Protein AF-M1ZSW5-F1 (afdb_monomer)

Secondary structure (DSSP, 8-state):
---SEEEEEEE--HHHHHHTT-TTS-TTS-EEEEEEEESB-TTS-B--EEETTTEEE-TTS-EEEEEEEESSHHHHHHHHTSTTTHHHHTT-EEEEE------PPPHHHHHHHHHHHHHHHH--S-B-TTT--B---TTEEEEEEEETTEEEEEEEE-GGG--TTSEEEEEE-----GGGTTSTT--HHHHHHHHTT--THHHHHTTSS-SEEEEEE-----TT---SEEEEEEETTS-EEE-EETTEE--B-HHHHHHHHHHHHHHHHHHHHTT--EEEETTT--EEEHHHHHHHHTT-S-EEEEEEEEEEE--HHHHHHH---S-SS--EEEEEETTEE--BTTEEEEBS-GGGHHHHHHHHHHTT----S-EEEEE-SHHHHHHHHHHHHHTTPEEEEEEEE-TTS-EEEEEEEEEHHHHHHHHHHHHTT-

Organism: NCBI:txid1232189

pLDDT: mean 87.77, std 9.86, range [43.59, 98.06]

Foldseek 3Di:
DLQFKKWFKAWDDPLVCVVVVVVDPDPPAGAIETEIDGQADPVLDGQWAADPQFWIAGNVRDITGTPAMASDPVVVVCVCVDPVNVVVCVRYDYHYHYDPDDDDDDPSSVVLVVVAVVQAVVPPFQAAPQPRFHDDDQFWFWWWDPHPVDNTYIHTHDPVSDGRRTYTYGGDGDPPDPLQPVQFRPRVVLQVVQVVQAQQQVLLVVLWPAFEAADADALPPPPVQPAFKWKKWAWPVRDIATDDDLQFTDGHHPVVNVVVQVVVQVQQVVCVVVVFGWWAWPRSRDTDTPVVCCNTRVPPTDTIGTDGMDMDTDDPVVRVVRRRGQANRDWWKFKADPNHTDADPLEGEIEPDSSCVVVQQVQCVLQVNHDDDIHIDIQRHPNSVSVVCVVSVVVSRWYWYPFGADNNRDTRHTHTYDYPVRVVVVVVVVVVVD

Structure (mmCIF, N/CA/C/O backbone):
data_AF-M1ZSW5-F1
#
_entry.id   AF-M1ZSW5-F1
#
loop_
_atom_site.group_PDB
_atom_site.id
_atom_site.type_symbol
_atom_site.label_atom_id
_atom_site.label_alt_id
_atom_site.label_comp_id
_atom_site.label_asym_id
_atom_site.label_entity_id
_atom_site.label_seq_id
_atom_site.pdbx_PDB_ins_code
_atom_site.Cartn_x
_atom_site.Cartn_y
_atom_site.Cartn_z
_atom_site.occupancy
_atom_site.B_iso_or_equiv
_atom_site.auth_seq_id
_atom_site.auth_comp_id
_atom_site.auth_asym_id
_atom_site.auth_atom_id
_atom_site.pdbx_PDB_model_num
ATOM 1 N N . MET A 1 1 ? 28.841 -4.623 -14.005 1.00 72.69 1 MET A N 1
ATOM 2 C CA . MET A 1 1 ? 27.836 -4.453 -15.078 1.00 72.69 1 MET A CA 1
ATOM 3 C C . MET A 1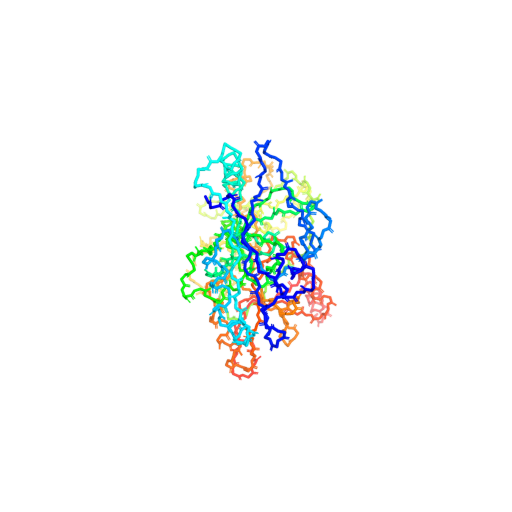 1 ? 28.589 -4.044 -16.334 1.00 72.69 1 MET A C 1
ATOM 5 O O . MET A 1 1 ? 29.656 -3.474 -16.181 1.00 72.69 1 MET A O 1
ATOM 9 N N . GLU A 1 2 ? 28.095 -4.324 -17.542 1.00 79.12 2 GLU A N 1
ATOM 10 C CA . GLU A 1 2 ? 28.760 -3.817 -18.756 1.00 79.12 2 GLU A CA 1
ATOM 11 C C . GLU A 1 2 ? 28.584 -2.291 -18.801 1.00 79.12 2 GLU A C 1
ATOM 13 O O . GLU A 1 2 ? 27.446 -1.814 -18.804 1.00 79.12 2 GLU A O 1
ATOM 18 N N . VAL A 1 3 ? 29.671 -1.517 -18.753 1.00 82.44 3 VAL A N 1
ATOM 19 C CA . VAL A 1 3 ? 29.645 -0.041 -18.609 1.00 82.44 3 VAL A CA 1
ATOM 20 C C . VAL A 1 3 ? 30.448 0.665 -19.701 1.00 82.44 3 VAL A C 1
ATOM 22 O O . VAL A 1 3 ? 30.308 1.872 -19.860 1.00 82.44 3 VAL A O 1
ATOM 25 N N . ARG A 1 4 ? 31.215 -0.065 -20.508 1.00 82.81 4 ARG A N 1
ATOM 26 C CA . ARG A 1 4 ? 32.081 0.514 -21.535 1.00 82.81 4 ARG A CA 1
ATOM 27 C C . ARG A 1 4 ? 31.311 1.083 -22.721 1.00 82.81 4 ARG A C 1
ATOM 29 O O . ARG A 1 4 ? 31.531 2.223 -23.140 1.00 82.81 4 ARG A O 1
ATOM 36 N N . LYS A 1 5 ? 30.398 0.275 -23.258 1.00 88.69 5 LYS A N 1
ATOM 37 C CA . LYS A 1 5 ? 29.643 0.600 -24.468 1.00 88.69 5 LYS A CA 1
ATOM 38 C C . LYS A 1 5 ? 28.172 0.852 -24.175 1.00 88.69 5 LYS A C 1
ATOM 40 O O . LYS A 1 5 ? 27.568 0.236 -23.291 1.00 88.69 5 LYS A O 1
ATOM 45 N N . ASP A 1 6 ? 27.589 1.734 -24.966 1.00 91.62 6 ASP A N 1
ATOM 46 C CA . ASP A 1 6 ? 26.159 1.773 -25.206 1.00 91.62 6 ASP A CA 1
ATOM 47 C C . ASP A 1 6 ? 25.841 1.031 -26.496 1.00 91.62 6 ASP A C 1
ATOM 49 O O . ASP A 1 6 ? 26.511 1.205 -27.512 1.00 91.62 6 ASP A O 1
ATOM 53 N N . TYR A 1 7 ? 24.793 0.219 -26.438 1.00 94.56 7 TYR A N 1
ATOM 54 C CA . TYR A 1 7 ? 24.193 -0.401 -27.605 1.00 94.56 7 TYR A CA 1
ATOM 55 C C . TYR A 1 7 ? 22.865 0.300 -27.825 1.00 94.56 7 TYR A C 1
ATOM 57 O O . TYR A 1 7 ? 22.000 0.279 -26.944 1.00 94.56 7 TYR A O 1
ATOM 65 N N . ILE A 1 8 ? 22.714 0.942 -28.975 1.00 95.19 8 ILE A N 1
ATOM 66 C CA . ILE A 1 8 ? 21.491 1.657 -29.329 1.00 95.19 8 ILE A CA 1
ATOM 67 C C . ILE A 1 8 ? 20.830 1.006 -30.533 1.00 95.19 8 ILE A C 1
ATOM 69 O O . ILE A 1 8 ? 21.503 0.512 -31.435 1.00 95.19 8 ILE A O 1
ATOM 73 N N . LEU A 1 9 ? 19.504 1.022 -30.531 1.00 94.75 9 LEU A N 1
ATOM 74 C CA . LEU A 1 9 ? 18.668 0.641 -31.654 1.00 94.75 9 LEU A CA 1
ATOM 75 C C . LEU A 1 9 ? 18.010 1.903 -32.205 1.00 94.75 9 LEU A C 1
ATOM 77 O O . LEU A 1 9 ? 17.322 2.609 -31.464 1.00 94.75 9 LEU A O 1
ATOM 81 N N . VAL A 1 10 ? 18.207 2.174 -33.490 1.00 92.44 10 VAL A N 1
ATOM 82 C CA . VAL A 1 10 ? 17.653 3.348 -34.178 1.00 92.44 10 VAL A CA 1
ATOM 83 C C . VAL A 1 10 ? 16.999 2.930 -35.491 1.00 92.44 10 VAL A C 1
ATOM 85 O O . VAL A 1 10 ? 17.450 1.993 -36.154 1.00 92.44 10 VAL A O 1
ATOM 88 N N . LEU A 1 11 ? 15.924 3.621 -35.869 1.00 86.69 11 LEU A N 1
ATOM 89 C CA . LEU A 1 11 ? 15.324 3.460 -37.194 1.00 86.69 11 LEU A CA 1
ATOM 90 C C . LEU A 1 11 ? 16.218 4.112 -38.245 1.00 86.69 11 LEU A C 1
ATOM 92 O O . LEU A 1 11 ? 16.850 5.136 -37.977 1.00 86.69 11 LEU A O 1
ATOM 96 N N . GLN A 1 12 ? 16.247 3.542 -39.449 1.00 81.12 12 GLN A N 1
ATOM 97 C CA . GLN A 1 12 ? 16.939 4.163 -40.569 1.00 81.12 12 GLN A CA 1
ATOM 98 C C . GLN A 1 12 ? 16.466 5.601 -40.792 1.00 81.12 12 GLN A C 1
ATOM 100 O O . GLN A 1 12 ? 15.272 5.887 -40.885 1.00 81.12 12 GLN A O 1
ATOM 105 N N . ASN A 1 13 ? 17.432 6.505 -40.937 1.00 76.31 13 ASN A N 1
ATOM 106 C CA . ASN A 1 13 ? 17.204 7.850 -41.431 1.00 76.31 13 ASN A CA 1
ATOM 107 C C . ASN A 1 13 ? 18.415 8.322 -42.253 1.00 76.31 13 ASN A C 1
ATOM 109 O O . ASN A 1 13 ? 19.514 7.771 -42.160 1.00 76.31 13 ASN A O 1
ATOM 113 N N . GLN A 1 14 ? 18.222 9.387 -43.035 1.00 71.88 14 GLN A N 1
ATOM 114 C CA . GLN A 1 14 ? 19.268 9.930 -43.909 1.00 71.88 14 GLN A CA 1
ATOM 115 C C . GLN A 1 14 ? 20.535 10.354 -43.149 1.00 71.88 14 GLN A C 1
ATOM 117 O O . GLN A 1 14 ? 21.625 10.322 -43.714 1.00 71.88 14 GLN A O 1
ATOM 122 N N . GLN A 1 15 ? 20.417 10.755 -41.878 1.00 74.62 15 GLN A N 1
ATOM 123 C CA . GLN A 1 15 ? 21.567 11.172 -41.074 1.00 74.62 15 GLN A CA 1
ATOM 124 C C . GLN A 1 15 ? 22.467 9.986 -40.719 1.00 74.62 15 GLN A C 1
ATOM 126 O O . GLN A 1 15 ? 23.684 10.133 -40.757 1.00 74.62 15 GLN A O 1
ATOM 131 N N . ILE A 1 16 ? 21.892 8.814 -40.436 1.00 76.31 16 ILE A N 1
ATOM 132 C CA . ILE A 1 16 ? 22.633 7.579 -40.140 1.00 76.31 16 ILE A CA 1
ATOM 133 C C . ILE A 1 16 ? 23.344 7.065 -41.395 1.00 76.31 16 ILE A C 1
ATOM 135 O O . ILE A 1 16 ? 24.535 6.758 -41.343 1.00 76.31 16 ILE A O 1
ATOM 139 N N . ASP A 1 17 ? 22.649 7.052 -42.536 1.00 74.12 17 ASP A N 1
ATOM 140 C CA . ASP A 1 17 ? 23.227 6.604 -43.809 1.00 74.12 17 ASP A CA 1
ATOM 141 C C . ASP A 1 17 ? 24.422 7.487 -44.221 1.00 74.12 17 ASP A C 1
ATOM 143 O O . ASP A 1 17 ? 25.426 6.997 -44.748 1.00 74.12 17 ASP A O 1
ATOM 147 N N . LEU A 1 18 ? 24.344 8.793 -43.933 1.00 72.44 18 LEU A N 1
ATOM 148 C CA . LEU A 1 18 ? 25.446 9.740 -44.110 1.00 72.44 18 LEU A CA 1
ATOM 149 C C . LEU A 1 18 ? 26.570 9.530 -43.086 1.00 72.44 18 LEU A C 1
ATOM 151 O O . LEU A 1 18 ? 27.736 9.556 -43.474 1.00 72.44 18 LEU A O 1
ATOM 155 N N . LEU A 1 19 ? 26.237 9.320 -41.809 1.00 74.81 19 LEU A N 1
ATOM 156 C CA . LEU A 1 19 ? 27.205 9.152 -40.718 1.00 74.81 19 LEU A CA 1
ATOM 157 C C . LEU A 1 19 ? 28.109 7.931 -40.943 1.00 74.81 19 LEU A C 1
ATOM 159 O O . LEU A 1 19 ? 29.312 8.010 -40.709 1.00 74.81 19 LEU A O 1
ATOM 163 N N . PHE A 1 20 ? 27.543 6.828 -41.438 1.00 72.69 20 PHE A N 1
ATOM 164 C CA . PHE A 1 20 ? 28.264 5.569 -41.652 1.00 72.69 20 PHE A CA 1
ATOM 165 C C . PHE A 1 20 ? 28.623 5.297 -43.121 1.00 72.69 20 PHE A C 1
ATOM 167 O O . PHE A 1 20 ? 29.077 4.204 -43.449 1.00 72.69 20 PHE A O 1
ATOM 174 N N . ASN A 1 21 ? 28.465 6.288 -44.011 1.00 69.00 21 ASN A N 1
ATOM 175 C CA . ASN A 1 21 ? 28.764 6.178 -45.446 1.00 69.00 21 ASN A CA 1
ATOM 176 C C . ASN A 1 21 ? 28.089 4.977 -46.144 1.00 69.00 21 ASN A C 1
ATOM 178 O O . ASN A 1 21 ? 28.650 4.390 -47.069 1.00 69.00 21 ASN A O 1
ATOM 182 N N . LEU A 1 22 ? 26.852 4.648 -45.773 1.00 68.06 22 LEU A N 1
ATOM 183 C CA . LEU A 1 22 ? 26.115 3.466 -46.250 1.00 68.06 22 LEU A CA 1
ATOM 184 C C . LEU A 1 22 ? 25.492 3.655 -47.649 1.00 68.06 22 LEU A C 1
ATOM 186 O O . LEU A 1 22 ? 24.493 3.029 -47.993 1.00 68.06 22 LEU A O 1
ATOM 190 N N . LYS A 1 23 ? 26.086 4.518 -48.486 1.00 54.09 23 LYS A N 1
ATOM 191 C CA . LYS A 1 23 ? 25.489 5.097 -49.707 1.00 54.09 23 LYS A CA 1
ATOM 192 C C . LYS A 1 23 ? 25.069 4.107 -50.806 1.00 54.09 23 LYS A C 1
ATOM 194 O O . LYS A 1 23 ? 24.479 4.562 -51.778 1.00 54.09 23 LYS A O 1
ATOM 199 N N . ASN A 1 24 ? 25.338 2.805 -50.685 1.00 51.28 24 ASN A N 1
ATOM 200 C CA . ASN A 1 24 ? 25.144 1.834 -51.770 1.00 51.28 24 ASN A CA 1
ATOM 201 C C . ASN A 1 24 ? 24.471 0.506 -51.379 1.00 51.28 24 ASN A C 1
ATOM 203 O O . ASN A 1 24 ? 24.438 -0.404 -52.204 1.00 51.28 24 ASN A O 1
ATOM 207 N N . GLU A 1 25 ? 23.896 0.368 -50.184 1.00 52.06 25 GLU A N 1
ATOM 208 C CA . GLU A 1 25 ? 23.184 -0.864 -49.820 1.00 52.06 25 GLU A CA 1
ATOM 209 C C . GLU A 1 25 ? 21.678 -0.613 -49.694 1.00 52.06 25 GLU A C 1
ATOM 211 O O . GLU A 1 25 ? 21.204 -0.150 -48.664 1.00 52.06 25 GLU A O 1
ATOM 216 N N . ILE A 1 26 ? 20.952 -0.950 -50.766 1.00 49.06 26 ILE A N 1
ATOM 217 C CA . ILE A 1 26 ? 19.506 -1.238 -50.849 1.00 49.06 26 ILE A CA 1
ATOM 218 C C . ILE A 1 26 ? 18.586 -0.121 -50.315 1.00 49.06 26 ILE A C 1
ATOM 220 O O . ILE A 1 26 ? 18.336 0.001 -49.120 1.00 49.06 26 ILE A O 1
ATOM 224 N N . GLN A 1 27 ? 18.020 0.655 -51.245 1.00 51.22 27 GLN A N 1
ATOM 225 C CA . GLN A 1 27 ? 17.021 1.709 -50.997 1.00 51.22 27 GLN A CA 1
ATOM 226 C C . GLN A 1 27 ? 15.607 1.190 -50.654 1.00 51.22 27 GLN A C 1
ATOM 228 O O . GLN A 1 27 ? 14.744 2.006 -50.344 1.00 51.22 27 GLN A O 1
ATOM 233 N N . ASP A 1 28 ? 15.372 -0.128 -50.672 1.00 51.09 28 ASP A N 1
ATOM 234 C CA . ASP A 1 28 ? 14.022 -0.723 -50.621 1.00 51.09 28 ASP A CA 1
ATOM 235 C C . ASP A 1 28 ? 13.706 -1.536 -49.345 1.00 51.09 28 ASP A C 1
ATOM 237 O O . ASP A 1 28 ? 12.635 -2.133 -49.254 1.00 51.09 28 ASP A O 1
ATOM 241 N N . SER A 1 29 ? 14.596 -1.579 -48.347 1.00 57.00 29 SER A N 1
ATOM 242 C CA . SER A 1 29 ? 14.378 -2.341 -47.102 1.00 57.00 29 SER A CA 1
ATOM 243 C C . SER A 1 29 ? 14.223 -1.416 -45.895 1.00 57.00 29 SER A C 1
ATOM 245 O O . SER A 1 29 ? 15.072 -0.553 -45.675 1.00 57.00 29 SER A O 1
ATOM 247 N N . ASN A 1 30 ? 13.200 -1.641 -45.070 1.00 78.38 30 ASN A N 1
ATOM 248 C CA . ASN A 1 30 ? 13.087 -1.039 -43.743 1.00 78.38 30 ASN A CA 1
ATOM 249 C C . ASN A 1 30 ? 14.278 -1.503 -42.880 1.00 78.38 30 ASN A C 1
ATOM 251 O O . ASN A 1 30 ? 14.329 -2.662 -42.487 1.00 78.38 30 ASN A O 1
ATOM 255 N N . LYS A 1 31 ? 15.261 -0.641 -42.586 1.00 84.25 31 LYS A N 1
ATOM 256 C CA . LYS A 1 31 ? 16.434 -1.028 -41.774 1.00 84.25 31 LYS A CA 1
ATOM 257 C C . LYS A 1 31 ? 16.336 -0.560 -40.324 1.00 84.25 31 LYS A C 1
ATOM 259 O O . LYS A 1 31 ? 15.891 0.553 -40.030 1.00 84.25 31 LYS A O 1
ATOM 264 N N . LEU A 1 32 ? 16.805 -1.413 -39.417 1.00 88.62 32 LEU A N 1
ATOM 265 C CA . LEU A 1 32 ? 17.098 -1.087 -38.023 1.00 88.62 32 LEU A CA 1
ATOM 266 C C . LEU A 1 32 ? 18.604 -1.139 -37.818 1.00 88.62 32 LEU A C 1
ATOM 268 O O . LEU A 1 32 ? 19.232 -2.152 -38.109 1.00 88.62 32 LEU A O 1
ATOM 272 N N . TYR A 1 33 ? 19.185 -0.080 -37.269 1.00 90.69 33 TYR A N 1
ATOM 273 C CA . TYR A 1 33 ? 20.610 -0.069 -36.962 1.00 90.69 33 TYR A CA 1
ATOM 274 C C . TYR A 1 33 ? 20.835 -0.357 -35.483 1.00 90.69 33 TYR A C 1
ATOM 276 O O . TYR A 1 33 ? 20.321 0.357 -34.618 1.00 90.69 33 TYR A O 1
ATOM 284 N N . LEU A 1 34 ? 21.623 -1.396 -35.207 1.00 92.69 34 LEU A N 1
ATOM 285 C CA . LEU A 1 34 ? 22.197 -1.666 -33.895 1.00 92.69 34 LEU A CA 1
ATOM 286 C C . LEU A 1 34 ? 23.615 -1.096 -33.891 1.00 92.69 34 LEU A C 1
ATOM 288 O O . LEU A 1 34 ? 24.484 -1.610 -34.591 1.00 92.69 34 LEU A O 1
ATOM 292 N N . ILE A 1 35 ? 23.839 -0.035 -33.121 1.00 92.19 35 ILE A N 1
ATOM 293 C CA . ILE A 1 35 ? 25.104 0.707 -33.116 1.00 92.19 35 ILE A CA 1
ATOM 294 C C . ILE A 1 35 ? 25.782 0.552 -31.757 1.00 92.19 35 ILE A C 1
ATOM 296 O O . ILE A 1 35 ? 25.148 0.747 -30.717 1.00 92.19 35 ILE A O 1
ATOM 300 N N . GLU A 1 36 ? 27.076 0.240 -31.775 1.00 92.25 36 GLU A N 1
ATOM 301 C CA . GLU A 1 36 ? 27.949 0.297 -30.604 1.00 92.25 36 GLU A CA 1
ATOM 302 C C . GLU A 1 36 ? 28.615 1.671 -30.466 1.00 92.25 36 GL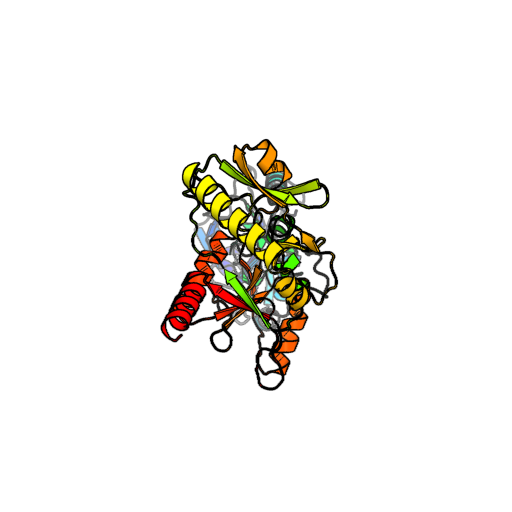U A C 1
ATOM 304 O O . GLU A 1 36 ? 29.280 2.142 -31.388 1.00 92.25 36 GLU A O 1
ATOM 309 N N . LEU A 1 37 ? 28.497 2.294 -29.292 1.00 90.31 37 LEU A N 1
ATOM 310 C CA . LEU A 1 37 ? 29.112 3.588 -28.991 1.00 90.31 37 LEU A CA 1
ATOM 311 C C . LEU A 1 37 ? 29.904 3.530 -27.683 1.00 90.31 37 LEU A C 1
ATOM 313 O O . LEU A 1 37 ? 29.412 3.023 -26.674 1.00 90.31 37 LEU A O 1
ATOM 317 N N . PHE A 1 38 ? 31.115 4.088 -27.672 1.00 88.31 38 PHE A N 1
ATOM 318 C CA . PHE A 1 38 ? 31.874 4.268 -26.434 1.00 88.31 38 PHE A CA 1
ATOM 319 C C . PHE A 1 38 ? 31.256 5.371 -25.579 1.00 88.31 38 PHE A C 1
ATOM 321 O O . PHE A 1 38 ? 30.874 6.429 -26.078 1.00 88.31 38 PHE A O 1
ATOM 328 N N . ARG A 1 39 ? 31.151 5.115 -24.273 1.00 86.75 39 ARG A N 1
ATOM 329 C CA . ARG A 1 39 ? 30.521 6.053 -23.336 1.00 86.75 39 ARG A CA 1
ATOM 330 C C . ARG A 1 39 ? 31.467 7.143 -22.853 1.00 86.75 39 ARG A C 1
ATOM 332 O O . ARG A 1 39 ? 31.030 8.270 -22.625 1.00 86.75 39 ARG A O 1
ATOM 339 N N . PHE A 1 40 ? 32.740 6.799 -22.700 1.00 86.94 40 PHE A N 1
ATOM 340 C CA . PHE A 1 40 ? 33.787 7.676 -22.195 1.00 86.94 40 PHE A CA 1
ATOM 341 C C . PHE A 1 40 ? 34.909 7.768 -23.217 1.00 86.94 40 PHE A C 1
ATOM 343 O O . PHE A 1 40 ? 35.267 6.769 -23.839 1.00 86.94 40 PHE A O 1
ATOM 350 N N . ASN A 1 41 ? 35.488 8.954 -23.350 1.00 84.00 41 ASN A N 1
ATOM 351 C CA . ASN A 1 41 ? 36.736 9.114 -24.081 1.00 84.00 41 ASN A CA 1
ATOM 352 C C . ASN A 1 41 ? 37.961 8.827 -23.204 1.00 84.00 41 ASN A C 1
ATOM 354 O O . ASN A 1 41 ? 37.849 8.524 -22.014 1.00 84.00 41 ASN A O 1
ATOM 358 N N . GLU A 1 42 ? 39.150 8.969 -23.788 1.00 80.75 42 GLU A N 1
ATOM 359 C CA . GLU A 1 42 ? 40.433 8.684 -23.133 1.00 80.75 42 GLU A CA 1
ATOM 360 C C . GLU A 1 42 ? 40.675 9.493 -21.847 1.00 80.75 42 GLU A C 1
ATOM 362 O O . GLU A 1 42 ? 41.432 9.057 -20.981 1.00 80.75 42 GLU A O 1
ATOM 367 N N . VAL A 1 43 ? 40.014 10.647 -21.688 1.00 83.25 43 VAL A N 1
ATOM 368 C CA . VAL A 1 43 ? 40.115 11.507 -20.494 1.00 83.25 43 VAL A CA 1
ATOM 369 C C . VAL A 1 43 ? 38.936 11.346 -19.526 1.00 83.25 43 VAL A C 1
ATOM 371 O O . VAL A 1 43 ? 38.829 12.100 -18.560 1.00 83.25 43 VAL A O 1
ATOM 374 N N . GLY A 1 44 ? 38.048 10.376 -19.765 1.00 79.00 44 GLY A N 1
ATOM 375 C CA . GLY A 1 44 ? 36.927 10.051 -18.880 1.00 79.00 44 GLY A CA 1
ATOM 376 C C . GLY A 1 44 ? 35.708 10.963 -19.022 1.00 79.00 44 GLY A C 1
ATOM 377 O O . GLY A 1 44 ? 34.817 10.930 -18.174 1.00 79.00 44 GLY A O 1
ATOM 378 N N . LYS A 1 45 ? 35.639 11.785 -20.075 1.00 83.00 45 LYS A N 1
ATOM 379 C CA . LYS A 1 45 ? 34.476 12.637 -20.344 1.00 83.00 45 LYS A CA 1
ATOM 380 C C . LYS A 1 45 ? 33.431 11.858 -21.142 1.00 83.00 45 LYS A C 1
ATOM 382 O O . LYS A 1 45 ? 33.775 11.160 -22.095 1.00 83.00 45 LYS A O 1
ATOM 387 N N . LYS A 1 46 ? 32.154 12.022 -20.780 1.00 83.81 46 LYS A N 1
ATOM 388 C CA . LYS A 1 46 ? 31.033 11.500 -21.568 1.00 83.81 46 LYS A CA 1
ATOM 389 C C . LYS A 1 46 ? 30.915 12.251 -22.893 1.00 83.81 46 LYS A C 1
ATOM 391 O O . LYS A 1 46 ? 30.894 13.483 -22.906 1.00 83.81 46 LYS A O 1
ATOM 396 N N . GLU A 1 47 ? 30.825 11.509 -23.989 1.00 77.81 47 GLU A N 1
ATOM 397 C CA . GLU A 1 47 ? 30.681 12.075 -25.342 1.00 77.81 47 GLU A CA 1
ATOM 398 C C . GLU A 1 47 ? 29.261 11.957 -25.899 1.00 77.81 47 GLU A C 1
ATOM 400 O O . GLU A 1 47 ? 28.918 12.601 -26.890 1.00 77.81 47 GLU A O 1
ATOM 405 N N . LEU A 1 48 ? 28.424 11.160 -25.239 1.00 88.06 48 LEU A N 1
ATOM 406 C CA . LEU A 1 48 ? 27.048 10.899 -25.628 1.00 88.06 48 LEU A CA 1
ATOM 407 C C . LEU A 1 48 ? 26.111 11.740 -24.767 1.00 88.06 48 LEU A C 1
ATOM 409 O O . LEU A 1 48 ? 26.199 11.704 -23.538 1.00 88.06 48 LEU A O 1
ATOM 413 N N . ARG A 1 49 ? 25.206 12.480 -25.409 1.00 91.88 49 ARG A N 1
ATOM 414 C CA . ARG A 1 49 ? 24.205 13.297 -24.725 1.00 91.88 49 ARG A CA 1
ATOM 415 C C . ARG A 1 49 ? 22.808 12.763 -25.009 1.00 91.88 49 ARG A C 1
ATOM 417 O O . ARG A 1 49 ? 22.349 12.831 -26.145 1.00 91.88 49 ARG A O 1
ATOM 424 N N . TYR A 1 50 ? 22.139 12.243 -23.985 1.00 93.56 50 TYR A N 1
ATOM 425 C CA . TYR A 1 50 ? 20.790 11.696 -24.108 1.00 93.56 50 TYR A CA 1
ATOM 426 C C . TYR A 1 50 ? 19.741 12.720 -23.663 1.00 93.56 50 TYR A C 1
ATOM 428 O O . TYR A 1 50 ? 19.789 13.236 -22.548 1.00 93.56 50 TYR A O 1
ATOM 436 N N . GLU A 1 51 ? 18.777 12.981 -24.538 1.00 93.25 51 GLU A N 1
ATOM 437 C CA . GLU A 1 51 ? 17.682 13.934 -24.366 1.00 93.25 51 GLU A CA 1
ATOM 438 C C . GLU A 1 51 ? 16.361 13.156 -24.264 1.00 93.25 51 GLU A C 1
ATOM 440 O O . GLU A 1 51 ? 15.943 12.470 -25.204 1.00 93.25 51 GLU A O 1
ATOM 445 N N . GLU A 1 52 ? 15.691 13.243 -23.115 1.00 89.94 52 GLU A N 1
ATOM 446 C CA . GLU A 1 52 ? 14.409 12.566 -22.920 1.00 89.94 52 GLU A CA 1
ATOM 447 C C . GLU A 1 52 ? 13.334 13.064 -23.908 1.00 89.94 52 GLU A C 1
ATOM 449 O O . GLU A 1 52 ? 13.271 14.260 -24.202 1.00 89.94 52 GLU A O 1
ATOM 454 N N . PRO A 1 53 ? 12.451 12.172 -24.399 1.00 90.56 53 PRO A N 1
ATOM 455 C CA . PRO A 1 53 ? 12.390 10.737 -24.087 1.00 90.56 53 PRO A CA 1
ATOM 456 C C . PRO A 1 53 ? 13.190 9.852 -25.058 1.00 90.56 53 PRO A C 1
ATOM 458 O O . PRO A 1 53 ? 13.356 8.660 -24.792 1.00 90.56 53 PRO A O 1
ATOM 461 N N . TYR A 1 54 ? 13.638 10.405 -26.189 1.00 94.56 54 TYR A N 1
ATOM 462 C CA . TYR A 1 54 ? 13.959 9.610 -27.378 1.00 94.56 54 TYR A CA 1
ATOM 463 C C . TYR A 1 54 ? 15.306 9.912 -28.017 1.00 94.56 54 TYR A C 1
ATOM 465 O O . TYR A 1 54 ? 15.721 9.146 -28.871 1.00 94.56 54 TYR A O 1
ATOM 473 N N . PHE A 1 55 ? 15.995 10.999 -27.686 1.00 94.00 55 PHE A N 1
ATOM 474 C CA . PHE A 1 55 ? 17.075 11.475 -28.547 1.00 94.00 55 PHE A CA 1
ATOM 475 C C . PHE A 1 55 ? 18.465 11.193 -27.980 1.00 94.00 55 PHE A C 1
ATOM 477 O O . PHE A 1 55 ? 18.711 11.300 -26.781 1.00 94.00 55 PHE A O 1
ATOM 484 N N . LEU A 1 56 ? 19.394 10.874 -28.877 1.00 93.06 56 LEU A N 1
ATOM 485 C CA . LEU A 1 56 ? 20.833 10.922 -28.648 1.00 93.06 56 LEU A CA 1
ATOM 486 C C . LEU A 1 56 ? 21.430 12.011 -29.540 1.00 93.06 56 LEU A C 1
ATOM 488 O O . LEU A 1 56 ? 21.290 11.956 -30.760 1.00 93.06 56 LEU A O 1
ATOM 492 N N . THR A 1 57 ? 22.144 12.956 -28.941 1.00 90.25 57 THR A N 1
ATOM 493 C CA . THR A 1 57 ? 22.937 13.961 -29.649 1.00 90.25 57 THR A CA 1
ATOM 494 C C . THR A 1 57 ? 24.415 13.582 -29.581 1.00 90.25 57 THR A C 1
ATOM 496 O O . THR A 1 57 ? 24.993 13.466 -28.497 1.00 90.25 57 THR A O 1
ATOM 499 N N . LEU A 1 58 ? 25.029 13.386 -30.748 1.00 87.06 58 LEU A N 1
ATOM 500 C CA . LEU A 1 58 ? 26.461 13.118 -30.895 1.00 87.06 58 LEU A CA 1
ATOM 501 C C . LEU A 1 58 ? 27.279 14.416 -30.792 1.00 87.06 58 LEU A C 1
ATOM 503 O O . LEU A 1 58 ? 26.760 15.518 -30.980 1.00 87.06 58 LEU A O 1
ATOM 507 N N . THR A 1 59 ? 28.589 14.303 -30.563 1.00 82.38 59 THR A N 1
ATOM 508 C CA . THR A 1 59 ? 29.510 15.454 -30.441 1.00 82.38 59 THR A CA 1
ATOM 509 C C . THR A 1 59 ? 29.553 16.352 -31.680 1.00 82.38 59 THR A C 1
ATOM 511 O O . THR A 1 59 ? 29.794 17.552 -31.566 1.00 82.38 59 THR A O 1
ATOM 514 N N . ASN A 1 60 ? 29.275 15.799 -32.862 1.00 81.81 60 ASN A N 1
ATOM 515 C CA . ASN A 1 60 ? 29.175 16.535 -34.124 1.00 81.81 60 ASN A CA 1
ATOM 516 C C . ASN A 1 60 ? 27.805 17.218 -34.342 1.00 81.81 60 ASN A C 1
ATOM 518 O O . ASN A 1 60 ? 27.585 17.819 -35.391 1.00 81.81 60 ASN A O 1
ATOM 522 N N . GLY A 1 61 ? 26.890 17.129 -33.370 1.00 83.88 61 GLY A N 1
ATOM 523 C CA . GLY A 1 61 ? 25.563 17.747 -33.400 1.00 83.88 61 GLY A CA 1
ATOM 524 C C . GLY A 1 61 ? 24.475 16.922 -34.092 1.00 83.88 61 GLY A C 1
ATOM 525 O O . GLY A 1 61 ? 23.330 17.371 -34.141 1.00 83.88 61 GLY A O 1
ATOM 526 N N . ILE A 1 62 ? 24.794 15.732 -34.612 1.00 85.25 62 ILE A N 1
ATOM 527 C CA . ILE A 1 62 ? 23.798 14.830 -35.206 1.00 85.25 62 ILE A CA 1
ATOM 528 C C . ILE A 1 62 ? 22.872 14.295 -34.114 1.00 85.25 62 ILE A C 1
ATOM 530 O O . ILE A 1 62 ? 23.338 13.861 -33.059 1.00 85.25 62 ILE A O 1
ATOM 534 N N . LYS A 1 63 ? 21.563 14.316 -34.391 1.00 88.88 63 LYS A N 1
ATOM 535 C CA . LYS A 1 63 ? 20.515 13.849 -33.482 1.00 88.88 63 LYS A CA 1
ATOM 536 C C . LYS A 1 63 ? 19.892 12.562 -34.001 1.00 88.88 63 LYS A C 1
ATOM 538 O O . LYS A 1 63 ? 19.337 12.530 -35.095 1.00 88.88 63 LYS A O 1
ATOM 543 N N . LEU A 1 64 ? 19.952 11.516 -33.192 1.00 90.19 64 LEU A N 1
ATOM 544 C CA . LEU A 1 64 ? 19.396 10.206 -33.495 1.00 90.19 64 LEU A CA 1
ATOM 545 C C . LEU A 1 64 ? 18.170 9.954 -32.623 1.00 90.19 64 LEU A C 1
ATOM 547 O O . LEU A 1 64 ? 18.229 10.137 -31.409 1.00 90.19 64 LEU A O 1
ATOM 551 N N . GLU A 1 65 ? 17.073 9.523 -33.238 1.00 91.94 65 GLU A N 1
ATOM 552 C CA . GLU A 1 65 ? 15.886 9.063 -32.518 1.00 91.94 65 GLU A CA 1
ATOM 553 C C . GLU A 1 65 ? 16.057 7.584 -32.152 1.00 91.94 65 GLU A C 1
ATOM 555 O O . GLU A 1 65 ? 16.215 6.714 -33.013 1.00 91.94 65 GLU A O 1
ATOM 560 N N . LEU A 1 66 ? 16.070 7.313 -30.853 1.00 94.19 66 LEU A N 1
ATOM 561 C CA . LEU A 1 66 ? 16.272 6.004 -30.264 1.00 94.19 66 LEU A CA 1
ATOM 562 C C . LEU A 1 66 ? 14.956 5.238 -30.196 1.00 94.19 66 LEU A C 1
ATOM 564 O O . LEU A 1 66 ? 13.943 5.727 -29.699 1.00 94.19 66 LEU A O 1
ATOM 568 N N . VAL A 1 67 ? 15.022 3.977 -30.604 1.00 94.38 67 VAL A N 1
ATOM 569 C CA . VAL A 1 67 ? 13.984 2.978 -30.346 1.00 94.38 67 VAL A CA 1
ATOM 570 C C . VAL A 1 67 ? 14.222 2.319 -28.990 1.00 94.38 67 VAL A C 1
ATOM 572 O O . VAL A 1 67 ? 13.279 2.100 -28.233 1.00 94.38 67 VAL A O 1
ATOM 575 N N . TYR A 1 68 ? 15.478 1.984 -28.684 1.00 95.50 68 TYR A N 1
ATOM 576 C CA . TYR A 1 68 ? 15.849 1.263 -27.468 1.00 95.50 68 TYR A CA 1
ATOM 577 C C . TYR A 1 68 ? 17.352 1.398 -27.182 1.00 95.50 68 TYR A C 1
ATOM 579 O O . TYR A 1 68 ? 18.157 1.498 -28.109 1.00 95.50 68 TYR A O 1
ATOM 587 N N . ARG A 1 69 ? 17.743 1.358 -25.905 1.00 95.75 69 ARG A N 1
ATOM 588 C CA . ARG A 1 69 ? 19.141 1.416 -25.452 1.00 95.75 69 ARG A CA 1
ATOM 589 C C . ARG A 1 69 ? 19.416 0.294 -24.457 1.00 95.75 69 ARG A C 1
ATOM 591 O O . ARG A 1 69 ? 18.647 0.060 -23.526 1.00 95.75 69 ARG A O 1
ATOM 598 N N . SER A 1 70 ? 20.545 -0.391 -24.608 1.00 96.00 70 SER A N 1
ATOM 599 C CA . SER A 1 70 ? 20.960 -1.456 -23.697 1.00 96.00 70 SER A CA 1
ATOM 600 C C . SER A 1 70 ? 22.458 -1.448 -23.429 1.00 96.00 70 SER A C 1
ATOM 602 O O . SER A 1 70 ? 23.259 -0.927 -24.198 1.00 96.00 70 SER A O 1
ATOM 604 N N . ALA A 1 71 ? 22.835 -2.082 -22.323 1.00 94.44 71 ALA A N 1
ATOM 605 C CA . ALA A 1 71 ? 24.219 -2.342 -21.983 1.00 94.44 71 ALA A CA 1
ATOM 606 C C . ALA A 1 71 ? 24.887 -3.414 -22.853 1.00 94.44 71 ALA A C 1
ATOM 608 O O . ALA A 1 71 ? 26.101 -3.545 -22.798 1.00 94.44 71 ALA A O 1
ATOM 609 N N . THR A 1 72 ? 24.123 -4.209 -23.614 1.00 93.00 72 THR A N 1
ATOM 610 C CA . THR A 1 72 ? 24.665 -5.309 -24.433 1.00 93.00 72 THR A CA 1
ATOM 611 C C . THR A 1 72 ? 23.884 -5.476 -25.736 1.00 93.00 72 THR A C 1
ATOM 613 O O . THR A 1 72 ? 22.662 -5.308 -25.734 1.00 93.00 72 THR A O 1
ATOM 616 N N . ALA A 1 73 ? 24.542 -5.935 -26.807 1.00 91.50 73 ALA A N 1
ATOM 617 C CA . ALA A 1 73 ? 23.875 -6.320 -28.059 1.00 91.50 73 ALA A CA 1
ATOM 618 C C . ALA A 1 73 ? 22.788 -7.386 -27.827 1.00 91.50 73 ALA A C 1
ATOM 620 O O . ALA A 1 73 ? 21.653 -7.230 -28.270 1.00 91.50 73 ALA A O 1
ATOM 621 N N . LYS A 1 74 ? 23.076 -8.401 -26.997 1.00 91.69 74 LYS A N 1
ATOM 622 C CA . LYS A 1 74 ? 22.093 -9.420 -26.578 1.00 91.69 74 LYS A CA 1
ATOM 623 C C . LYS A 1 74 ? 20.848 -8.824 -25.913 1.00 91.69 74 LYS A C 1
ATOM 625 O O . LYS A 1 74 ? 19.783 -9.434 -25.924 1.00 91.69 74 LYS A O 1
ATOM 630 N N . GLY A 1 75 ? 20.976 -7.670 -25.258 1.00 92.06 75 GLY A N 1
ATOM 631 C CA . GLY A 1 75 ? 19.845 -6.942 -24.689 1.00 92.06 75 GLY A CA 1
ATOM 632 C C . GLY A 1 75 ? 18.922 -6.368 -25.760 1.00 92.06 75 GLY A C 1
ATOM 633 O O . GLY A 1 75 ? 17.706 -6.469 -25.609 1.00 92.06 75 GLY A O 1
ATOM 634 N N . ILE A 1 76 ? 19.492 -5.846 -26.850 1.00 93.81 76 ILE A N 1
ATOM 635 C CA . ILE A 1 76 ? 18.753 -5.392 -28.036 1.00 93.81 76 ILE A CA 1
ATOM 636 C C . ILE A 1 76 ? 18.077 -6.580 -28.733 1.00 93.81 76 ILE A C 1
ATOM 638 O O . ILE A 1 76 ? 16.879 -6.535 -28.995 1.00 93.81 76 ILE A O 1
ATOM 642 N N . GLU A 1 77 ? 18.803 -7.681 -28.951 1.00 91.56 77 GLU A N 1
ATOM 643 C CA . GLU A 1 77 ? 18.258 -8.903 -29.567 1.00 91.56 77 GLU A CA 1
ATOM 644 C C . GLU A 1 77 ? 17.045 -9.445 -28.796 1.00 91.56 77 GLU A C 1
ATOM 646 O O . GLU A 1 77 ? 16.026 -9.802 -29.393 1.00 91.56 77 GLU A O 1
ATOM 651 N N . ARG A 1 78 ? 17.122 -9.465 -27.455 1.00 91.19 78 ARG A N 1
ATOM 652 C CA . ARG A 1 78 ? 15.997 -9.859 -26.589 1.00 91.19 78 ARG A CA 1
ATOM 653 C C . ARG A 1 78 ? 14.803 -8.919 -26.716 1.00 91.19 78 ARG A C 1
ATOM 655 O O . ARG A 1 78 ? 13.674 -9.397 -26.662 1.00 91.19 78 ARG A O 1
ATOM 662 N N . PHE A 1 79 ? 15.039 -7.615 -26.841 1.00 92.19 79 PHE A N 1
ATOM 663 C CA . PHE A 1 79 ? 13.979 -6.626 -27.021 1.00 92.19 79 PHE A CA 1
ATOM 664 C C . PHE A 1 79 ? 13.249 -6.841 -28.352 1.00 92.19 79 PHE A C 1
ATOM 666 O O . PHE A 1 79 ? 12.032 -7.027 -28.344 1.00 92.19 79 PHE A O 1
ATOM 673 N N . ILE A 1 80 ? 13.993 -6.937 -29.460 1.00 91.44 80 ILE A N 1
ATOM 674 C CA . ILE A 1 80 ? 13.446 -7.17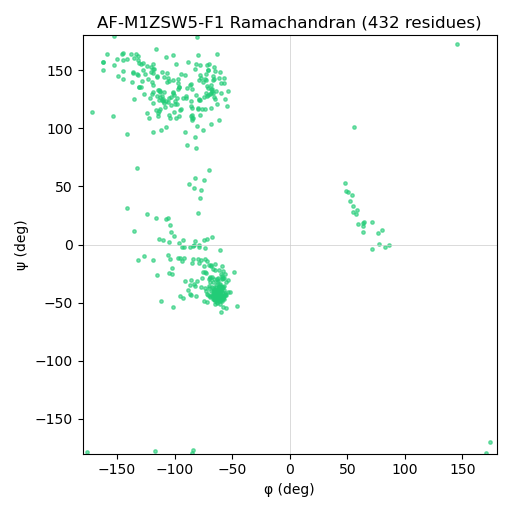7 -30.807 1.00 91.44 80 ILE A CA 1
ATOM 675 C C . ILE A 1 80 ? 12.673 -8.501 -30.855 1.00 91.44 80 ILE A C 1
ATOM 677 O O . ILE A 1 80 ? 11.564 -8.556 -31.372 1.00 91.44 80 ILE A O 1
ATOM 681 N N . SER A 1 81 ? 13.216 -9.560 -30.251 1.00 89.94 81 SER A N 1
ATOM 682 C CA . SER A 1 81 ? 12.606 -10.899 -30.268 1.00 89.94 81 SER A CA 1
ATOM 683 C C . SER A 1 81 ? 11.455 -11.077 -29.269 1.00 89.94 81 SER A C 1
ATOM 685 O O . SER A 1 81 ? 10.879 -12.165 -29.173 1.00 89.94 81 SER A O 1
ATOM 687 N N . SER A 1 82 ? 11.144 -10.060 -28.464 1.00 88.69 82 SER A N 1
ATOM 688 C CA . SER A 1 82 ? 10.105 -10.163 -27.441 1.00 88.69 82 SER A CA 1
ATOM 689 C C . SER A 1 82 ? 8.711 -10.211 -28.066 1.00 88.69 82 SER A C 1
ATOM 691 O O . SER A 1 82 ? 8.461 -9.619 -29.111 1.00 88.69 82 SER A O 1
ATOM 693 N N . LYS A 1 83 ? 7.764 -10.881 -27.400 1.00 86.31 83 LYS A N 1
ATOM 694 C CA . LYS A 1 83 ? 6.388 -11.049 -27.902 1.00 86.31 83 LYS A CA 1
ATOM 695 C C . LYS A 1 83 ? 5.695 -9.726 -28.269 1.00 86.31 83 LYS A C 1
ATOM 697 O O . LYS A 1 83 ? 4.844 -9.721 -29.142 1.00 86.31 83 LYS A O 1
ATOM 702 N N . GLU A 1 84 ? 6.039 -8.632 -27.596 1.00 84.44 84 GLU A N 1
ATOM 703 C CA . GLU A 1 84 ? 5.450 -7.305 -27.829 1.00 84.44 84 GLU A CA 1
ATOM 704 C C . GLU A 1 84 ? 5.985 -6.614 -29.087 1.00 84.44 84 GLU A C 1
ATOM 706 O O . GLU A 1 84 ? 5.275 -5.813 -29.687 1.00 84.44 84 GLU A O 1
ATOM 711 N N . TYR A 1 85 ? 7.228 -6.904 -29.476 1.00 86.06 85 TYR A N 1
ATOM 712 C CA . TYR A 1 85 ? 7.945 -6.158 -30.512 1.00 86.06 85 TYR A CA 1
ATOM 713 C C . TYR A 1 85 ? 8.339 -7.007 -31.722 1.00 86.06 85 TYR A C 1
ATOM 715 O O . TYR A 1 85 ? 8.672 -6.443 -32.761 1.00 86.06 85 TYR A O 1
ATOM 723 N N . LYS A 1 86 ? 8.255 -8.338 -31.619 1.00 87.25 86 LYS A N 1
ATOM 724 C CA . LYS A 1 86 ? 8.628 -9.268 -32.687 1.00 87.25 86 LYS A CA 1
ATOM 725 C C . LYS A 1 86 ? 7.883 -8.962 -33.984 1.00 87.25 86 LYS A C 1
ATOM 727 O O . LYS A 1 86 ? 8.526 -8.716 -34.994 1.00 87.25 86 LYS A O 1
ATOM 732 N N . ASP A 1 87 ? 6.555 -8.903 -33.930 1.00 87.75 87 ASP A N 1
ATOM 733 C CA . ASP A 1 87 ? 5.722 -8.675 -35.117 1.00 87.75 87 ASP A CA 1
ATOM 734 C C . ASP A 1 87 ? 5.950 -7.268 -35.702 1.00 87.75 87 ASP A C 1
ATOM 736 O O . ASP A 1 87 ? 5.870 -7.063 -36.907 1.00 87.75 87 ASP A O 1
ATOM 740 N N . ARG A 1 88 ? 6.296 -6.285 -34.855 1.00 85.75 88 ARG A N 1
ATOM 741 C CA . ARG A 1 88 ? 6.600 -4.909 -35.285 1.00 85.75 88 ARG A CA 1
ATOM 742 C C . ARG A 1 88 ? 7.911 -4.815 -36.070 1.00 85.75 88 ARG A C 1
ATOM 744 O O . ARG A 1 88 ? 8.044 -3.928 -36.909 1.00 85.75 88 ARG A O 1
ATOM 751 N N . PHE A 1 89 ? 8.883 -5.665 -35.755 1.00 86.62 89 PHE A N 1
ATOM 752 C CA . PHE A 1 89 ? 10.228 -5.605 -36.327 1.00 86.62 89 PHE A CA 1
ATOM 753 C C . PHE A 1 89 ? 10.546 -6.766 -37.278 1.00 86.62 89 PHE A C 1
ATOM 755 O O . PHE A 1 89 ? 11.661 -6.833 -37.780 1.00 86.62 89 PHE A O 1
ATOM 762 N N . GLU A 1 90 ? 9.587 -7.650 -37.560 1.00 84.62 90 GLU A N 1
ATOM 763 C CA . GLU A 1 90 ? 9.764 -8.799 -38.462 1.00 84.62 90 GLU A CA 1
ATOM 764 C C . GLU A 1 90 ? 10.105 -8.380 -39.901 1.00 84.62 90 GLU A C 1
ATOM 766 O O . GLU A 1 90 ? 10.861 -9.066 -40.581 1.00 84.62 90 GLU A O 1
ATOM 771 N N . GLU A 1 91 ? 9.600 -7.225 -40.342 1.00 84.00 91 GLU A N 1
ATOM 772 C CA . GLU A 1 91 ? 9.860 -6.661 -41.674 1.00 84.00 91 GLU A CA 1
ATOM 773 C C . GLU A 1 91 ? 11.167 -5.854 -41.761 1.00 84.00 91 GLU A C 1
ATOM 775 O O . GLU A 1 91 ? 11.475 -5.313 -42.824 1.00 84.00 91 GLU A O 1
ATOM 780 N N . TYR A 1 92 ? 11.911 -5.718 -40.654 1.00 86.19 92 TYR A N 1
ATOM 781 C CA . TYR A 1 92 ? 13.119 -4.900 -40.607 1.00 86.19 92 TYR A CA 1
ATOM 782 C C . TYR A 1 92 ? 14.397 -5.733 -40.700 1.00 86.19 92 TYR A C 1
ATOM 784 O O . TYR A 1 92 ? 14.623 -6.647 -39.905 1.00 86.19 92 TYR A O 1
ATOM 792 N N . ASP A 1 93 ? 15.304 -5.323 -41.584 1.00 85.12 93 ASP A N 1
ATOM 793 C CA . ASP A 1 93 ? 16.667 -5.848 -41.614 1.00 85.12 93 ASP A CA 1
ATOM 794 C C . ASP A 1 93 ? 17.503 -5.172 -40.519 1.00 85.12 93 ASP A C 1
ATOM 796 O O . ASP A 1 93 ? 17.703 -3.952 -40.524 1.00 85.12 93 ASP A O 1
ATOM 800 N N . VAL A 1 94 ? 17.999 -5.961 -39.561 1.00 85.38 94 VAL A N 1
ATOM 801 C CA . VAL A 1 94 ? 18.856 -5.458 -38.479 1.00 85.38 94 VAL A CA 1
ATOM 802 C C . VAL A 1 94 ? 20.309 -5.421 -38.949 1.00 85.38 94 VAL A C 1
ATOM 804 O O . VAL A 1 94 ? 20.943 -6.459 -39.131 1.00 85.38 94 VAL A O 1
ATOM 807 N N . VAL A 1 95 ? 20.854 -4.217 -39.109 1.00 87.38 95 VAL A N 1
ATOM 808 C CA . VAL A 1 95 ? 22.245 -3.971 -39.499 1.00 87.38 95 VAL A CA 1
ATOM 809 C C . VAL A 1 95 ? 23.067 -3.633 -38.260 1.00 87.38 95 VAL A C 1
ATOM 811 O O . VAL A 1 95 ? 22.791 -2.662 -37.554 1.00 87.38 95 VAL A O 1
ATOM 814 N N . TYR A 1 96 ? 24.097 -4.435 -38.002 1.00 87.94 96 TYR A N 1
ATOM 815 C CA . TYR A 1 96 ? 25.012 -4.237 -36.884 1.00 87.94 96 TYR A CA 1
ATOM 816 C C . TYR A 1 96 ? 26.202 -3.357 -37.278 1.00 87.94 96 TYR A C 1
ATOM 818 O O . TYR A 1 96 ? 26.925 -3.668 -38.223 1.00 87.94 96 TYR A O 1
ATOM 826 N N . ILE A 1 97 ? 26.431 -2.291 -36.513 1.00 87.31 97 ILE A N 1
ATOM 827 C CA . ILE A 1 97 ? 27.551 -1.363 -36.670 1.00 87.31 97 ILE A CA 1
ATOM 828 C C . ILE A 1 97 ? 28.390 -1.412 -35.390 1.00 87.31 97 ILE A C 1
ATOM 830 O O . ILE A 1 97 ? 28.066 -0.773 -34.387 1.00 87.31 97 ILE A O 1
ATOM 834 N N . GLY A 1 98 ? 29.455 -2.215 -35.425 1.00 83.38 98 GLY A N 1
ATOM 835 C CA . GLY A 1 98 ? 30.383 -2.386 -34.306 1.00 83.38 98 GLY A CA 1
ATOM 836 C C . GLY A 1 98 ? 31.423 -1.271 -34.210 1.00 83.38 98 GLY A C 1
ATOM 837 O O . GLY A 1 98 ? 31.765 -0.637 -35.211 1.00 83.38 98 GLY A O 1
ATOM 838 N N . SER A 1 99 ? 31.955 -1.055 -33.007 1.00 76.88 99 SER A N 1
ATOM 839 C CA . SER A 1 99 ? 33.081 -0.147 -32.796 1.00 76.88 99 SE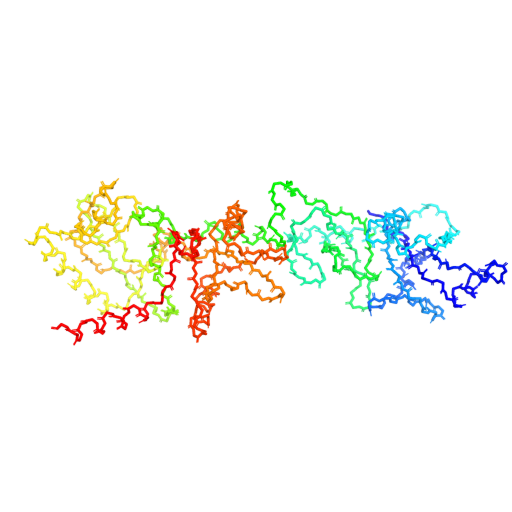R A CA 1
ATOM 840 C C . SER A 1 99 ? 34.418 -0.867 -33.015 1.00 76.88 99 SER A C 1
ATOM 842 O O . SER A 1 99 ? 34.608 -2.006 -32.588 1.00 76.88 99 SER A O 1
ATOM 844 N N . ASN A 1 100 ? 35.358 -0.205 -33.693 1.00 66.81 100 ASN A N 1
ATOM 845 C CA . ASN A 1 100 ? 36.693 -0.740 -33.970 1.00 66.81 100 ASN A CA 1
ATOM 846 C C . ASN A 1 100 ? 37.648 -0.379 -32.822 1.00 66.81 100 ASN A C 1
ATOM 848 O O . ASN A 1 100 ? 38.311 0.644 -32.923 1.00 66.81 100 ASN A O 1
ATOM 852 N N . ASP A 1 101 ? 37.710 -1.165 -31.740 1.00 64.69 101 ASP A N 1
ATOM 853 C CA . ASP A 1 101 ? 38.736 -0.983 -30.692 1.00 64.69 101 ASP A CA 1
ATOM 854 C C . ASP A 1 101 ? 38.915 -2.208 -29.773 1.00 64.69 101 ASP A C 1
ATOM 856 O O . ASP A 1 101 ? 38.014 -3.038 -29.648 1.00 64.69 101 ASP A O 1
ATOM 860 N N . SER A 1 102 ? 40.091 -2.313 -29.133 1.00 62.44 102 SER A N 1
ATOM 861 C CA . SER A 1 102 ? 40.550 -3.457 -28.317 1.00 62.44 102 SER A CA 1
ATOM 862 C C . SER A 1 102 ? 39.844 -3.603 -26.961 1.00 62.44 102 SER A C 1
ATOM 864 O O . SER A 1 102 ? 39.389 -2.622 -26.387 1.00 62.44 102 SER A O 1
ATOM 866 N N . ASP A 1 103 ? 39.790 -4.818 -26.406 1.00 58.28 103 ASP A N 1
ATOM 867 C CA . ASP A 1 103 ? 38.941 -5.242 -25.270 1.00 58.28 103 ASP A CA 1
ATOM 868 C C . ASP A 1 103 ? 39.309 -4.726 -23.852 1.00 58.28 103 ASP A C 1
ATOM 870 O O . ASP A 1 103 ? 38.644 -5.102 -22.888 1.00 58.28 103 ASP A O 1
ATOM 874 N N . ASP A 1 104 ? 40.297 -3.844 -23.681 1.00 63.59 104 ASP A N 1
ATOM 875 C CA . ASP A 1 104 ? 40.753 -3.446 -22.336 1.00 63.59 104 ASP A CA 1
ATOM 876 C C . ASP A 1 104 ? 39.824 -2.414 -21.654 1.00 63.59 104 ASP A C 1
ATOM 878 O O . ASP A 1 104 ? 39.561 -1.339 -22.195 1.00 63.59 104 ASP A O 1
ATOM 882 N N . GLU A 1 105 ? 39.348 -2.729 -20.439 1.00 64.75 105 GLU A N 1
ATOM 883 C CA . GLU A 1 105 ? 38.586 -1.803 -19.579 1.00 64.75 105 GLU A CA 1
ATOM 884 C C . GLU A 1 105 ? 39.454 -0.634 -19.083 1.00 64.75 105 GLU A C 1
ATOM 886 O O . GLU A 1 105 ? 40.522 -0.838 -18.491 1.00 64.75 105 GLU A O 1
ATOM 891 N N . ASN A 1 106 ? 38.945 0.596 -19.203 1.00 75.62 106 ASN A N 1
ATOM 892 C CA . ASN A 1 106 ? 39.609 1.799 -18.688 1.00 75.62 106 ASN A CA 1
ATOM 893 C C . ASN A 1 106 ? 39.208 2.093 -17.220 1.00 75.62 106 ASN A C 1
ATOM 895 O O . ASN A 1 106 ? 38.143 1.703 -16.743 1.00 75.62 106 ASN A O 1
ATOM 899 N N . GLN A 1 107 ? 40.039 2.829 -16.471 1.00 83.75 107 GLN A N 1
ATOM 900 C CA . GLN A 1 107 ? 39.800 3.189 -15.064 1.00 83.75 107 GLN A CA 1
ATOM 901 C C . GLN A 1 107 ? 38.459 3.910 -14.835 1.00 83.75 107 GLN A C 1
ATOM 903 O O . GLN A 1 107 ? 37.839 3.747 -13.786 1.00 83.75 107 GLN A O 1
ATOM 908 N N . PHE A 1 108 ? 38.004 4.700 -15.811 1.00 86.75 108 PHE A N 1
ATOM 909 C CA . PHE A 1 108 ? 36.779 5.494 -15.699 1.00 86.75 108 PHE A CA 1
ATOM 910 C C . PHE A 1 108 ? 35.524 4.617 -15.701 1.00 86.75 108 PHE A C 1
ATOM 912 O O . PHE A 1 108 ? 34.582 4.887 -14.960 1.00 86.75 108 PHE A O 1
ATOM 919 N N . GLU A 1 109 ? 35.543 3.524 -16.464 1.00 86.38 109 GLU A N 1
ATOM 920 C CA . GLU A 1 109 ? 34.448 2.552 -16.531 1.00 86.38 109 GLU A CA 1
ATOM 921 C C . GLU A 1 109 ? 34.276 1.839 -15.186 1.00 86.38 109 GLU A C 1
ATOM 923 O O . GLU A 1 109 ? 33.151 1.657 -14.719 1.00 86.38 109 GLU A O 1
ATOM 928 N N . LYS A 1 110 ? 35.393 1.518 -14.519 1.00 87.06 110 LYS A N 1
ATOM 929 C CA . LYS A 1 110 ? 35.399 0.919 -13.176 1.00 87.06 110 LYS A CA 1
ATOM 930 C C . LYS A 1 110 ? 34.822 1.868 -12.132 1.00 87.06 110 LYS A C 1
ATOM 932 O O . LYS A 1 110 ? 33.919 1.477 -11.401 1.00 87.06 110 LYS A O 1
ATOM 937 N N . ILE A 1 111 ? 35.276 3.125 -12.119 1.00 89.19 111 ILE A N 1
ATOM 938 C CA . ILE A 1 111 ? 34.763 4.155 -11.200 1.00 89.19 111 ILE A CA 1
ATOM 939 C C . ILE A 1 111 ? 33.257 4.358 -11.401 1.00 89.19 111 ILE A C 1
ATOM 941 O O . ILE A 1 111 ? 32.505 4.431 -10.429 1.00 89.19 111 ILE A O 1
ATOM 945 N N . HIS A 1 112 ? 32.801 4.420 -12.654 1.00 90.25 112 HIS A N 1
ATOM 946 C CA . HIS A 1 112 ? 31.381 4.572 -12.958 1.00 90.25 112 HIS A CA 1
ATOM 947 C C . HIS A 1 112 ? 30.571 3.346 -12.526 1.00 90.25 112 HIS A C 1
ATOM 949 O O . HIS A 1 112 ? 29.514 3.486 -11.916 1.00 90.25 112 HIS A O 1
ATOM 955 N N . ASN A 1 113 ? 31.073 2.134 -12.771 1.00 90.12 113 ASN A N 1
ATOM 956 C CA . ASN A 1 113 ? 30.428 0.909 -12.300 1.00 90.12 113 ASN A CA 1
ATOM 957 C C . ASN A 1 113 ? 30.332 0.865 -10.761 1.00 90.12 113 ASN A C 1
ATOM 959 O O . ASN A 1 113 ? 29.283 0.494 -10.237 1.00 90.12 113 ASN A O 1
ATOM 963 N N . ASP A 1 114 ? 31.371 1.287 -10.039 1.00 91.06 114 ASP A N 1
ATOM 964 C CA . ASP A 1 114 ? 31.357 1.366 -8.573 1.00 91.06 114 ASP A CA 1
ATOM 965 C C . ASP A 1 114 ? 30.337 2.395 -8.062 1.00 91.06 114 ASP A C 1
ATOM 967 O O . ASP A 1 1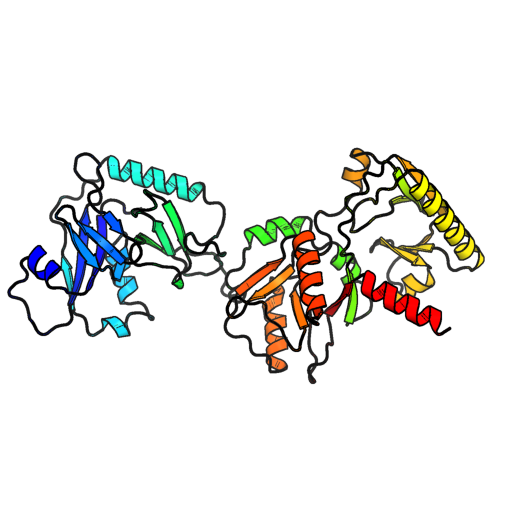14 ? 29.630 2.137 -7.083 1.00 91.06 114 ASP A O 1
ATOM 971 N N . LEU A 1 115 ? 30.203 3.534 -8.752 1.00 91.38 115 LEU A N 1
ATOM 972 C CA . LEU A 1 115 ? 29.184 4.544 -8.458 1.00 91.38 115 LEU A CA 1
ATOM 973 C C . LEU A 1 115 ? 27.767 3.972 -8.609 1.00 91.38 115 LEU A C 1
ATOM 975 O O . LEU A 1 115 ? 26.947 4.112 -7.701 1.00 91.38 115 LEU A O 1
ATOM 979 N N . LEU A 1 116 ? 27.494 3.280 -9.719 1.00 91.44 116 LEU A N 1
ATOM 980 C CA . LEU A 1 116 ? 26.203 2.631 -9.949 1.00 91.44 116 LEU 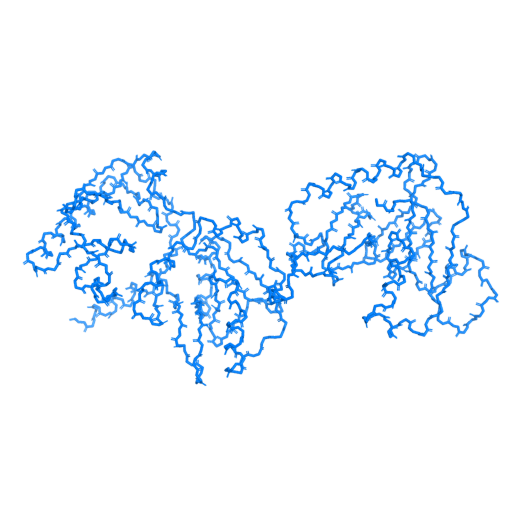A CA 1
ATOM 981 C C . LEU A 1 116 ? 25.924 1.557 -8.888 1.00 91.44 116 LEU A C 1
ATOM 983 O O . LEU A 1 116 ? 24.836 1.512 -8.323 1.00 91.44 116 LEU A O 1
ATOM 987 N N . LEU A 1 117 ? 26.903 0.714 -8.552 1.00 90.75 117 LEU A N 1
ATOM 988 C CA . LEU A 1 117 ? 26.728 -0.299 -7.506 1.00 90.75 117 LEU A CA 1
ATOM 989 C C . LEU A 1 117 ? 26.431 0.329 -6.141 1.00 90.75 117 LEU A C 1
ATOM 991 O O . LEU A 1 117 ? 25.590 -0.183 -5.401 1.00 90.75 117 LEU A O 1
ATOM 995 N N . LYS A 1 118 ? 27.076 1.453 -5.814 1.00 91.75 118 LYS A N 1
ATOM 996 C CA . LYS A 1 118 ? 26.773 2.214 -4.601 1.00 91.75 118 LYS A CA 1
ATOM 997 C C . LYS A 1 118 ? 25.321 2.703 -4.597 1.00 91.75 118 LYS A C 1
ATOM 999 O O . LYS A 1 118 ? 24.612 2.427 -3.634 1.00 91.75 118 LYS A O 1
ATOM 1004 N N . TYR A 1 119 ? 24.864 3.359 -5.663 1.00 91.38 119 TYR A N 1
ATOM 1005 C CA . TYR A 1 119 ? 23.483 3.851 -5.755 1.00 91.38 119 TYR A CA 1
ATOM 1006 C C . TYR A 1 119 ? 22.451 2.725 -5.709 1.00 91.38 119 TYR A C 1
ATOM 1008 O O . TYR A 1 119 ? 21.433 2.845 -5.029 1.00 91.38 119 TYR A O 1
ATOM 1016 N N . LEU A 1 120 ? 22.736 1.592 -6.352 1.00 89.12 120 LEU A N 1
ATOM 1017 C CA . LEU A 1 120 ? 21.865 0.423 -6.293 1.00 89.12 120 LEU A CA 1
ATOM 1018 C C . LEU A 1 120 ? 21.740 -0.121 -4.863 1.00 89.12 120 LEU A C 1
ATOM 1020 O O . LEU A 1 120 ? 20.638 -0.450 -4.437 1.00 89.12 120 LEU A O 1
ATOM 1024 N N . ASN A 1 121 ? 22.845 -0.176 -4.113 1.00 87.31 121 ASN A N 1
ATOM 1025 C CA . ASN A 1 121 ? 22.848 -0.628 -2.718 1.00 87.31 121 ASN A CA 1
ATOM 1026 C C . ASN A 1 121 ? 22.139 0.351 -1.767 1.00 87.31 121 ASN A C 1
ATOM 1028 O O . ASN A 1 121 ? 21.610 -0.065 -0.736 1.00 87.31 121 ASN A O 1
ATOM 1032 N N . GLU A 1 122 ? 22.122 1.644 -2.093 1.00 87.94 122 GLU A N 1
ATOM 1033 C CA . GLU A 1 122 ? 21.389 2.665 -1.337 1.00 87.94 122 GLU A CA 1
ATOM 1034 C C . GLU A 1 122 ? 19.869 2.606 -1.601 1.00 87.94 122 GLU A C 1
ATOM 1036 O O . GLU A 1 122 ? 19.072 2.994 -0.736 1.00 87.94 122 GLU A O 1
ATOM 1041 N N . LYS A 1 123 ? 19.434 2.059 -2.748 1.00 83.19 123 LYS A N 1
ATOM 1042 C CA . LYS A 1 123 ? 18.012 1.841 -3.058 1.00 83.19 123 LYS A CA 1
ATOM 1043 C C . LYS A 1 123 ? 17.457 0.640 -2.285 1.00 83.19 123 LYS A C 1
ATOM 1045 O O . LYS A 1 123 ? 17.586 -0.516 -2.668 1.00 83.19 123 LYS A O 1
ATOM 1050 N N . SER A 1 124 ? 16.782 0.941 -1.178 1.00 67.31 124 SER A N 1
ATOM 1051 C CA . SER A 1 124 ? 16.162 -0.049 -0.279 1.00 67.31 124 SER A CA 1
ATOM 1052 C C . SER A 1 124 ? 14.694 -0.368 -0.599 1.00 67.31 124 SER A C 1
ATOM 1054 O O . SER A 1 124 ? 14.073 -1.199 0.069 1.00 67.31 124 SER A O 1
ATOM 1056 N N . ASN A 1 125 ? 14.104 0.288 -1.599 1.00 75.69 125 ASN A N 1
ATOM 1057 C CA . ASN A 1 125 ? 12.687 0.186 -1.929 1.00 75.69 125 ASN A CA 1
ATOM 1058 C C . ASN A 1 125 ? 12.459 -0.333 -3.354 1.00 75.69 125 ASN A C 1
ATOM 1060 O O . ASN A 1 125 ? 13.133 0.060 -4.300 1.00 75.69 125 ASN A O 1
ATOM 1064 N N . CYS A 1 126 ? 11.460 -1.203 -3.514 1.00 84.12 126 CYS A N 1
ATOM 1065 C CA . CYS A 1 126 ? 11.051 -1.709 -4.823 1.00 84.12 126 CYS A CA 1
ATOM 1066 C C . CYS A 1 126 ? 10.118 -0.710 -5.521 1.00 84.12 126 CYS A C 1
ATOM 1068 O O . CYS A 1 126 ? 8.974 -1.038 -5.824 1.00 84.12 126 CYS A O 1
ATOM 1070 N N . LEU A 1 127 ? 10.576 0.529 -5.715 1.00 89.69 127 LEU A N 1
ATOM 1071 C CA . LEU A 1 127 ? 9.831 1.564 -6.434 1.00 89.69 127 LEU A CA 1
ATOM 1072 C C . LEU A 1 127 ? 10.417 1.769 -7.830 1.00 89.69 127 LEU A C 1
ATOM 1074 O O . LEU A 1 127 ? 11.632 1.768 -8.021 1.00 89.69 127 LEU A O 1
ATOM 1078 N N . CYS A 1 128 ? 9.533 1.973 -8.800 1.00 91.75 128 CYS A N 1
ATOM 1079 C CA . CYS A 1 128 ? 9.898 2.312 -10.162 1.00 91.75 128 CYS A CA 1
ATOM 1080 C C . CYS A 1 128 ? 10.581 3.675 -10.204 1.00 91.75 128 CYS A C 1
ATOM 1082 O O . CYS A 1 128 ? 10.006 4.671 -9.765 1.00 91.75 128 CYS A O 1
ATOM 1084 N N . SER A 1 129 ? 11.782 3.727 -10.777 1.00 91.88 129 SER A N 1
ATOM 1085 C CA . SER A 1 129 ? 12.555 4.975 -10.855 1.00 91.88 129 SER A CA 1
ATOM 1086 C C . SER A 1 129 ? 11.929 6.020 -11.791 1.00 91.88 129 SER A C 1
ATOM 1088 O O . SER A 1 129 ? 12.207 7.201 -11.629 1.00 91.88 129 SER A O 1
ATOM 1090 N N . ASN A 1 130 ? 11.027 5.617 -12.697 1.00 91.38 130 ASN A N 1
ATOM 1091 C CA . ASN A 1 130 ? 10.367 6.537 -13.630 1.00 91.38 130 ASN A CA 1
ATOM 1092 C C . ASN A 1 130 ? 8.999 7.030 -13.133 1.00 91.38 130 ASN A C 1
ATOM 1094 O O . ASN A 1 130 ? 8.701 8.214 -13.238 1.00 91.38 130 ASN A O 1
ATOM 1098 N N . CYS A 1 131 ? 8.144 6.147 -12.599 1.00 90.75 131 CYS A N 1
ATOM 1099 C CA . CYS A 1 131 ? 6.778 6.522 -12.196 1.00 90.75 131 CYS A CA 1
ATOM 1100 C C . CYS A 1 131 ? 6.574 6.628 -10.676 1.00 90.75 131 CYS A C 1
ATOM 1102 O O . CYS A 1 131 ? 5.505 7.039 -10.228 1.00 90.75 131 CYS A O 1
ATOM 1104 N N . GLY A 1 132 ? 7.555 6.206 -9.872 1.00 89.62 132 GLY A N 1
ATOM 1105 C CA . GLY A 1 132 ? 7.484 6.194 -8.408 1.00 89.62 132 GLY A CA 1
ATOM 1106 C C . GLY A 1 132 ? 6.549 5.137 -7.804 1.00 89.62 132 GLY A C 1
ATOM 1107 O O . GLY A 1 132 ? 6.498 5.007 -6.582 1.00 89.62 132 GLY A O 1
ATOM 1108 N N . LYS A 1 133 ? 5.813 4.369 -8.623 1.00 89.06 133 LYS A N 1
ATOM 1109 C CA . LYS A 1 133 ? 4.908 3.301 -8.162 1.00 89.06 133 LYS A CA 1
ATOM 1110 C C . LYS A 1 133 ? 5.695 2.040 -7.790 1.00 89.06 133 LYS A C 1
ATOM 1112 O O . LYS A 1 133 ? 6.780 1.802 -8.318 1.00 89.06 133 LYS A O 1
ATOM 1117 N N . ALA A 1 134 ? 5.145 1.217 -6.903 1.00 90.38 134 ALA A N 1
ATOM 1118 C CA . ALA A 1 134 ? 5.805 -0.007 -6.462 1.00 90.38 134 ALA A CA 1
ATOM 1119 C C . ALA A 1 134 ? 5.853 -1.095 -7.543 1.00 90.38 134 ALA A C 1
ATOM 1121 O O . ALA A 1 134 ? 4.980 -1.193 -8.407 1.00 90.38 134 ALA A O 1
ATOM 1122 N N . ILE A 1 135 ? 6.897 -1.914 -7.474 1.00 87.62 135 ILE A N 1
ATOM 1123 C CA . ILE A 1 135 ? 7.194 -3.022 -8.376 1.00 87.62 135 ILE A CA 1
ATOM 1124 C C . ILE A 1 135 ? 7.019 -4.332 -7.614 1.00 87.62 135 ILE A C 1
ATOM 1126 O O . ILE A 1 135 ? 7.663 -4.559 -6.592 1.00 87.62 135 ILE A O 1
ATOM 1130 N N . PHE A 1 136 ? 6.177 -5.209 -8.160 1.00 85.50 136 PHE A N 1
ATOM 1131 C CA . PHE A 1 136 ? 5.926 -6.547 -7.619 1.00 85.50 136 PHE A CA 1
ATOM 1132 C C . PHE A 1 136 ? 5.778 -7.602 -8.733 1.00 85.50 136 PHE A C 1
ATOM 1134 O O . PHE A 1 136 ? 5.007 -8.549 -8.614 1.00 85.50 136 PHE A O 1
ATOM 1141 N N . GLN A 1 137 ? 6.482 -7.408 -9.854 1.00 78.81 137 GLN A N 1
ATOM 1142 C CA . GLN A 1 137 ? 6.404 -8.262 -11.047 1.00 78.81 137 GLN A CA 1
ATOM 1143 C C . GLN A 1 137 ? 7.748 -8.928 -11.384 1.00 78.81 137 GLN A C 1
ATOM 1145 O O . GLN A 1 137 ? 8.810 -8.432 -11.005 1.00 78.81 137 GLN A O 1
ATOM 1150 N N . GLU A 1 138 ? 7.695 -10.065 -12.089 1.00 78.75 138 GLU A N 1
ATOM 1151 C CA . GLU A 1 138 ? 8.861 -10.915 -12.403 1.00 78.75 138 GLU A CA 1
ATOM 1152 C C . GLU A 1 138 ? 9.799 -10.313 -13.464 1.00 78.75 138 GLU A C 1
ATOM 1154 O O . GLU A 1 138 ? 10.969 -10.692 -13.534 1.00 78.75 138 GLU A O 1
ATOM 1159 N N . ASP A 1 139 ? 9.286 -9.432 -14.323 1.00 82.62 139 ASP A N 1
ATOM 1160 C CA . ASP A 1 139 ? 9.919 -8.987 -15.569 1.00 82.62 139 ASP A CA 1
ATOM 1161 C C . ASP A 1 139 ? 10.274 -7.492 -15.586 1.00 82.62 139 ASP A C 1
ATOM 1163 O O . ASP A 1 139 ? 10.455 -6.893 -16.648 1.00 82.62 139 ASP A O 1
ATOM 1167 N N . SER A 1 140 ? 10.432 -6.893 -14.406 1.00 89.94 140 SER A N 1
ATOM 1168 C CA . SER A 1 140 ? 10.934 -5.527 -14.275 1.00 89.94 140 SER A CA 1
ATOM 1169 C C . SER A 1 140 ? 12.344 -5.367 -14.839 1.00 89.94 140 SER A C 1
ATOM 1171 O O . SER A 1 140 ? 13.175 -6.277 -14.799 1.00 89.94 140 SER A O 1
ATOM 1173 N N . LEU A 1 141 ? 12.635 -4.177 -15.357 1.00 92.88 141 LEU A N 1
ATOM 1174 C CA . LEU A 1 141 ? 13.925 -3.874 -15.973 1.00 92.88 141 LEU A CA 1
ATOM 1175 C C . LEU A 1 141 ? 14.826 -3.175 -14.963 1.00 92.88 141 LEU A C 1
ATOM 1177 O O . LEU A 1 141 ? 14.390 -2.242 -14.294 1.00 92.88 141 LEU A O 1
ATOM 1181 N N . LEU A 1 142 ? 16.081 -3.610 -14.879 1.00 94.06 142 LEU A N 1
ATOM 1182 C CA . LEU A 1 142 ? 17.141 -2.849 -14.228 1.00 94.06 142 LEU A CA 1
ATOM 1183 C C . LEU A 1 142 ? 17.710 -1.884 -15.267 1.00 94.06 142 LEU A C 1
ATOM 1185 O O . LEU A 1 142 ? 18.220 -2.324 -16.303 1.00 94.06 142 LEU A O 1
ATOM 1189 N N . ILE A 1 143 ? 17.617 -0.589 -14.992 1.00 95.19 143 ILE A N 1
ATOM 1190 C CA . ILE A 1 143 ? 18.053 0.470 -15.894 1.00 95.19 143 ILE A CA 1
ATOM 1191 C C . ILE A 1 143 ? 19.057 1.398 -15.229 1.00 95.19 143 ILE A C 1
ATOM 1193 O O . ILE A 1 143 ? 19.052 1.583 -14.014 1.00 95.19 143 ILE A O 1
ATOM 1197 N N . GLU A 1 144 ? 19.884 2.007 -16.061 1.00 94.88 144 GLU A N 1
ATOM 1198 C CA . GLU A 1 144 ? 20.631 3.211 -15.742 1.00 94.88 144 GLU A CA 1
ATOM 1199 C C . GLU A 1 144 ? 19.927 4.411 -16.395 1.00 94.88 144 GLU A C 1
ATOM 1201 O O . GLU A 1 144 ? 19.574 4.378 -17.582 1.00 94.88 144 GLU A O 1
ATOM 1206 N N . ILE A 1 145 ? 19.704 5.456 -15.601 1.00 93.62 145 ILE A N 1
ATOM 1207 C CA . ILE A 1 145 ? 19.211 6.760 -16.039 1.00 93.62 145 ILE A CA 1
ATOM 1208 C C . ILE A 1 145 ? 20.440 7.660 -16.160 1.00 93.62 145 ILE A C 1
ATOM 1210 O O . ILE A 1 145 ? 21.081 8.000 -15.170 1.00 93.62 145 ILE A O 1
ATOM 1214 N N . ASP A 1 146 ? 20.793 7.975 -17.400 1.00 91.50 146 ASP A N 1
ATOM 1215 C CA . ASP A 1 146 ? 21.943 8.803 -17.758 1.00 91.50 146 ASP A CA 1
ATOM 1216 C C . ASP A 1 146 ? 21.525 9.680 -18.940 1.00 91.50 146 ASP A C 1
ATOM 1218 O O . ASP A 1 146 ? 21.494 9.207 -20.085 1.00 91.50 146 ASP A O 1
ATOM 1222 N N . ASN A 1 147 ? 21.087 10.900 -18.623 1.00 90.56 147 ASN A N 1
ATOM 1223 C CA . ASN A 1 147 ? 20.528 11.885 -19.545 1.00 90.56 147 ASN A CA 1
ATOM 1224 C C . ASN A 1 147 ? 20.747 13.325 -19.042 1.00 90.56 147 ASN A C 1
ATOM 1226 O O . ASN A 1 147 ? 21.301 13.554 -17.971 1.00 90.56 147 ASN A O 1
ATOM 1230 N N . ASP A 1 148 ? 20.288 14.310 -19.813 1.00 87.88 148 ASP A N 1
ATOM 1231 C CA . ASP A 1 148 ? 20.457 15.739 -19.508 1.00 87.88 148 ASP A CA 1
ATOM 1232 C C . ASP A 1 148 ? 19.917 16.194 -18.142 1.00 87.88 148 ASP A C 1
ATOM 1234 O O . ASP A 1 148 ? 20.389 17.191 -17.595 1.00 87.88 148 ASP A O 1
ATOM 1238 N N . ASN A 1 149 ? 18.930 15.486 -17.592 1.00 86.62 149 ASN A N 1
ATOM 1239 C CA . ASN A 1 149 ? 18.318 15.804 -16.304 1.00 86.62 149 ASN A CA 1
ATOM 1240 C C . ASN A 1 149 ? 18.943 15.007 -15.145 1.00 86.62 149 ASN A C 1
ATOM 1242 O O . ASN A 1 149 ? 18.668 15.302 -13.981 1.00 86.62 149 ASN A O 1
ATOM 1246 N N . CYS A 1 150 ? 19.754 13.986 -15.440 1.00 84.75 150 CYS A N 1
ATOM 1247 C CA . CYS A 1 150 ? 20.313 13.070 -14.455 1.00 84.75 150 CYS A CA 1
ATOM 1248 C C . CYS A 1 150 ? 21.637 12.468 -14.946 1.00 84.75 150 CYS A C 1
ATOM 1250 O O . CYS A 1 150 ? 21.657 11.640 -15.856 1.00 84.75 150 CYS A O 1
ATOM 1252 N N . GLU A 1 151 ? 22.749 12.853 -14.313 1.00 77.88 151 GLU A N 1
ATOM 1253 C CA . GLU A 1 151 ? 24.090 12.439 -14.747 1.00 77.88 151 GLU A CA 1
ATOM 1254 C C . GLU A 1 151 ? 24.389 10.951 -14.510 1.00 77.88 151 GLU A C 1
ATOM 1256 O O . GLU A 1 151 ? 25.199 10.372 -15.232 1.00 77.88 151 GLU A O 1
ATOM 1261 N N . ALA A 1 152 ? 23.796 10.333 -13.488 1.00 85.12 152 ALA A N 1
ATOM 1262 C CA . ALA A 1 152 ? 23.886 8.899 -13.224 1.00 85.12 152 ALA A CA 1
ATOM 1263 C C . ALA A 1 152 ? 22.916 8.516 -12.100 1.00 85.12 152 ALA A C 1
ATOM 1265 O O . ALA A 1 152 ? 23.125 8.878 -10.944 1.00 85.12 152 ALA A O 1
ATOM 1266 N N . ASP A 1 153 ? 21.900 7.727 -12.420 1.00 90.69 153 ASP A N 1
ATOM 1267 C CA . ASP A 1 153 ? 21.113 6.973 -11.448 1.00 90.69 153 ASP A CA 1
ATOM 1268 C C . ASP A 1 153 ? 20.903 5.546 -11.968 1.00 90.69 153 ASP A C 1
ATOM 1270 O O . ASP A 1 153 ? 21.052 5.248 -13.153 1.00 90.69 153 ASP A O 1
ATOM 1274 N N . ILE A 1 154 ? 20.576 4.628 -11.072 1.00 93.12 154 ILE A N 1
ATOM 1275 C CA . ILE A 1 154 ? 20.300 3.232 -11.389 1.00 93.12 154 ILE A CA 1
ATOM 1276 C C . ILE A 1 154 ? 19.090 2.778 -10.609 1.00 93.12 154 ILE A C 1
ATOM 1278 O O . ILE A 1 154 ? 18.938 3.097 -9.435 1.00 93.12 154 ILE A O 1
ATOM 1282 N N . GLY A 1 155 ? 18.222 1.992 -11.218 1.00 92.88 155 GLY A N 1
ATOM 1283 C CA . GLY A 1 155 ? 17.112 1.422 -10.482 1.00 92.88 155 GLY A CA 1
ATOM 1284 C C . GLY A 1 155 ? 16.285 0.473 -11.309 1.00 92.88 155 GLY A C 1
ATOM 1285 O O . GLY A 1 155 ? 16.580 0.184 -12.466 1.00 92.88 155 GLY A O 1
ATOM 1286 N N . ILE A 1 156 ? 15.241 -0.034 -10.675 1.00 92.44 156 ILE A N 1
ATOM 1287 C CA . ILE A 1 156 ? 14.270 -0.894 -11.330 1.00 92.44 156 ILE A CA 1
ATOM 1288 C C . ILE A 1 156 ? 13.093 -0.066 -11.834 1.00 92.44 156 ILE A C 1
ATOM 1290 O O . ILE A 1 156 ? 12.721 0.938 -11.222 1.00 92.44 156 ILE A O 1
ATOM 1294 N N . ILE A 1 157 ? 12.513 -0.480 -12.956 1.00 93.19 157 ILE A N 1
ATOM 1295 C CA . ILE A 1 157 ? 11.303 0.115 -13.526 1.00 93.19 157 ILE A CA 1
ATOM 1296 C C . ILE A 1 157 ? 10.287 -0.962 -13.907 1.00 93.19 157 ILE A C 1
ATOM 1298 O O . ILE A 1 157 ? 10.630 -2.135 -14.112 1.00 93.19 157 ILE A O 1
ATOM 1302 N N . HIS A 1 158 ? 9.021 -0.563 -14.022 1.00 91.00 158 HIS A N 1
ATOM 1303 C CA . HIS A 1 158 ? 8.043 -1.352 -14.764 1.00 91.00 158 HIS A CA 1
ATOM 1304 C C . HIS A 1 158 ? 8.428 -1.399 -16.241 1.00 91.00 158 HIS A C 1
ATOM 1306 O O . HIS A 1 158 ? 9.009 -0.446 -16.763 1.00 91.00 158 HIS A O 1
ATOM 1312 N N . LYS A 1 159 ? 8.094 -2.491 -16.924 1.00 89.75 159 LYS A N 1
ATOM 1313 C CA . LYS A 1 159 ? 8.445 -2.674 -18.334 1.00 89.75 159 LYS A CA 1
ATOM 1314 C C . LYS A 1 159 ? 7.792 -1.609 -19.219 1.00 89.75 159 LYS A C 1
ATOM 1316 O O . LYS A 1 159 ? 8.435 -1.054 -20.100 1.00 89.75 159 LYS A O 1
ATOM 1321 N N . GLU A 1 160 ? 6.545 -1.271 -18.915 1.00 89.12 160 GLU A N 1
ATOM 1322 C CA . GLU A 1 160 ? 5.752 -0.228 -19.563 1.00 89.12 160 GLU A CA 1
ATOM 1323 C C . GLU A 1 160 ? 6.228 1.200 -19.253 1.00 89.12 160 GLU A C 1
ATOM 1325 O O . GLU A 1 160 ? 5.874 2.131 -19.966 1.00 89.12 160 GLU A O 1
ATOM 1330 N N . CYS A 1 161 ? 7.034 1.387 -18.203 1.00 92.81 161 CYS A N 1
ATOM 1331 C CA . CYS A 1 161 ? 7.606 2.688 -17.847 1.00 92.81 161 CYS A CA 1
ATOM 1332 C C . CYS A 1 161 ? 8.923 2.976 -18.575 1.00 92.81 161 CYS A C 1
ATOM 1334 O O . CYS A 1 161 ? 9.510 4.035 -18.356 1.00 92.81 161 CYS A O 1
ATOM 1336 N N . LEU A 1 162 ? 9.418 2.043 -19.392 1.00 93.75 162 LEU A N 1
ATOM 1337 C CA . LEU A 1 162 ? 10.655 2.217 -20.133 1.00 93.75 162 LEU A CA 1
ATOM 1338 C C . LEU A 1 162 ? 10.514 3.338 -21.165 1.00 93.75 162 LEU A C 1
ATOM 1340 O O . LEU A 1 162 ? 9.639 3.291 -22.029 1.00 93.75 162 LEU A O 1
ATOM 1344 N N . ILE A 1 163 ? 11.443 4.290 -21.126 1.00 94.19 163 ILE A N 1
ATOM 1345 C CA . ILE A 1 163 ? 11.649 5.255 -22.209 1.00 94.19 163 ILE A CA 1
ATOM 1346 C C . ILE A 1 163 ? 12.935 4.918 -22.980 1.00 94.19 163 ILE A C 1
ATOM 1348 O O . ILE A 1 163 ? 13.886 4.424 -22.367 1.00 94.19 163 ILE A O 1
ATOM 1352 N N . PRO A 1 164 ? 13.012 5.180 -24.299 1.00 94.81 164 PRO A N 1
ATOM 1353 C CA . PRO A 1 164 ? 14.134 4.724 -25.128 1.00 94.81 164 PRO A CA 1
ATOM 1354 C C . PRO A 1 164 ? 15.532 5.181 -24.704 1.00 94.81 164 PRO A C 1
ATOM 1356 O O . PRO A 1 164 ? 16.497 4.456 -24.939 1.00 94.81 164 PRO A O 1
ATOM 1359 N N . VAL A 1 165 ? 15.661 6.340 -24.052 1.00 95.06 165 VAL A N 1
ATOM 1360 C CA . VAL A 1 165 ? 16.958 6.821 -23.538 1.00 95.06 165 VAL A CA 1
ATOM 1361 C C . VAL A 1 165 ? 17.446 6.092 -22.281 1.00 95.06 165 VAL A C 1
ATOM 1363 O O . VAL A 1 165 ? 18.638 6.164 -21.966 1.00 95.06 165 VAL A O 1
ATOM 1366 N N . ASN A 1 166 ? 16.569 5.389 -21.552 1.00 95.69 166 ASN A N 1
ATOM 1367 C CA . ASN A 1 166 ? 16.990 4.592 -20.402 1.00 95.69 166 ASN A CA 1
ATOM 1368 C C . ASN A 1 166 ? 17.854 3.425 -20.871 1.00 95.69 166 ASN A C 1
ATOM 1370 O O . ASN A 1 166 ? 17.473 2.652 -21.749 1.00 95.69 166 ASN A O 1
ATOM 1374 N N . ARG A 1 167 ? 19.014 3.259 -20.241 1.00 95.00 167 ARG A N 1
ATOM 1375 C CA . ARG A 1 167 ? 19.933 2.185 -20.589 1.00 95.00 167 ARG A CA 1
ATOM 1376 C C . ARG A 1 167 ? 19.533 0.913 -19.865 1.00 95.00 167 ARG A C 1
ATOM 1378 O O . ARG A 1 167 ? 19.739 0.798 -18.660 1.00 95.00 167 ARG A O 1
ATOM 1385 N N . VAL A 1 168 ? 19.009 -0.073 -20.587 1.00 96.12 168 VAL A N 1
ATOM 1386 C CA . VAL A 1 168 ? 18.631 -1.356 -19.980 1.00 96.12 168 VAL A CA 1
ATOM 1387 C C . VAL A 1 168 ? 19.865 -2.206 -19.696 1.00 96.12 168 VAL A C 1
ATOM 1389 O O . VAL A 1 168 ? 20.567 -2.649 -20.610 1.00 96.12 168 VAL A O 1
ATOM 1392 N N . LEU A 1 169 ? 20.097 -2.468 -18.413 1.00 94.31 169 LEU A N 1
ATOM 1393 C CA . LEU A 1 169 ? 21.231 -3.224 -17.881 1.00 94.31 169 LEU A CA 1
ATOM 1394 C C . LEU A 1 169 ? 20.906 -4.716 -17.763 1.00 94.31 169 LEU A C 1
ATOM 1396 O O . LEU A 1 169 ? 21.783 -5.567 -17.905 1.00 94.31 169 LEU A O 1
ATOM 1400 N N . GLY A 1 170 ? 19.640 -5.041 -17.502 1.00 91.44 170 GLY A N 1
ATOM 1401 C CA . GLY A 1 170 ? 19.186 -6.411 -17.304 1.00 91.44 170 GLY A CA 1
ATOM 1402 C C . GLY A 1 170 ? 17.727 -6.499 -16.869 1.00 91.44 170 GLY A C 1
ATOM 1403 O O . GLY A 1 170 ? 16.995 -5.512 -16.881 1.00 91.44 170 GLY A O 1
ATOM 1404 N N . ILE A 1 171 ? 17.316 -7.706 -16.480 1.00 88.62 171 ILE A N 1
ATOM 1405 C CA . ILE A 1 171 ? 15.982 -7.990 -15.941 1.00 88.62 171 ILE A CA 1
ATOM 1406 C C . ILE A 1 171 ? 16.138 -8.240 -14.443 1.00 88.62 171 ILE A C 1
ATOM 1408 O O . ILE A 1 171 ? 16.903 -9.117 -14.035 1.00 88.62 171 ILE A O 1
ATOM 1412 N N . ALA A 1 172 ? 15.415 -7.473 -13.637 1.00 85.69 172 ALA A N 1
ATOM 1413 C CA . ALA A 1 172 ? 15.318 -7.670 -12.205 1.00 85.69 172 ALA A CA 1
ATOM 1414 C C . ALA A 1 172 ? 14.223 -8.699 -11.924 1.00 85.69 172 ALA A C 1
ATOM 1416 O O . ALA A 1 172 ? 13.035 -8.414 -12.053 1.00 85.69 172 ALA A O 1
ATOM 1417 N N . LYS A 1 173 ? 14.634 -9.906 -11.529 1.00 78.44 173 LYS A N 1
ATOM 1418 C CA . LYS A 1 173 ? 13.698 -10.941 -11.098 1.00 78.44 173 LYS A CA 1
ATOM 1419 C C . LYS A 1 173 ? 13.377 -10.737 -9.631 1.00 78.44 173 LYS A C 1
ATOM 1421 O O . LYS A 1 173 ? 14.219 -10.999 -8.773 1.00 78.44 173 LYS A O 1
ATOM 1426 N N . MET A 1 174 ? 12.162 -10.294 -9.348 1.00 71.75 174 MET A N 1
ATOM 1427 C CA . MET A 1 174 ? 11.628 -10.437 -8.004 1.00 71.75 174 MET A CA 1
ATOM 1428 C C . MET A 1 174 ? 11.286 -11.911 -7.761 1.00 71.75 174 MET A C 1
ATOM 1430 O O . MET A 1 174 ? 10.786 -12.573 -8.676 1.00 71.75 174 MET A O 1
ATOM 1434 N N . PRO A 1 175 ? 11.530 -12.445 -6.552 1.00 63.59 175 PRO A N 1
ATOM 1435 C CA . PRO A 1 175 ? 10.957 -13.711 -6.122 1.00 63.59 175 PRO A CA 1
ATOM 1436 C C . PRO A 1 175 ? 9.453 -13.508 -5.894 1.00 63.59 175 PRO A C 1
ATOM 1438 O O . PRO A 1 175 ? 8.964 -13.555 -4.773 1.00 63.59 175 PRO A O 1
ATOM 1441 N N . SER A 1 176 ? 8.706 -13.193 -6.947 1.00 58.03 176 SER A N 1
ATOM 1442 C CA . SER A 1 176 ? 7.265 -13.360 -6.923 1.00 58.03 176 SER A CA 1
ATOM 1443 C C . SER A 1 176 ? 7.012 -14.800 -7.326 1.00 58.03 176 SER A C 1
ATOM 1445 O O . SER A 1 176 ? 7.248 -15.184 -8.473 1.00 58.03 176 SER A O 1
ATOM 1447 N N . ASP A 1 177 ? 6.560 -15.616 -6.382 1.00 58.16 177 ASP A N 1
ATOM 1448 C CA . ASP A 1 177 ? 5.990 -16.901 -6.746 1.00 58.16 177 ASP A CA 1
ATOM 1449 C C . ASP A 1 177 ? 4.830 -16.649 -7.710 1.00 58.16 177 ASP A C 1
ATOM 1451 O O . ASP A 1 177 ? 4.061 -15.695 -7.546 1.00 58.16 177 ASP A O 1
ATOM 1455 N N . ARG A 1 178 ? 4.664 -17.528 -8.707 1.00 64.44 178 ARG A N 1
ATOM 1456 C CA . ARG A 1 178 ? 3.496 -17.503 -9.608 1.00 64.44 178 ARG A CA 1
ATOM 1457 C C . ARG A 1 178 ? 2.168 -17.397 -8.847 1.00 64.44 178 ARG A C 1
ATOM 1459 O O . ARG A 1 178 ? 1.187 -16.930 -9.416 1.00 64.44 178 ARG A O 1
ATOM 1466 N N . GLU A 1 179 ? 2.173 -17.825 -7.589 1.00 76.62 179 GLU A N 1
ATOM 1467 C CA . GLU A 1 179 ? 1.091 -17.743 -6.619 1.00 76.62 179 GLU A CA 1
ATOM 1468 C C . GLU A 1 179 ? 0.601 -16.309 -6.348 1.00 76.62 179 GLU A C 1
ATOM 1470 O O . GLU A 1 179 ? -0.602 -16.111 -6.248 1.00 76.62 179 GLU A O 1
ATOM 1475 N N . TYR A 1 180 ? 1.472 -15.291 -6.322 1.00 85.62 180 TYR A N 1
ATOM 1476 C CA . TYR A 1 180 ? 1.106 -13.924 -5.901 1.00 85.62 180 TYR A CA 1
ATOM 1477 C C . TYR A 1 180 ? 0.939 -12.920 -7.048 1.00 85.62 180 TYR A C 1
ATOM 1479 O O . TYR A 1 180 ? 0.907 -11.710 -6.821 1.00 85.62 180 TYR A O 1
ATOM 1487 N N . LYS A 1 181 ? 0.788 -13.392 -8.293 1.00 85.38 181 LYS A N 1
ATOM 1488 C CA . LYS A 1 181 ? 0.638 -12.531 -9.487 1.00 85.38 181 LYS A CA 1
ATOM 1489 C C . LYS A 1 181 ? -0.563 -11.580 -9.435 1.00 85.38 181 LYS A C 1
ATOM 1491 O O . LYS A 1 181 ? -0.601 -10.597 -10.169 1.00 85.38 181 LYS A O 1
ATOM 1496 N N . PHE A 1 182 ? -1.531 -11.853 -8.563 1.00 88.81 182 PHE A N 1
ATOM 1497 C CA . PHE A 1 182 ? -2.685 -10.989 -8.324 1.00 88.81 182 PHE A CA 1
ATOM 1498 C C . PHE A 1 182 ? -2.341 -9.710 -7.528 1.00 88.81 182 PHE A C 1
ATOM 1500 O O . PHE A 1 182 ? -3.154 -8.787 -7.492 1.00 88.81 182 PHE A O 1
ATOM 1507 N N . LEU A 1 183 ? -1.153 -9.598 -6.922 1.00 90.62 183 LEU A N 1
ATOM 1508 C CA . LEU A 1 183 ? -0.684 -8.407 -6.196 1.00 90.62 183 LEU A CA 1
ATOM 1509 C C . LEU A 1 183 ? 0.007 -7.388 -7.125 1.00 90.62 183 LEU A C 1
ATOM 1511 O O . LEU A 1 183 ? 1.132 -6.953 -6.879 1.00 90.62 183 LEU A O 1
ATOM 1515 N N . LYS A 1 184 ? -0.670 -7.004 -8.216 1.00 88.56 184 LYS A N 1
ATOM 1516 C CA . LYS A 1 184 ? -0.152 -6.070 -9.234 1.00 88.56 184 LYS A CA 1
ATOM 1517 C C . LYS A 1 184 ? 0.313 -4.748 -8.594 1.00 88.56 184 LYS A C 1
ATOM 1519 O O . LYS A 1 184 ? -0.500 -4.025 -8.018 1.00 88.56 184 LYS A O 1
ATOM 1524 N N . ASN A 1 185 ? 1.601 -4.415 -8.735 1.00 87.69 185 ASN A N 1
ATOM 1525 C CA . ASN A 1 185 ? 2.238 -3.187 -8.220 1.00 87.69 185 ASN A CA 1
ATOM 1526 C C . ASN A 1 185 ? 2.141 -2.981 -6.697 1.00 87.69 185 ASN A C 1
ATOM 1528 O O . ASN A 1 185 ? 2.125 -1.849 -6.216 1.00 87.69 185 ASN A O 1
ATOM 1532 N N . PHE A 1 186 ? 2.083 -4.070 -5.930 1.00 90.94 186 PHE A N 1
ATOM 1533 C CA . PHE A 1 186 ? 1.959 -4.012 -4.478 1.00 90.94 186 PHE A CA 1
ATOM 1534 C C . PHE A 1 186 ? 3.268 -3.608 -3.773 1.00 90.94 186 PHE A C 1
ATOM 1536 O O . PHE A 1 186 ? 4.308 -4.243 -3.942 1.00 90.94 186 PHE A O 1
ATOM 1543 N N . ASP A 1 187 ? 3.212 -2.580 -2.920 1.00 91.06 187 ASP A N 1
ATOM 1544 C CA . ASP A 1 187 ? 4.355 -2.151 -2.100 1.00 91.06 187 ASP A CA 1
ATOM 1545 C C . ASP A 1 187 ? 4.498 -3.021 -0.840 1.00 91.06 187 ASP A C 1
ATOM 1547 O O . ASP A 1 187 ? 4.043 -2.675 0.256 1.00 91.06 187 ASP A O 1
ATOM 1551 N N . ILE A 1 188 ? 5.144 -4.178 -0.998 1.00 88.19 188 ILE A N 1
ATOM 1552 C CA . ILE A 1 188 ? 5.356 -5.134 0.096 1.00 88.19 188 ILE A CA 1
ATOM 1553 C C . ILE A 1 188 ? 6.176 -4.545 1.254 1.00 88.19 188 ILE A C 1
ATOM 1555 O O . ILE A 1 188 ? 5.900 -4.836 2.419 1.00 88.19 188 ILE A O 1
ATOM 1559 N N . ASN A 1 189 ? 7.146 -3.675 0.963 1.00 88.25 189 ASN A N 1
ATOM 1560 C CA . ASN A 1 189 ? 8.002 -3.073 1.985 1.00 88.25 189 ASN A CA 1
ATOM 1561 C C . ASN A 1 189 ? 7.203 -2.101 2.854 1.00 88.25 189 ASN A C 1
ATOM 1563 O O . ASN A 1 189 ? 7.307 -2.123 4.085 1.00 88.25 189 ASN A O 1
ATOM 1567 N N . LEU A 1 190 ? 6.370 -1.271 2.224 1.00 91.31 190 LEU A N 1
ATOM 1568 C CA . LEU A 1 190 ? 5.441 -0.400 2.927 1.00 91.31 190 LEU A CA 1
ATOM 1569 C C . LEU A 1 190 ? 4.431 -1.209 3.738 1.00 91.31 190 LEU A C 1
ATOM 1571 O O . LEU A 1 190 ? 4.211 -0.889 4.906 1.00 91.31 190 LEU A O 1
ATOM 1575 N N . TRP A 1 191 ? 3.865 -2.272 3.163 1.00 93.44 191 TRP A N 1
ATOM 1576 C CA . TRP A 1 191 ? 2.925 -3.134 3.872 1.00 93.44 191 TRP A CA 1
ATOM 1577 C C . TRP A 1 191 ? 3.536 -3.733 5.141 1.00 93.44 191 TRP A C 1
ATOM 1579 O O . TRP A 1 191 ? 2.997 -3.521 6.226 1.00 93.44 191 TRP A O 1
ATOM 1589 N N . ILE A 1 192 ? 4.692 -4.402 5.032 1.00 91.81 192 ILE A N 1
ATOM 1590 C CA . ILE A 1 192 ? 5.402 -5.018 6.168 1.00 91.81 192 ILE A CA 1
ATOM 1591 C C . ILE A 1 192 ? 5.704 -3.978 7.251 1.00 91.81 192 ILE A C 1
ATOM 1593 O O . ILE A 1 192 ? 5.525 -4.238 8.443 1.00 91.81 192 ILE A O 1
ATOM 1597 N N . LYS A 1 193 ? 6.126 -2.775 6.846 1.00 92.00 193 LYS A N 1
ATOM 1598 C CA . LYS A 1 193 ? 6.414 -1.681 7.776 1.00 92.00 193 LYS A CA 1
ATOM 1599 C C . LYS A 1 193 ? 5.174 -1.223 8.547 1.00 92.00 193 LYS A C 1
ATOM 1601 O O . LYS A 1 193 ? 5.300 -0.896 9.724 1.00 92.00 193 LYS A O 1
ATOM 1606 N N . GLN A 1 194 ? 4.010 -1.149 7.900 1.00 94.00 194 GLN A N 1
ATOM 1607 C CA . GLN A 1 194 ? 2.790 -0.622 8.523 1.00 94.00 194 GLN A CA 1
ATOM 1608 C C . GLN A 1 194 ? 2.001 -1.686 9.292 1.00 94.00 194 GLN A C 1
ATOM 1610 O O . GLN A 1 194 ? 1.421 -1.365 10.326 1.00 94.00 194 GLN A O 1
ATOM 1615 N N . ILE A 1 195 ? 1.983 -2.938 8.823 1.00 94.12 195 ILE A N 1
ATOM 1616 C CA . ILE A 1 195 ? 1.164 -4.001 9.421 1.00 94.12 195 ILE A CA 1
ATOM 1617 C C . ILE A 1 195 ? 1.665 -4.423 10.805 1.00 94.12 195 ILE A C 1
ATOM 1619 O O . ILE A 1 195 ? 0.861 -4.810 11.645 1.00 94.12 195 ILE A O 1
ATOM 1623 N N . LYS A 1 196 ? 2.975 -4.297 11.070 1.00 90.31 196 LYS A N 1
ATOM 1624 C CA . LYS A 1 196 ? 3.608 -4.710 12.334 1.00 90.31 196 LYS A CA 1
ATOM 1625 C C . LYS A 1 196 ? 2.916 -4.138 13.579 1.00 90.31 196 LYS A C 1
ATOM 1627 O O . LYS A 1 196 ? 2.748 -4.859 14.554 1.00 90.31 196 LYS A O 1
ATOM 1632 N N . ASP A 1 197 ? 2.515 -2.868 13.523 1.00 87.25 197 ASP A N 1
ATOM 1633 C CA . ASP A 1 197 ? 1.876 -2.137 14.628 1.00 87.25 197 ASP A CA 1
ATOM 1634 C C . ASP A 1 197 ? 0.504 -1.558 14.206 1.00 87.25 197 ASP A C 1
ATOM 1636 O O . ASP A 1 197 ? 0.072 -0.514 14.715 1.00 87.25 197 ASP A O 1
ATOM 1640 N N . GLY A 1 198 ? -0.139 -2.197 13.220 1.00 92.38 198 GLY A N 1
ATOM 1641 C CA . GLY A 1 198 ? -1.378 -1.753 12.578 1.00 92.38 198 GLY A CA 1
ATOM 1642 C C . GLY A 1 198 ? -2.562 -2.705 12.766 1.00 92.38 198 GLY A C 1
ATOM 1643 O O . GLY A 1 198 ? -2.454 -3.734 13.428 1.00 92.38 198 GLY A O 1
ATOM 1644 N N . GLN A 1 199 ? -3.699 -2.361 12.155 1.00 92.44 199 GLN A N 1
ATOM 1645 C CA . GLN A 1 199 ? -4.904 -3.194 12.048 1.00 92.44 199 GLN A CA 1
ATOM 1646 C C . GLN A 1 199 ? -5.497 -3.659 13.387 1.00 92.44 199 GLN A C 1
ATOM 1648 O O . GLN A 1 199 ? -6.188 -4.678 13.463 1.00 92.44 199 GLN A O 1
ATOM 1653 N N . PHE A 1 200 ? -5.264 -2.907 14.462 1.00 89.25 200 PHE A N 1
ATOM 1654 C CA . PHE A 1 200 ? -5.635 -3.348 15.803 1.00 89.25 200 PHE A CA 1
ATOM 1655 C C . PHE A 1 200 ? -7.146 -3.586 15.973 1.00 89.25 200 PHE A C 1
ATOM 1657 O O . PHE A 1 200 ? -7.542 -4.507 16.690 1.00 89.25 200 PHE A O 1
ATOM 1664 N N . CYS A 1 201 ? -7.998 -2.809 15.295 1.00 87.75 201 CYS A N 1
ATOM 1665 C CA . CYS A 1 201 ? -9.452 -2.928 15.407 1.00 87.75 201 CYS A CA 1
ATOM 1666 C C . CYS A 1 201 ? -9.990 -4.295 14.946 1.00 87.75 201 CYS A C 1
ATOM 1668 O O . CYS A 1 201 ? -10.994 -4.774 15.479 1.00 87.75 201 CYS A O 1
ATOM 1670 N N . TYR A 1 202 ? -9.306 -4.964 14.013 1.00 85.88 202 TYR A N 1
ATOM 1671 C CA . TYR A 1 202 ? -9.787 -6.216 13.426 1.00 85.88 202 TYR A CA 1
ATOM 1672 C C . TYR A 1 202 ? -9.555 -7.435 14.322 1.00 85.88 202 TYR A C 1
ATOM 1674 O O . TYR A 1 202 ? -10.199 -8.463 14.120 1.00 85.88 202 TYR A O 1
ATOM 1682 N N . ASN A 1 203 ? -8.696 -7.324 15.343 1.00 77.62 203 ASN A N 1
ATOM 1683 C CA . ASN A 1 203 ? -8.475 -8.399 16.314 1.00 77.62 203 ASN A CA 1
ATOM 1684 C C . ASN A 1 203 ? -9.756 -8.727 17.094 1.00 77.62 203 ASN A C 1
ATOM 1686 O O . ASN A 1 203 ? -10.089 -9.896 17.256 1.00 77.62 203 ASN A O 1
ATOM 1690 N N . GLY A 1 204 ? -10.490 -7.701 17.538 1.00 71.69 204 GLY A N 1
ATOM 1691 C CA . GLY A 1 204 ? -11.785 -7.881 18.201 1.00 71.69 204 GLY A CA 1
ATOM 1692 C C . GLY A 1 204 ? -12.910 -8.185 17.212 1.00 71.69 204 GLY A C 1
ATOM 1693 O O . GLY A 1 204 ? -13.778 -9.006 17.494 1.00 71.69 204 GLY A O 1
ATOM 1694 N N . ALA A 1 205 ? -12.868 -7.572 16.025 1.00 74.38 205 ALA A N 1
ATOM 1695 C CA . ALA A 1 205 ? -13.927 -7.697 15.029 1.00 74.38 205 ALA A CA 1
ATOM 1696 C C . ALA A 1 205 ? -14.097 -9.138 14.503 1.00 74.38 205 ALA A C 1
ATOM 1698 O O . ALA A 1 205 ? -15.222 -9.597 14.332 1.00 74.38 205 ALA A O 1
ATOM 1699 N N . LYS A 1 206 ? -12.993 -9.885 14.342 1.00 74.50 206 LYS A N 1
ATOM 1700 C CA . LYS A 1 206 ? -13.006 -11.296 13.905 1.00 74.50 206 LYS A CA 1
ATOM 1701 C C . LYS A 1 206 ? -13.674 -12.260 14.896 1.00 74.50 206 LYS A C 1
ATOM 1703 O O . LYS A 1 206 ? -13.980 -13.385 14.517 1.00 74.50 206 LYS A O 1
ATOM 1708 N N . ILE A 1 207 ? -13.858 -11.846 16.150 1.00 75.12 207 ILE A N 1
ATOM 1709 C CA . ILE A 1 207 ? -14.428 -12.675 17.226 1.00 75.12 207 ILE A CA 1
ATOM 1710 C C . ILE A 1 207 ? -15.949 -12.457 17.333 1.00 75.12 207 ILE A C 1
ATOM 1712 O O . ILE A 1 207 ? -16.652 -13.245 17.962 1.00 75.12 207 ILE A O 1
ATOM 1716 N N . LEU A 1 208 ? -16.481 -11.408 16.697 1.00 75.69 208 LEU A N 1
ATOM 1717 C CA . LEU A 1 208 ? -17.906 -11.094 16.737 1.00 75.69 208 LEU A CA 1
ATOM 1718 C C . LEU A 1 208 ? -18.730 -12.148 15.993 1.00 75.69 208 LEU A C 1
ATOM 1720 O O . LEU A 1 208 ? -18.405 -12.557 14.879 1.00 75.69 208 LEU A O 1
ATOM 1724 N N . ASN A 1 209 ? -19.855 -12.540 16.590 1.00 68.38 209 ASN A N 1
ATOM 1725 C CA . ASN A 1 209 ? -20.748 -13.563 16.050 1.00 68.38 209 ASN A CA 1
ATOM 1726 C C . ASN A 1 209 ? -21.725 -13.007 14.988 1.00 68.38 209 ASN A C 1
ATOM 1728 O O . ASN A 1 209 ? -22.939 -13.193 15.084 1.00 68.38 209 ASN A O 1
ATOM 1732 N N . GLN A 1 210 ? -21.220 -12.255 14.007 1.00 73.75 210 GLN A N 1
ATOM 1733 C CA . GLN A 1 210 ? -22.011 -11.680 12.910 1.00 73.75 210 GLN A CA 1
ATOM 1734 C C . GLN A 1 210 ? -21.195 -11.670 11.615 1.00 73.75 210 GLN A C 1
ATOM 1736 O O . GLN A 1 210 ? -19.997 -11.398 11.636 1.00 73.75 210 GLN A O 1
ATOM 1741 N N . SER A 1 211 ? -21.839 -11.941 10.476 1.00 81.44 211 SER A N 1
ATOM 1742 C CA . SER A 1 211 ? -21.162 -11.950 9.173 1.00 81.44 211 SER A CA 1
ATOM 1743 C C . SER A 1 211 ? -21.008 -10.548 8.573 1.00 81.44 211 SER A C 1
ATOM 1745 O O . SER A 1 211 ? -19.980 -10.254 7.962 1.00 81.44 211 SER A O 1
ATOM 1747 N N . VAL A 1 212 ? -21.992 -9.668 8.784 1.00 89.19 212 VAL A N 1
ATOM 1748 C CA . VAL A 1 212 ? -21.967 -8.257 8.369 1.00 89.19 212 VAL A CA 1
ATOM 1749 C C . VAL A 1 212 ? -22.014 -7.383 9.614 1.00 89.19 212 VAL A C 1
ATOM 1751 O O . VAL A 1 212 ? -23.004 -7.399 10.340 1.00 89.19 212 VAL A O 1
ATOM 1754 N N . ASN A 1 213 ? -20.945 -6.628 9.858 1.00 87.06 213 ASN A N 1
ATOM 1755 C CA . ASN A 1 213 ? -20.782 -5.836 11.075 1.00 87.06 213 ASN A CA 1
ATOM 1756 C C . ASN A 1 213 ? -20.665 -4.344 10.747 1.00 87.06 213 ASN A C 1
ATOM 1758 O O . ASN A 1 213 ? -19.909 -3.984 9.843 1.00 87.06 213 ASN A O 1
ATOM 1762 N N . PRO A 1 214 ? -21.326 -3.443 11.489 1.00 88.62 214 PRO A N 1
ATOM 1763 C CA . PRO A 1 214 ? -21.003 -2.027 11.410 1.00 88.62 214 PRO A CA 1
ATOM 1764 C C . PRO A 1 214 ? -19.632 -1.768 12.058 1.00 88.62 214 PRO A C 1
ATOM 1766 O O . PRO A 1 214 ? -19.398 -2.145 13.206 1.00 88.62 214 PRO A O 1
ATOM 1769 N N . LEU A 1 215 ? -18.733 -1.089 11.346 1.00 90.81 215 LEU A N 1
ATOM 1770 C CA . LEU A 1 215 ? -17.489 -0.551 11.896 1.00 90.81 215 LEU A CA 1
ATOM 1771 C C . LEU A 1 215 ? -17.631 0.957 12.060 1.00 90.81 215 LEU A C 1
ATOM 1773 O O . LEU A 1 215 ? -17.673 1.694 11.078 1.00 90.81 215 LEU A O 1
ATOM 1777 N N . VAL A 1 216 ? -17.669 1.419 13.307 1.00 89.75 216 VAL A N 1
ATOM 1778 C CA . VAL A 1 216 ? -17.743 2.850 13.605 1.00 89.75 216 VAL A CA 1
ATOM 1779 C C . VAL A 1 216 ? -16.339 3.450 13.619 1.00 89.75 216 VAL A C 1
ATOM 1781 O O . VAL A 1 216 ? -15.454 3.008 14.354 1.00 89.75 216 VAL A O 1
ATOM 1784 N N . VAL A 1 217 ? -16.143 4.473 12.795 1.00 90.56 217 VAL A N 1
ATOM 1785 C CA . VAL A 1 217 ? -14.889 5.203 12.643 1.00 90.56 217 VAL A CA 1
ATOM 1786 C C . VAL A 1 217 ? -15.011 6.564 13.308 1.00 90.56 217 VAL A C 1
ATOM 1788 O O . VAL A 1 217 ? -15.870 7.379 12.962 1.00 90.56 217 VAL A O 1
ATOM 1791 N N . GLU A 1 218 ? -14.113 6.820 14.254 1.00 87.19 218 GLU A N 1
ATOM 1792 C CA . GLU A 1 218 ? -13.913 8.146 14.826 1.00 87.19 218 GLU A CA 1
ATOM 1793 C C . GLU A 1 218 ? -13.042 8.952 13.854 1.00 87.19 218 GLU A C 1
ATOM 1795 O O . GLU A 1 218 ? -11.832 8.738 13.731 1.00 87.19 218 GLU A O 1
ATOM 1800 N N . THR A 1 219 ? -13.686 9.838 13.094 1.00 80.12 219 THR A N 1
ATOM 1801 C CA . THR A 1 219 ? -13.025 10.717 12.118 1.00 80.12 219 THR A CA 1
ATOM 1802 C C . THR A 1 219 ? -12.485 11.994 12.749 1.00 80.12 219 THR A C 1
ATOM 1804 O O . THR A 1 219 ? -11.640 12.651 12.144 1.00 80.12 219 THR A O 1
ATOM 1807 N N . ASP A 1 220 ? -12.932 12.325 13.962 1.00 68.19 220 ASP A N 1
ATOM 1808 C CA . ASP A 1 220 ? -12.419 13.460 14.714 1.00 68.19 220 ASP A CA 1
ATOM 1809 C C . ASP A 1 220 ? -10.985 13.177 15.143 1.00 68.19 220 ASP A C 1
ATOM 1811 O O . ASP A 1 220 ? -10.694 12.436 16.082 1.00 68.19 220 ASP A O 1
ATOM 1815 N N . THR A 1 221 ? -10.045 13.804 14.446 1.00 54.50 221 THR A N 1
ATOM 1816 C CA . THR A 1 221 ? -8.623 13.768 14.780 1.00 54.50 221 THR A CA 1
ATOM 1817 C C . THR A 1 221 ? -8.325 14.697 15.951 1.00 54.50 221 THR A C 1
ATOM 1819 O O . THR A 1 221 ? -7.393 15.498 15.863 1.00 54.50 221 THR A O 1
ATOM 1822 N N . ASN A 1 222 ? -9.119 14.653 17.025 1.00 48.56 222 ASN A N 1
ATOM 1823 C CA . ASN A 1 222 ? -9.024 15.582 18.151 1.00 48.56 222 ASN A CA 1
ATOM 1824 C C . ASN A 1 222 ? -7.799 15.276 19.043 1.00 48.56 222 ASN A C 1
ATOM 1826 O O . ASN A 1 222 ? -7.878 15.128 20.256 1.00 48.56 222 ASN A O 1
ATOM 1830 N N . ASN A 1 223 ? -6.619 15.246 18.420 1.00 52.88 223 ASN A N 1
ATOM 1831 C CA . ASN A 1 223 ? -5.285 15.200 19.012 1.00 52.88 223 ASN A CA 1
ATOM 1832 C C . ASN A 1 223 ? -4.929 16.507 19.752 1.00 52.88 223 ASN A C 1
ATOM 1834 O O . ASN A 1 223 ? -3.788 16.690 20.169 1.00 52.88 223 ASN A O 1
ATOM 1838 N N . LEU A 1 224 ? -5.878 17.438 19.889 1.00 55.06 224 LEU A N 1
ATOM 1839 C CA . LEU A 1 224 ? -5.701 18.716 20.578 1.00 55.06 224 LEU A CA 1
ATOM 1840 C C . LEU A 1 224 ? -5.788 18.578 22.107 1.00 55.06 224 LEU A C 1
ATOM 1842 O O . LEU A 1 224 ? -5.403 19.497 22.829 1.00 55.06 224 LEU A O 1
ATOM 1846 N N . VAL A 1 225 ? -6.258 17.436 22.621 1.00 63.16 225 VAL A N 1
ATOM 1847 C CA . VAL A 1 225 ? -6.365 17.202 24.065 1.00 63.16 225 VAL A CA 1
ATOM 1848 C C . VAL A 1 225 ? -5.012 16.751 24.627 1.00 63.16 225 VAL A C 1
ATOM 1850 O O . VAL A 1 225 ? -4.685 15.569 24.690 1.00 63.16 225 VAL A O 1
ATOM 1853 N N . LEU A 1 226 ? -4.210 17.712 25.096 1.00 71.62 226 LEU A N 1
ATOM 1854 C CA . LEU A 1 226 ? -2.943 17.479 25.812 1.00 71.62 226 LEU A CA 1
ATOM 1855 C C . LEU A 1 226 ? -3.163 17.082 27.285 1.00 71.62 226 LEU A C 1
ATOM 1857 O O . LEU A 1 226 ? -2.457 17.541 28.183 1.00 71.62 226 LEU A O 1
ATOM 1861 N N . GLY A 1 227 ? -4.165 16.243 27.552 1.00 84.50 227 GLY A N 1
ATOM 1862 C CA . GLY A 1 227 ? -4.584 15.883 28.903 1.00 84.50 227 GLY A CA 1
ATOM 1863 C C . GLY A 1 227 ? -3.460 15.274 29.749 1.00 84.50 227 GLY A C 1
ATOM 1864 O O . GLY A 1 227 ? -2.667 14.467 29.262 1.00 84.50 227 GLY A O 1
ATOM 1865 N N . SER A 1 228 ? -3.372 15.644 31.025 1.00 94.19 228 SER A N 1
ATOM 1866 C CA . SER A 1 228 ? -2.354 15.122 31.962 1.00 94.19 228 SER A CA 1
ATOM 1867 C C . SER A 1 228 ? -2.864 13.962 32.820 1.00 94.19 228 SER A C 1
ATOM 1869 O O . SER A 1 228 ? -2.137 13.459 33.680 1.00 94.19 228 SER A O 1
ATOM 1871 N N . TYR A 1 229 ? -4.113 13.552 32.610 1.00 95.44 229 TYR A N 1
ATOM 1872 C CA . TYR A 1 229 ? -4.788 12.528 33.394 1.00 95.44 229 TYR A CA 1
ATOM 1873 C C . TYR A 1 229 ? -5.367 11.452 32.482 1.00 95.44 229 TYR A C 1
ATOM 1875 O O . TYR A 1 229 ? -5.736 11.723 31.341 1.00 95.44 229 TYR A O 1
ATOM 1883 N N . CYS A 1 230 ? -5.438 10.232 32.997 1.00 95.50 230 CYS A N 1
ATOM 1884 C CA . CYS A 1 230 ? -6.114 9.108 32.369 1.00 95.50 230 CYS A CA 1
ATOM 1885 C C . CYS A 1 230 ? -6.978 8.378 33.401 1.00 95.50 230 CYS A C 1
ATOM 1887 O O . CYS A 1 230 ? -6.831 8.568 34.613 1.00 95.50 230 CYS A O 1
ATOM 1889 N N . VAL A 1 231 ? -7.899 7.553 32.909 1.00 96.50 231 VAL A N 1
ATOM 1890 C CA . VAL A 1 231 ? -8.823 6.786 33.748 1.00 96.50 231 VAL A CA 1
ATOM 1891 C C . VAL A 1 231 ? -8.363 5.340 33.826 1.00 96.50 231 VAL A C 1
ATOM 1893 O O . VAL A 1 231 ? -8.146 4.692 32.801 1.00 96.50 231 VAL A O 1
ATOM 1896 N N . LYS A 1 232 ? -8.215 4.835 35.051 1.00 97.19 232 LYS A N 1
ATOM 1897 C CA . LYS A 1 232 ? -7.839 3.452 35.348 1.00 97.19 232 LYS A CA 1
ATOM 1898 C C . LYS A 1 232 ? -9.013 2.741 36.010 1.00 97.19 232 LYS A C 1
ATOM 1900 O O . LYS A 1 232 ? -9.534 3.214 37.010 1.00 97.19 232 LYS A O 1
ATOM 1905 N N . THR A 1 233 ? -9.412 1.598 35.469 1.00 96.88 233 THR A N 1
ATOM 1906 C CA . THR A 1 233 ? -10.452 0.718 36.014 1.00 96.88 233 THR A CA 1
ATOM 1907 C C . THR A 1 233 ? -9.805 -0.504 36.655 1.00 96.88 233 THR A C 1
ATOM 1909 O O . THR A 1 233 ? -9.006 -1.185 36.016 1.00 96.88 233 THR A O 1
ATOM 1912 N N . LEU A 1 234 ? -10.137 -0.775 37.914 1.00 97.00 234 LEU A N 1
ATOM 1913 C CA . LEU A 1 234 ? -9.741 -1.974 38.650 1.00 97.00 234 LEU A CA 1
ATOM 1914 C C . LEU A 1 234 ? -10.778 -3.075 38.440 1.00 97.00 234 LEU A C 1
ATOM 1916 O O . LEU A 1 234 ? -11.984 -2.827 38.540 1.00 97.00 234 LEU A O 1
ATOM 1920 N N . LEU A 1 235 ? -10.287 -4.277 38.164 1.00 95.88 235 LEU A N 1
ATOM 1921 C CA . LEU A 1 235 ? -11.093 -5.457 37.889 1.00 95.88 235 LEU A CA 1
ATOM 1922 C C . LEU A 1 235 ? -11.175 -6.371 39.117 1.00 95.88 235 LEU A C 1
ATOM 1924 O O . LEU A 1 235 ? -10.400 -6.238 40.067 1.00 95.88 235 LEU A O 1
ATOM 1928 N N . GLU A 1 236 ? -12.142 -7.286 39.110 1.00 95.81 236 GLU A N 1
ATOM 1929 C CA . GLU A 1 236 ? -12.381 -8.236 40.203 1.00 95.81 236 GLU A CA 1
ATOM 1930 C C . GLU A 1 236 ? -11.185 -9.140 40.516 1.00 95.81 236 GLU A C 1
ATOM 1932 O O . GLU A 1 236 ? -10.912 -9.421 41.680 1.00 95.81 236 GLU A O 1
ATOM 1937 N N . ASP A 1 237 ? -10.444 -9.545 39.489 1.00 94.00 237 ASP A N 1
ATOM 1938 C CA . ASP A 1 237 ? -9.263 -10.407 39.598 1.00 94.00 237 ASP A CA 1
ATOM 1939 C C . ASP A 1 237 ? -8.015 -9.682 40.149 1.00 94.00 237 ASP A C 1
ATOM 1941 O O . ASP A 1 237 ? -6.929 -10.257 40.221 1.00 94.00 237 ASP A O 1
ATOM 1945 N N . GLY A 1 238 ? -8.152 -8.409 40.531 1.00 93.69 238 GLY A N 1
ATOM 1946 C CA . GLY A 1 238 ? -7.066 -7.565 41.026 1.00 93.69 238 GLY A CA 1
ATOM 1947 C C . GLY A 1 238 ? -6.225 -6.913 39.925 1.00 93.69 238 GLY A C 1
ATOM 1948 O O . GLY A 1 238 ? -5.328 -6.121 40.231 1.00 93.69 238 GLY A O 1
ATOM 1949 N N . THR A 1 239 ? -6.507 -7.192 38.650 1.00 94.19 239 THR A N 1
ATOM 1950 C CA . THR A 1 239 ? -5.862 -6.513 37.524 1.00 94.19 239 THR A CA 1
ATOM 1951 C C . THR A 1 239 ? -6.503 -5.146 37.257 1.00 94.19 239 THR A C 1
ATOM 1953 O O . THR A 1 239 ? -7.420 -4.696 37.950 1.00 94.19 239 THR A O 1
ATOM 1956 N N . TYR A 1 240 ? -5.978 -4.416 36.272 1.00 94.12 240 TYR A N 1
ATOM 1957 C CA . TYR A 1 240 ? -6.519 -3.119 35.883 1.00 94.12 240 TYR A CA 1
ATOM 1958 C C . TYR A 1 240 ? -6.412 -2.879 34.380 1.00 94.12 240 TYR A C 1
ATOM 1960 O O . TYR A 1 240 ? -5.567 -3.459 33.691 1.00 94.12 240 TYR A O 1
ATOM 1968 N N . LYS A 1 241 ? -7.250 -1.970 33.884 1.00 93.56 241 LYS A N 1
ATOM 1969 C CA . LYS A 1 241 ? -7.254 -1.491 32.499 1.00 93.56 241 LYS A CA 1
ATOM 1970 C C . LYS A 1 241 ? -7.320 0.027 32.467 1.00 93.56 241 LYS A C 1
ATOM 1972 O O . LYS A 1 241 ? -7.921 0.647 33.340 1.00 93.56 241 LYS A O 1
ATOM 1977 N N . PHE A 1 242 ? -6.689 0.622 31.465 1.00 94.19 242 PHE A N 1
ATOM 1978 C CA . PHE A 1 242 ? -6.862 2.040 31.175 1.00 94.19 242 PHE A CA 1
ATOM 1979 C C . PHE A 1 242 ? -8.006 2.228 30.188 1.00 94.19 242 PHE A C 1
ATOM 1981 O O . PHE A 1 242 ? -8.184 1.403 29.293 1.00 94.19 242 PHE A O 1
ATOM 1988 N N . ALA A 1 243 ? -8.741 3.330 30.323 1.00 91.88 243 ALA A N 1
ATOM 1989 C CA . ALA A 1 243 ? -9.593 3.802 29.244 1.00 91.88 243 ALA A CA 1
ATOM 1990 C C . ALA A 1 243 ? -8.715 4.075 28.016 1.00 91.88 243 ALA A C 1
ATOM 1992 O O . ALA A 1 243 ? -7.666 4.722 28.117 1.00 91.88 243 ALA A O 1
ATOM 1993 N N . THR A 1 244 ? -9.130 3.548 26.868 1.00 89.25 244 THR A N 1
ATOM 1994 C CA . THR A 1 244 ? -8.385 3.691 25.619 1.00 89.25 244 THR A CA 1
ATOM 1995 C C . THR A 1 244 ? -9.266 4.266 24.531 1.00 89.25 244 THR A C 1
ATOM 1997 O O . THR A 1 244 ? -10.457 3.974 24.457 1.00 89.25 244 THR A O 1
ATOM 2000 N N . ARG A 1 245 ? -8.644 5.050 23.658 1.00 86.69 245 ARG A N 1
ATOM 2001 C CA . ARG A 1 245 ? -9.199 5.517 22.399 1.00 86.69 245 ARG A CA 1
ATOM 2002 C C . ARG A 1 245 ? -8.305 4.986 21.290 1.00 86.69 245 ARG A C 1
ATOM 2004 O O . ARG A 1 245 ? -7.096 5.213 21.306 1.00 86.69 245 ARG A O 1
ATOM 2011 N N . ARG A 1 246 ? -8.886 4.223 20.359 1.00 86.19 246 ARG A N 1
ATOM 2012 C CA . ARG A 1 246 ? -8.159 3.615 19.229 1.00 86.19 246 ARG A CA 1
ATOM 2013 C C . ARG A 1 246 ? -6.902 2.843 19.674 1.00 86.19 246 ARG A C 1
ATOM 2015 O O . ARG A 1 246 ? -5.829 2.992 19.101 1.00 86.19 246 ARG A O 1
ATOM 2022 N N . GLY A 1 247 ? -7.038 2.040 20.735 1.00 87.12 247 GLY A N 1
ATOM 2023 C CA . GLY A 1 247 ? -5.975 1.170 21.260 1.00 87.12 247 GLY A CA 1
ATOM 2024 C C . GLY A 1 247 ? -4.889 1.870 22.088 1.00 87.12 247 GLY A C 1
ATOM 2025 O O . GLY A 1 247 ? -3.979 1.203 22.581 1.00 87.12 247 GLY A O 1
ATOM 2026 N N . ASN A 1 248 ? -4.984 3.186 22.284 1.00 90.25 248 ASN A N 1
ATOM 2027 C CA . ASN A 1 248 ? -4.036 3.977 23.068 1.00 90.25 248 ASN A CA 1
ATOM 2028 C C . ASN A 1 248 ? -4.728 4.617 24.268 1.00 90.25 248 ASN A C 1
ATOM 2030 O O . ASN A 1 248 ? -5.925 4.881 24.215 1.00 90.25 248 ASN A O 1
ATOM 2034 N N . ILE A 1 249 ? -3.997 4.847 25.360 1.00 92.25 249 ILE A N 1
ATOM 2035 C CA . ILE A 1 249 ? -4.551 5.469 26.569 1.00 92.25 249 ILE A CA 1
ATOM 2036 C C . ILE A 1 249 ? -5.170 6.816 26.210 1.00 92.25 249 ILE A C 1
ATOM 2038 O O . ILE A 1 249 ? -4.489 7.680 25.656 1.00 92.25 249 ILE A O 1
ATOM 2042 N N . ASP A 1 250 ? -6.440 6.995 26.570 1.00 91.06 250 ASP A N 1
ATOM 2043 C CA . ASP A 1 250 ? -7.115 8.269 26.370 1.00 91.06 250 ASP A CA 1
ATOM 2044 C C . ASP A 1 250 ? -6.677 9.283 27.437 1.00 91.06 250 ASP A C 1
ATOM 2046 O O . ASP A 1 250 ? -6.412 8.937 28.599 1.00 91.06 250 ASP A O 1
ATOM 2050 N N . ARG A 1 251 ? -6.549 10.541 27.020 1.00 91.44 251 ARG A N 1
ATOM 2051 C CA . ARG A 1 251 ? -5.971 11.623 27.821 1.00 91.44 251 ARG A CA 1
ATOM 2052 C C . ARG A 1 251 ? -7.008 12.708 28.041 1.00 91.44 251 ARG A C 1
ATOM 2054 O O . ARG A 1 251 ? -7.606 13.213 27.102 1.00 91.44 251 ARG A O 1
ATOM 2061 N N . TYR A 1 252 ? -7.138 13.125 29.292 1.00 91.50 252 TYR A N 1
ATOM 2062 C CA . TYR A 1 252 ? -8.175 14.044 29.742 1.00 91.50 252 TYR A CA 1
ATOM 2063 C C . TYR A 1 252 ? -7.582 15.229 30.504 1.00 91.50 252 TYR A C 1
ATOM 2065 O O . TYR A 1 252 ? -6.496 15.147 31.102 1.00 91.50 252 TYR A O 1
ATOM 2073 N N . SER A 1 253 ? -8.324 16.338 30.533 1.00 92.75 253 SER A N 1
ATOM 2074 C CA . SER A 1 253 ? -8.130 17.324 31.593 1.00 92.75 253 SER A CA 1
ATOM 2075 C C . SER A 1 253 ? -8.476 16.692 32.949 1.00 92.75 253 SER A C 1
ATOM 2077 O O . SER A 1 253 ? -9.108 15.637 33.018 1.00 92.75 253 SER A O 1
ATOM 2079 N N . LYS A 1 254 ? -8.058 17.320 34.054 1.00 94.31 254 LYS A N 1
ATOM 2080 C CA . LYS A 1 254 ? -8.390 16.801 35.389 1.00 94.31 254 LYS A CA 1
ATOM 2081 C C . LYS A 1 254 ? -9.908 16.699 35.583 1.00 94.31 254 LYS A C 1
ATOM 2083 O O . LYS A 1 254 ? -10.384 15.670 36.042 1.00 94.31 254 LYS A O 1
ATOM 2088 N N . LYS A 1 255 ? -10.629 17.756 35.197 1.00 94.12 255 LYS A N 1
ATOM 2089 C CA . LYS A 1 255 ? -12.081 17.847 35.338 1.00 94.12 255 LYS A CA 1
ATOM 2090 C C . LYS A 1 255 ? -12.781 16.770 34.510 1.00 94.12 255 LYS A C 1
ATOM 2092 O O . LYS A 1 255 ? -13.565 16.016 35.064 1.00 94.12 255 LYS A O 1
ATOM 2097 N N . ASP A 1 256 ? -12.425 16.634 33.232 1.00 93.56 256 ASP A N 1
ATOM 2098 C CA . ASP A 1 256 ? -13.069 15.642 32.358 1.00 93.56 256 ASP A CA 1
ATOM 2099 C C . ASP A 1 256 ? -12.799 14.206 32.838 1.00 93.56 256 ASP A C 1
ATOM 2101 O O . ASP A 1 256 ? -13.671 13.348 32.744 1.00 93.56 256 ASP A O 1
ATOM 2105 N N . ALA A 1 257 ? -11.609 13.939 33.394 1.00 95.25 257 ALA A N 1
ATOM 2106 C CA . ALA A 1 257 ? -11.299 12.640 33.987 1.00 95.25 257 ALA A CA 1
ATOM 2107 C C . ALA A 1 257 ? -12.151 12.356 35.232 1.00 95.25 257 ALA A C 1
ATOM 2109 O O . ALA A 1 257 ? -12.621 11.234 35.405 1.00 95.25 257 ALA A O 1
ATOM 2110 N N . GLU A 1 258 ? -12.325 13.351 36.107 1.00 97.38 258 GLU A N 1
ATOM 2111 C CA . GLU A 1 258 ? -13.158 13.243 37.310 1.00 97.38 258 GLU A CA 1
ATOM 2112 C C . GLU A 1 258 ? -14.631 13.036 36.939 1.00 97.38 258 GLU A C 1
ATOM 2114 O O . GLU A 1 258 ? -15.262 12.119 37.463 1.00 97.38 258 GLU A O 1
ATOM 2119 N N . ASP A 1 259 ? -15.147 13.813 35.985 1.00 96.44 259 ASP A N 1
ATOM 2120 C CA . ASP A 1 259 ? -16.515 13.691 35.476 1.00 96.44 259 ASP A CA 1
ATOM 2121 C C . ASP A 1 259 ? -16.747 12.299 34.857 1.00 96.44 259 ASP A C 1
ATOM 2123 O O . ASP A 1 259 ? -17.710 11.614 35.212 1.00 96.44 259 ASP A O 1
ATOM 2127 N N . PHE A 1 260 ? -15.814 11.818 34.025 1.00 95.19 260 PHE A N 1
ATOM 2128 C CA . PHE A 1 260 ? -15.909 10.493 33.410 1.00 95.19 260 PHE A CA 1
ATOM 2129 C C . PHE A 1 260 ? -15.820 9.352 34.437 1.00 95.19 260 PHE A C 1
ATOM 2131 O O . PHE A 1 260 ? -16.573 8.380 34.358 1.00 95.19 260 PHE A O 1
ATOM 2138 N N . VAL A 1 261 ? -14.939 9.463 35.439 1.00 97.56 261 VAL A N 1
ATOM 2139 C CA . VAL A 1 261 ? -14.839 8.484 36.535 1.00 97.56 261 VAL A CA 1
ATOM 2140 C C . VAL A 1 261 ? -16.112 8.448 37.373 1.00 97.56 261 VAL A C 1
ATOM 2142 O O . VAL A 1 261 ? -16.547 7.359 37.749 1.00 97.56 261 VAL A O 1
ATOM 2145 N N . ASN A 1 262 ? -16.715 9.603 37.659 1.00 97.50 262 ASN A N 1
ATOM 2146 C CA . ASN A 1 262 ? -17.967 9.677 38.406 1.00 97.50 262 ASN A CA 1
ATOM 2147 C C . ASN A 1 262 ? -19.097 8.980 37.642 1.00 97.50 262 ASN A C 1
ATOM 2149 O O . ASN A 1 262 ? -19.745 8.094 38.197 1.00 97.50 262 ASN A O 1
ATOM 2153 N N . GLU A 1 263 ? -19.277 9.303 36.359 1.00 96.00 263 GLU A N 1
ATOM 2154 C CA . GLU A 1 263 ? -20.292 8.669 35.513 1.00 96.00 263 GLU A CA 1
ATOM 2155 C C . GLU A 1 263 ? -20.085 7.150 35.416 1.00 96.00 263 GLU A C 1
ATOM 2157 O O . GLU A 1 263 ? -21.022 6.365 35.588 1.00 96.00 263 GLU A O 1
ATOM 2162 N N . LEU A 1 264 ? -18.846 6.717 35.175 1.00 95.00 264 LEU A N 1
ATOM 2163 C CA . LEU A 1 264 ? -18.517 5.305 35.038 1.00 95.00 264 LEU A CA 1
ATOM 2164 C C . LEU A 1 264 ? -18.732 4.537 36.351 1.00 95.00 264 LEU A C 1
ATOM 2166 O O . LEU A 1 264 ? -19.272 3.434 36.327 1.00 95.00 264 LEU A O 1
ATOM 2170 N N . ASN A 1 265 ? -18.356 5.109 37.497 1.00 97.25 265 ASN A N 1
ATOM 2171 C CA . ASN A 1 265 ? -18.579 4.479 38.798 1.00 97.25 265 ASN A CA 1
ATOM 2172 C C . ASN A 1 265 ? -20.067 4.370 39.147 1.00 97.25 265 ASN A C 1
ATOM 2174 O O . ASN A 1 265 ? -20.470 3.357 39.717 1.00 97.25 265 ASN A O 1
ATOM 2178 N N . GLU A 1 266 ? -20.888 5.361 38.794 1.00 96.69 266 GLU A N 1
ATOM 2179 C CA . GLU A 1 266 ? -22.342 5.252 38.954 1.00 96.69 266 GLU A CA 1
ATOM 2180 C C . GLU A 1 266 ? -22.903 4.121 38.085 1.00 96.69 266 GLU A C 1
ATOM 2182 O O . GLU A 1 266 ? -23.610 3.254 38.596 1.00 96.69 266 GLU A O 1
ATOM 2187 N N . LYS A 1 267 ? -22.489 4.024 36.815 1.00 94.62 267 LYS A N 1
ATOM 2188 C CA . LYS A 1 267 ? -22.890 2.910 35.939 1.00 94.62 267 LYS A CA 1
ATOM 2189 C C . LYS A 1 267 ? -22.444 1.540 36.468 1.00 94.62 267 LYS A C 1
ATOM 2191 O O . LYS A 1 267 ? -23.211 0.584 36.381 1.00 94.62 267 LYS A O 1
ATOM 2196 N N . ILE A 1 268 ? -21.240 1.435 37.043 1.00 95.06 268 ILE A N 1
ATOM 2197 C CA . ILE A 1 268 ? -20.748 0.197 37.676 1.00 95.06 268 ILE A CA 1
ATOM 2198 C C . ILE A 1 268 ? -21.666 -0.211 38.836 1.00 95.06 268 ILE A C 1
ATOM 2200 O O . ILE A 1 268 ? -22.091 -1.366 38.897 1.00 95.06 268 ILE A O 1
ATOM 2204 N N . LYS A 1 269 ? -22.012 0.725 39.731 1.00 95.50 269 LYS A N 1
ATOM 2205 C CA . LYS A 1 269 ? -22.915 0.454 40.862 1.00 95.50 269 LYS A CA 1
ATOM 2206 C C . LYS A 1 269 ? -24.304 0.035 40.384 1.00 95.50 269 LYS A C 1
ATOM 2208 O O . LYS A 1 269 ? -24.836 -0.959 40.873 1.00 95.50 269 LYS A O 1
ATOM 2213 N N . THR A 1 270 ? -24.876 0.757 39.421 1.00 95.56 270 THR A N 1
ATOM 2214 C CA . THR A 1 270 ? -26.192 0.434 38.854 1.00 95.56 270 THR A CA 1
ATOM 2215 C C . THR A 1 270 ? -26.199 -0.962 38.240 1.00 95.56 270 THR A C 1
ATOM 2217 O O . THR A 1 270 ? -27.057 -1.768 38.588 1.00 95.56 270 THR A O 1
ATOM 2220 N N . GLY A 1 271 ? -25.197 -1.302 37.423 1.00 93.56 271 GLY A N 1
ATOM 2221 C CA . GLY A 1 271 ? -25.084 -2.635 36.824 1.00 93.56 271 GLY A CA 1
ATOM 2222 C C . GLY A 1 271 ? -24.974 -3.757 37.863 1.00 93.56 271 GLY A C 1
ATOM 2223 O O . GLY A 1 271 ? -25.567 -4.819 37.683 1.00 93.56 271 GLY A O 1
ATOM 2224 N N . GLN A 1 272 ? -24.281 -3.528 38.984 1.00 92.75 272 GLN A N 1
ATOM 2225 C CA . GLN A 1 272 ? -24.217 -4.491 40.092 1.00 92.75 272 GLN A CA 1
ATOM 2226 C C . GLN A 1 272 ? -25.585 -4.691 40.766 1.00 92.75 272 GLN A C 1
ATOM 2228 O O . GLN A 1 272 ? -25.982 -5.828 41.020 1.00 92.75 272 GLN A O 1
ATOM 2233 N N . ILE A 1 273 ? -26.327 -3.606 41.018 1.00 94.81 273 ILE A N 1
ATOM 2234 C CA . ILE A 1 273 ? -27.681 -3.659 41.601 1.00 94.81 273 ILE A CA 1
ATOM 2235 C C . ILE A 1 273 ? -28.646 -4.399 40.665 1.00 94.81 273 ILE A C 1
ATOM 2237 O O . ILE A 1 273 ? -29.432 -5.235 41.111 1.00 94.81 273 ILE A O 1
ATOM 2241 N N . GLU A 1 274 ? -28.551 -4.136 39.363 1.00 95.06 274 GLU A N 1
ATOM 2242 C CA . GLU A 1 274 ? -29.387 -4.740 38.321 1.00 95.06 274 GLU A CA 1
ATOM 2243 C C . GLU A 1 274 ? -28.963 -6.167 37.935 1.00 95.06 274 GLU A C 1
ATOM 2245 O O . GLU A 1 274 ? -29.603 -6.788 37.087 1.00 95.06 274 GLU A O 1
ATOM 2250 N N . LYS A 1 275 ? -27.904 -6.715 38.553 1.00 93.88 275 LYS A N 1
ATOM 2251 C CA . LYS A 1 275 ? -27.298 -8.015 38.197 1.00 93.88 275 LYS A CA 1
ATOM 2252 C C . LYS A 1 275 ? -26.893 -8.110 36.718 1.00 93.88 275 LYS A C 1
ATOM 2254 O O . LYS A 1 275 ? -26.936 -9.181 36.117 1.00 93.88 275 LYS A O 1
ATOM 2259 N N . ASN A 1 276 ? -26.481 -6.986 36.144 1.00 95.56 276 ASN A N 1
ATOM 2260 C CA . ASN A 1 276 ? -25.938 -6.865 34.798 1.00 95.56 276 ASN A CA 1
ATOM 2261 C C . ASN A 1 276 ? -24.657 -6.008 34.841 1.00 95.56 276 ASN A C 1
ATOM 2263 O O . ASN A 1 276 ? -24.646 -4.877 34.344 1.00 95.56 276 ASN A O 1
ATOM 2267 N N . PRO A 1 277 ? -23.595 -6.500 35.506 1.00 95.69 277 PRO A N 1
ATOM 2268 C CA . PRO A 1 277 ? -22.406 -5.713 35.796 1.00 95.69 277 PRO A CA 1
ATOM 2269 C C . PRO A 1 277 ? -21.654 -5.324 34.524 1.00 95.69 277 PRO A C 1
ATOM 2271 O O . PRO A 1 277 ? -21.662 -6.039 33.518 1.00 95.69 277 PRO A O 1
ATOM 2274 N N . ILE A 1 278 ? -20.939 -4.205 34.599 1.00 95.81 278 ILE A N 1
ATOM 2275 C CA . ILE A 1 278 ? -19.959 -3.821 33.584 1.00 95.81 278 ILE A CA 1
ATOM 2276 C C . ILE A 1 278 ? -18.744 -4.741 33.708 1.00 95.81 278 ILE A C 1
ATOM 2278 O O . ILE A 1 278 ? -18.160 -4.856 34.786 1.00 95.81 278 ILE A O 1
ATOM 2282 N N . CYS A 1 279 ? -18.335 -5.357 32.602 1.00 94.69 279 CYS A N 1
ATOM 2283 C CA . CYS A 1 279 ? -17.233 -6.310 32.550 1.00 94.69 279 CYS A CA 1
ATOM 2284 C C . CYS A 1 279 ? -16.253 -5.996 31.409 1.00 94.69 279 CYS A C 1
ATOM 2286 O O . CYS A 1 279 ? -16.585 -5.291 30.453 1.00 94.69 279 CYS A O 1
ATOM 2288 N N . TYR A 1 280 ? -15.055 -6.572 31.506 1.00 92.69 280 TYR A N 1
ATOM 2289 C CA . TYR A 1 280 ? -14.129 -6.758 30.388 1.00 92.69 280 TYR A CA 1
ATOM 2290 C C . TYR A 1 280 ? -14.091 -8.229 29.981 1.00 92.69 280 TYR A C 1
ATOM 2292 O O . TYR A 1 280 ? -14.044 -9.104 30.843 1.00 92.69 280 TYR A O 1
ATOM 2300 N N . SER A 1 281 ? -14.047 -8.512 28.681 1.00 90.12 281 SER A N 1
ATOM 2301 C CA . SER A 1 281 ? -13.756 -9.861 28.195 1.00 90.12 281 SER A CA 1
ATOM 2302 C C . SER A 1 281 ? -12.269 -10.210 28.360 1.00 90.12 281 SER A C 1
ATOM 2304 O O . SER A 1 281 ? -11.387 -9.355 28.209 1.00 90.12 281 SER A O 1
ATOM 2306 N N . SER A 1 282 ? -11.975 -11.464 28.708 1.00 84.06 282 SER A N 1
ATOM 2307 C CA . SER A 1 282 ? -10.624 -11.894 29.081 1.00 84.06 282 SER A CA 1
ATOM 2308 C C . SER A 1 282 ? -9.657 -12.016 27.902 1.00 84.06 282 SER A C 1
ATOM 2310 O O . SER A 1 282 ? -8.447 -11.906 28.112 1.00 84.06 282 SER A O 1
ATOM 2312 N N . LYS A 1 283 ? -10.152 -12.204 26.668 1.00 82.19 283 LYS A N 1
ATOM 2313 C CA . LYS A 1 283 ? -9.305 -12.358 25.471 1.00 82.19 283 LYS A CA 1
ATOM 2314 C C . LYS A 1 283 ? -9.418 -11.177 24.515 1.00 82.19 283 LYS A C 1
ATOM 2316 O O . LYS A 1 283 ? -8.395 -10.664 24.071 1.00 82.19 283 LYS A O 1
ATOM 2321 N N . SER A 1 284 ? -10.638 -10.750 24.192 1.00 78.31 284 SER A N 1
ATOM 2322 C CA . SER A 1 284 ? -10.889 -9.666 23.230 1.00 78.31 284 SER A CA 1
ATOM 2323 C C . SER A 1 284 ? -10.807 -8.268 23.849 1.00 78.31 284 SER A C 1
ATOM 2325 O O . SER A 1 284 ? -10.724 -7.283 23.117 1.00 78.31 284 SER A O 1
ATOM 2327 N N . PHE A 1 285 ? -10.781 -8.175 25.185 1.00 79.88 285 PHE A N 1
ATOM 2328 C CA . PHE A 1 285 ? -10.742 -6.924 25.949 1.00 79.88 285 PHE A CA 1
ATOM 2329 C C . PHE A 1 285 ? -11.874 -5.949 25.596 1.00 79.88 285 PHE A C 1
ATOM 2331 O O . PHE A 1 285 ? -11.725 -4.735 25.744 1.00 79.88 285 PHE A O 1
ATOM 2338 N N . ILE A 1 286 ? -13.012 -6.480 25.147 1.00 83.69 286 ILE A N 1
ATOM 2339 C CA . ILE A 1 286 ? -14.224 -5.711 24.878 1.00 83.69 286 ILE A CA 1
ATOM 2340 C C . ILE A 1 286 ? -14.876 -5.370 26.215 1.00 83.69 286 ILE A C 1
ATOM 2342 O O . ILE A 1 286 ? -14.909 -6.183 27.139 1.00 83.69 286 ILE A O 1
ATOM 2346 N N . PHE A 1 287 ? -15.378 -4.145 26.306 1.00 87.94 287 PHE A N 1
ATOM 2347 C CA . PHE A 1 287 ? -15.941 -3.555 27.510 1.00 87.94 287 PHE A CA 1
ATOM 2348 C C . PHE A 1 287 ? -17.442 -3.314 27.341 1.00 87.94 287 PHE A C 1
ATOM 2350 O O . PHE A 1 287 ? -17.872 -2.750 26.334 1.00 87.94 287 PHE A O 1
ATOM 2357 N N . GLY A 1 288 ? -18.242 -3.706 28.329 1.00 91.75 288 GLY A N 1
ATOM 2358 C CA . GLY A 1 288 ? -19.686 -3.481 28.312 1.00 91.75 288 GLY A CA 1
ATOM 2359 C C . GLY A 1 288 ? -20.413 -4.219 29.428 1.00 91.75 288 GLY A C 1
ATOM 2360 O O . GLY A 1 288 ? -19.798 -4.912 30.234 1.00 91.75 288 GLY A O 1
ATOM 2361 N N . ASN A 1 289 ? -21.737 -4.081 29.477 1.00 93.44 289 ASN A N 1
ATOM 2362 C CA . ASN A 1 289 ? -22.557 -4.852 30.411 1.00 93.44 289 ASN A CA 1
ATOM 2363 C C . ASN A 1 289 ? -22.517 -6.344 30.057 1.00 93.44 289 ASN A C 1
ATOM 2365 O O . ASN A 1 289 ? -22.501 -6.702 28.876 1.00 93.44 289 ASN A O 1
ATOM 2369 N N . TYR A 1 290 ? -22.562 -7.201 31.076 1.00 93.62 290 TYR A N 1
ATOM 2370 C CA . TYR A 1 290 ? -22.474 -8.657 30.958 1.00 93.62 290 TYR A CA 1
ATOM 2371 C C . TYR A 1 290 ? -23.371 -9.227 29.849 1.00 93.62 290 TYR A C 1
ATOM 2373 O O . TYR A 1 290 ? -22.885 -9.899 28.939 1.00 93.62 290 TYR A O 1
ATOM 2381 N N . THR A 1 291 ? -24.665 -8.894 29.853 1.00 92.38 291 THR A N 1
ATOM 2382 C CA . THR A 1 291 ? -25.628 -9.412 28.864 1.00 92.38 291 THR A CA 1
ATOM 2383 C C . THR A 1 291 ? -25.266 -9.014 27.429 1.00 92.38 291 THR A C 1
ATOM 2385 O O . THR A 1 291 ? -25.429 -9.809 26.501 1.00 92.38 291 THR A O 1
ATOM 2388 N N . THR A 1 292 ? -24.738 -7.803 27.231 1.00 89.88 292 THR A N 1
ATOM 2389 C CA . THR A 1 292 ? -24.298 -7.325 25.912 1.00 89.88 292 THR A CA 1
ATOM 2390 C C . THR A 1 292 ? -23.081 -8.106 25.429 1.00 89.88 292 THR A C 1
ATOM 2392 O O . THR A 1 292 ? -23.059 -8.541 24.279 1.00 89.88 292 THR A O 1
ATOM 2395 N N . LEU A 1 293 ? -22.099 -8.331 26.306 1.00 89.81 293 LEU A N 1
ATOM 2396 C CA . LEU A 1 293 ? -20.887 -9.079 25.968 1.00 89.81 293 LEU A CA 1
ATOM 2397 C C . LEU A 1 293 ? -21.191 -10.543 25.636 1.00 89.81 293 LEU A C 1
ATOM 2399 O O . LEU A 1 293 ? -20.686 -11.052 24.638 1.00 89.81 293 LEU A O 1
ATOM 2403 N N . VAL A 1 294 ? -22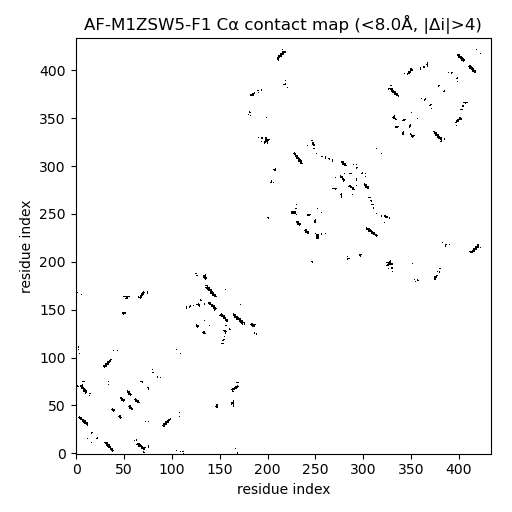.058 -11.197 26.417 1.00 89.88 294 VAL A N 1
ATOM 2404 C CA . VAL A 1 294 ? -22.516 -12.571 26.144 1.00 89.88 294 VAL A CA 1
ATOM 2405 C C . VAL A 1 294 ? -23.175 -12.657 24.769 1.00 89.88 294 VAL A C 1
ATOM 2407 O O . VAL A 1 294 ? -22.865 -13.558 23.995 1.00 89.88 294 VAL A O 1
ATOM 2410 N N . SER A 1 295 ? -24.055 -11.705 24.449 1.00 87.19 295 SER A N 1
ATOM 2411 C CA . SER A 1 295 ? -24.750 -11.655 23.159 1.00 87.19 295 SER A CA 1
ATOM 2412 C C . SER A 1 295 ? -23.784 -11.462 21.982 1.00 87.19 295 SER A C 1
ATOM 2414 O O . SER A 1 295 ? -23.876 -12.165 20.978 1.00 87.19 295 SER A O 1
ATOM 2416 N N . GLN A 1 296 ? -22.819 -10.546 22.112 1.00 83.75 296 GLN A N 1
ATOM 2417 C CA . GLN A 1 296 ? -21.875 -10.212 21.039 1.00 83.75 296 GLN A CA 1
ATOM 2418 C C . GLN A 1 296 ? -20.812 -11.292 20.800 1.00 83.75 296 GLN A C 1
ATOM 2420 O O . GLN A 1 296 ? -20.441 -11.543 19.652 1.00 83.75 296 GLN A O 1
ATOM 2425 N N . LEU A 1 297 ? -20.328 -11.921 21.874 1.00 84.88 297 LEU A N 1
ATOM 2426 C CA . LEU A 1 297 ? -19.211 -12.871 21.843 1.00 84.88 297 LEU A CA 1
ATOM 2427 C C . LEU A 1 297 ? -19.650 -14.332 21.982 1.00 84.88 297 LEU A C 1
ATOM 2429 O O . LEU A 1 297 ? -18.812 -15.224 22.060 1.00 84.88 297 LEU A O 1
ATOM 2433 N N . GLY A 1 298 ? -20.954 -14.599 22.063 1.00 81.62 298 GLY A N 1
ATOM 2434 C CA . GLY A 1 298 ? -21.494 -15.957 22.144 1.00 81.62 298 GLY A CA 1
ATOM 2435 C C . GLY A 1 298 ? -21.085 -16.738 23.400 1.00 81.62 298 GLY A C 1
ATOM 2436 O O . GLY A 1 298 ? -21.167 -17.963 23.398 1.00 81.62 298 GLY A O 1
ATOM 2437 N N . GLY A 1 299 ? -20.624 -16.062 24.458 1.00 79.00 299 GLY A N 1
ATOM 2438 C CA . GLY A 1 299 ? -20.219 -16.701 25.716 1.00 79.00 299 GLY A CA 1
ATOM 2439 C C . GLY A 1 299 ? -18.910 -17.500 25.654 1.00 79.00 299 GLY A C 1
ATOM 2440 O O . GLY A 1 299 ? -18.679 -18.347 26.512 1.00 79.00 299 GLY A O 1
ATOM 2441 N N . THR A 1 300 ? -18.046 -17.271 24.659 1.00 83.12 300 THR A N 1
ATOM 2442 C CA . THR A 1 300 ? -16.788 -18.030 24.486 1.00 83.12 300 THR A CA 1
ATOM 2443 C C . THR A 1 300 ? -15.615 -17.523 25.332 1.00 83.12 300 THR A C 1
ATOM 2445 O O . THR A 1 300 ? -14.496 -18.041 25.237 1.00 83.12 300 THR A O 1
ATOM 2448 N N . GLU A 1 301 ? -15.836 -16.471 26.116 1.00 87.88 301 GLU A N 1
ATOM 2449 C CA . GLU A 1 301 ? -14.824 -15.794 26.923 1.00 87.88 301 GLU A CA 1
ATOM 2450 C C . GLU A 1 301 ? -15.292 -15.628 28.368 1.00 87.88 301 GLU A C 1
ATOM 2452 O O . GLU A 1 301 ? -16.488 -15.584 28.649 1.00 87.88 301 GLU A O 1
ATOM 2457 N N . GLU A 1 302 ? -14.328 -15.504 29.278 1.00 90.75 302 GLU A N 1
ATOM 2458 C CA . GLU A 1 302 ? -14.612 -15.098 30.652 1.00 90.75 302 GLU A CA 1
ATOM 2459 C C . GLU A 1 302 ? -14.820 -13.581 30.697 1.00 90.75 302 GLU A C 1
ATOM 2461 O O . GLU A 1 302 ? -14.120 -12.827 30.013 1.00 90.75 302 GLU A O 1
ATOM 2466 N N . TYR A 1 303 ? -15.771 -13.136 31.515 1.00 93.75 303 TYR A N 1
ATOM 2467 C CA . TYR A 1 303 ? -16.092 -11.724 31.698 1.00 93.75 303 TYR A CA 1
ATOM 2468 C C . TYR A 1 303 ? -15.728 -11.313 33.119 1.00 93.75 303 TYR A C 1
ATOM 2470 O O . TYR A 1 303 ? -16.303 -11.813 34.082 1.00 93.75 303 TYR A O 1
ATOM 2478 N N . ILE A 1 304 ? -14.753 -10.420 33.238 1.00 94.94 304 ILE A N 1
ATOM 2479 C CA . ILE A 1 304 ? -14.186 -9.983 34.511 1.00 94.94 304 ILE A CA 1
ATOM 2480 C C . ILE A 1 304 ? -14.859 -8.669 34.897 1.00 94.94 304 ILE A C 1
ATOM 2482 O O . ILE A 1 304 ? -14.789 -7.689 34.148 1.00 94.94 304 ILE A O 1
ATOM 2486 N N . GLU A 1 305 ? -15.515 -8.636 36.055 1.00 95.88 305 GLU A N 1
ATOM 2487 C CA . GLU A 1 305 ? -16.267 -7.462 36.494 1.00 95.88 305 GLU A CA 1
ATOM 2488 C C . GLU A 1 305 ? -15.364 -6.254 36.774 1.00 95.88 305 GLU A C 1
ATOM 2490 O O . GLU A 1 305 ? -14.285 -6.361 37.364 1.00 95.88 305 GLU A O 1
ATOM 2495 N N . CYS A 1 306 ? -15.855 -5.067 36.421 1.00 96.06 306 CYS A N 1
ATOM 2496 C CA . CYS A 1 306 ? -15.271 -3.800 36.837 1.00 96.06 306 CYS A CA 1
ATOM 2497 C C . CYS A 1 306 ? -15.699 -3.487 38.274 1.00 96.06 306 CYS A C 1
ATOM 2499 O O . CYS A 1 306 ? -16.892 -3.409 38.570 1.00 96.06 306 CYS A O 1
ATOM 2501 N N . LYS A 1 307 ? -14.736 -3.263 39.174 1.00 96.12 307 LYS A N 1
ATOM 2502 C CA . LYS A 1 307 ? -15.026 -2.931 40.578 1.00 96.12 307 LYS A CA 1
ATOM 2503 C C . LYS A 1 307 ? -15.086 -1.429 40.824 1.00 96.12 307 LYS A C 1
ATOM 2505 O O . LYS A 1 307 ? -15.989 -0.969 41.516 1.00 96.12 307 LYS A O 1
ATOM 2510 N N . LYS A 1 308 ? -14.121 -0.671 40.300 1.00 96.19 308 LYS A N 1
ATOM 2511 C CA . LYS A 1 308 ? -14.080 0.795 40.428 1.00 96.19 308 LYS A CA 1
ATOM 2512 C C . LYS A 1 308 ? -13.148 1.435 39.410 1.00 96.19 308 LYS A C 1
ATOM 2514 O O . LYS A 1 308 ? -12.174 0.813 38.988 1.00 96.19 308 LYS A O 1
ATOM 2519 N N . SER A 1 309 ? -13.388 2.705 39.128 1.00 97.31 309 SER A N 1
ATOM 2520 C CA . SER A 1 309 ? -12.540 3.555 38.297 1.00 97.31 309 SER A CA 1
ATOM 2521 C C . SER A 1 309 ? -11.934 4.696 39.109 1.00 97.31 309 SER A C 1
ATOM 2523 O O . SER A 1 309 ? -12.568 5.228 40.022 1.00 97.31 309 SER A O 1
ATOM 2525 N N . GLU A 1 310 ? -10.696 5.063 38.785 1.00 97.94 310 GLU A N 1
ATOM 2526 C CA . GLU A 1 310 ? -9.923 6.115 39.444 1.00 97.94 310 GLU A CA 1
ATOM 2527 C C . GLU A 1 310 ? -9.198 7.003 38.425 1.00 97.94 310 GLU A C 1
ATOM 2529 O O . GLU A 1 310 ? -8.764 6.549 37.360 1.00 97.94 310 GLU A O 1
ATOM 2534 N N . VAL A 1 311 ? -9.054 8.283 38.772 1.00 97.88 311 VAL A N 1
ATOM 2535 C CA . VAL A 1 311 ? -8.252 9.240 38.006 1.00 97.88 311 VAL A CA 1
ATOM 2536 C C . VAL A 1 311 ? -6.789 9.067 38.389 1.00 97.88 311 VAL A C 1
ATOM 2538 O O . VAL A 1 311 ? -6.435 9.133 39.567 1.00 97.88 311 VAL A O 1
ATOM 2541 N N . VAL A 1 312 ? -5.915 8.905 37.398 1.00 96.81 312 VAL A N 1
ATOM 2542 C CA . VAL A 1 312 ? -4.467 8.821 37.613 1.00 96.81 312 VAL A CA 1
ATOM 2543 C C . VAL A 1 312 ? -3.718 9.753 36.668 1.00 96.81 312 VAL A C 1
ATOM 2545 O O . VAL A 1 312 ? -4.220 10.142 35.615 1.00 96.81 312 VAL A O 1
ATOM 2548 N N . LYS A 1 313 ? -2.502 10.153 37.053 1.00 95.94 313 LYS A N 1
ATOM 2549 C CA . LYS A 1 313 ? -1.654 10.977 36.185 1.00 95.94 313 LYS A CA 1
ATOM 2550 C C . LYS A 1 313 ? -1.109 10.144 35.032 1.00 95.94 313 LYS A C 1
ATOM 2552 O O . LYS A 1 313 ? -0.508 9.092 35.252 1.00 95.94 313 LYS A O 1
ATOM 2557 N N . TYR A 1 314 ? -1.255 10.675 33.825 1.00 94.38 314 TYR A N 1
ATOM 2558 C CA . TYR A 1 314 ? -0.593 10.142 32.647 1.00 94.38 314 TYR A CA 1
ATOM 2559 C C . TYR A 1 314 ? 0.923 10.338 32.765 1.00 94.38 314 TYR A C 1
ATOM 2561 O O . TYR A 1 314 ? 1.399 11.376 33.232 1.00 94.38 314 TYR A O 1
ATOM 2569 N N . ASN A 1 315 ? 1.689 9.352 32.306 1.00 91.94 315 ASN A N 1
ATOM 2570 C CA . ASN A 1 315 ? 3.110 9.512 32.032 1.00 91.94 315 ASN A CA 1
ATOM 2571 C C . ASN A 1 315 ? 3.543 8.582 30.892 1.00 91.94 315 ASN A C 1
ATOM 2573 O O . ASN A 1 315 ? 2.894 7.575 30.605 1.00 91.94 315 ASN A O 1
ATOM 2577 N N . GLU A 1 316 ? 4.675 8.913 30.276 1.00 90.56 316 GLU A N 1
ATOM 2578 C CA . GLU A 1 316 ? 5.213 8.177 29.129 1.00 90.56 316 GLU A CA 1
ATOM 2579 C C . GLU A 1 316 ? 5.582 6.723 29.453 1.00 90.56 316 GLU A C 1
ATOM 2581 O O . GLU A 1 316 ? 5.480 5.853 28.592 1.00 90.56 316 GLU A O 1
ATOM 2586 N N . SER A 1 317 ? 5.976 6.422 30.693 1.00 93.50 317 SER A N 1
ATOM 2587 C CA . SER A 1 317 ? 6.284 5.046 31.100 1.00 93.50 317 SER A CA 1
ATOM 2588 C C . SER A 1 317 ? 5.034 4.164 31.101 1.00 93.50 317 SER A C 1
ATOM 2590 O O . SER A 1 317 ? 5.091 3.024 30.648 1.00 93.50 317 SER A O 1
ATOM 2592 N N . ILE A 1 318 ? 3.892 4.693 31.553 1.00 91.81 318 ILE A N 1
ATOM 2593 C CA . ILE A 1 318 ? 2.595 4.011 31.473 1.00 91.81 318 ILE A CA 1
ATOM 2594 C C . ILE A 1 318 ? 2.192 3.848 30.005 1.00 91.81 318 ILE A C 1
ATOM 2596 O O . ILE A 1 318 ? 1.823 2.750 29.595 1.00 91.81 318 ILE A O 1
ATOM 2600 N N . ALA A 1 319 ? 2.308 4.907 29.202 1.00 90.62 319 ALA A N 1
ATOM 2601 C CA . ALA A 1 319 ? 1.952 4.866 27.787 1.00 90.62 319 ALA A CA 1
ATOM 2602 C C . ALA A 1 319 ? 2.718 3.774 27.031 1.00 90.62 319 ALA A C 1
ATOM 2604 O O . ALA A 1 319 ? 2.100 2.961 26.353 1.00 90.62 319 ALA A O 1
ATOM 2605 N N . LYS A 1 320 ? 4.039 3.673 27.221 1.00 90.94 320 LYS A N 1
ATOM 2606 C CA . LYS A 1 320 ? 4.877 2.637 26.589 1.00 90.94 320 LYS A CA 1
ATOM 2607 C C . LYS A 1 320 ? 4.462 1.203 26.928 1.00 90.94 320 LYS A C 1
ATOM 2609 O O . LYS A 1 320 ? 4.701 0.309 26.126 1.00 90.94 320 LYS A O 1
ATOM 2614 N N . LEU A 1 321 ? 3.880 0.972 28.106 1.00 90.38 321 LEU A N 1
ATOM 2615 C CA . LEU A 1 321 ? 3.447 -0.360 28.545 1.00 90.38 321 LEU A CA 1
ATOM 2616 C C . LEU A 1 321 ? 2.042 -0.725 28.047 1.00 90.38 321 LEU A C 1
ATOM 2618 O O . LEU A 1 321 ? 1.728 -1.904 27.869 1.00 90.38 321 LEU A O 1
ATOM 2622 N N . HIS A 1 322 ? 1.178 0.274 27.866 1.00 90.50 322 HIS A N 1
ATOM 2623 C CA . HIS A 1 322 ? -0.262 0.060 27.708 1.00 90.50 322 HIS A CA 1
ATOM 2624 C C . HIS A 1 322 ? -0.815 0.461 26.343 1.00 90.50 322 HIS A C 1
ATOM 2626 O O . HIS A 1 322 ? -1.801 -0.141 25.924 1.00 90.50 322 HIS A O 1
ATOM 2632 N N . ASN A 1 323 ? -0.181 1.397 25.632 1.00 90.44 323 ASN A N 1
ATOM 2633 C CA . ASN A 1 323 ? -0.525 1.712 24.246 1.00 90.44 323 ASN A CA 1
ATOM 2634 C C . ASN A 1 323 ? -0.249 0.500 23.358 1.00 90.44 323 ASN A C 1
ATOM 2636 O O . ASN A 1 323 ? 0.808 -0.127 23.461 1.00 90.44 323 ASN A O 1
ATOM 2640 N N . LYS A 1 324 ? -1.219 0.142 22.516 1.00 86.88 324 LYS A N 1
ATOM 2641 C CA . LYS A 1 324 ? -1.205 -1.138 21.799 1.00 86.88 324 LYS A CA 1
ATOM 2642 C C . LYS A 1 324 ? -0.842 -1.031 20.333 1.00 86.88 324 LYS A C 1
ATOM 2644 O O . LYS A 1 324 ? -0.390 -2.022 19.770 1.00 86.88 324 LYS A O 1
ATOM 2649 N N . CYS A 1 325 ? -1.055 0.122 19.713 1.00 88.69 325 CYS A N 1
ATOM 2650 C CA . CYS A 1 325 ? -0.908 0.232 18.271 1.00 88.69 325 CYS A CA 1
ATOM 2651 C C . CYS A 1 325 ? -0.540 1.637 17.821 1.00 88.69 325 CYS A C 1
ATOM 2653 O O . CYS A 1 325 ? -0.876 2.643 18.452 1.00 88.69 325 CYS A O 1
ATOM 2655 N N . LYS A 1 326 ? 0.110 1.687 16.661 1.00 89.56 326 LYS A N 1
ATOM 2656 C CA . LYS A 1 326 ? 0.350 2.928 15.935 1.00 89.56 326 LYS A CA 1
ATOM 2657 C C . LYS A 1 326 ? -0.841 3.280 15.048 1.00 89.56 326 LYS A C 1
ATOM 2659 O O . LYS A 1 326 ? -1.249 4.435 15.029 1.00 89.56 326 LYS A O 1
ATOM 2664 N N . ASN A 1 327 ? -1.383 2.287 14.346 1.00 91.88 327 ASN A N 1
ATOM 2665 C CA . ASN A 1 327 ? -2.575 2.428 13.518 1.00 91.88 327 ASN A CA 1
ATOM 2666 C C . ASN A 1 327 ? -3.663 1.484 14.033 1.00 91.88 327 ASN A C 1
ATOM 2668 O O . ASN A 1 327 ? -3.432 0.293 14.243 1.00 91.88 327 ASN A O 1
ATOM 2672 N N . PHE A 1 328 ? -4.855 2.022 14.244 1.00 92.56 328 PHE A N 1
ATOM 2673 C CA . PHE A 1 328 ? -5.991 1.263 14.732 1.00 92.56 328 PHE A CA 1
ATOM 2674 C C . PHE A 1 328 ? -6.783 0.633 13.587 1.00 92.56 328 PHE A C 1
ATOM 2676 O O . PHE A 1 328 ? -7.192 -0.516 13.718 1.00 92.56 328 PHE A O 1
ATOM 2683 N N . TYR A 1 329 ? -6.960 1.345 12.467 1.00 94.12 329 TYR A N 1
ATOM 2684 C CA . TYR A 1 329 ? -7.730 0.882 11.306 1.00 94.12 329 TYR A CA 1
ATOM 2685 C C . TYR A 1 329 ? -6.850 0.388 10.152 1.00 94.12 329 TYR A C 1
ATOM 2687 O O . TYR A 1 329 ? -7.303 -0.411 9.346 1.00 94.12 329 TYR A O 1
ATOM 2695 N N . THR A 1 330 ? -5.609 0.858 10.029 1.00 95.81 330 THR A N 1
ATOM 2696 C CA . THR A 1 330 ? -4.767 0.610 8.839 1.00 95.81 330 THR A CA 1
ATOM 2697 C C . THR A 1 330 ? -3.509 -0.207 9.161 1.00 95.81 330 THR A C 1
ATOM 2699 O O . THR A 1 330 ? -3.185 -0.362 10.339 1.00 95.81 330 THR A O 1
ATOM 2702 N N . PRO A 1 331 ? -2.747 -0.721 8.172 1.00 97.12 331 PRO A N 1
ATOM 2703 C CA . PRO A 1 331 ? -2.888 -0.558 6.720 1.00 97.12 331 PRO A CA 1
ATOM 2704 C C . PRO A 1 331 ? -4.110 -1.287 6.153 1.00 97.12 331 PRO A C 1
ATOM 2706 O O . PRO A 1 331 ? -4.561 -2.262 6.735 1.00 97.12 331 PRO A O 1
ATOM 2709 N N . LEU A 1 332 ? -4.637 -0.845 5.016 1.00 97.75 332 LEU A N 1
ATOM 2710 C CA . LEU A 1 332 ? -5.643 -1.577 4.230 1.00 97.75 332 LEU A CA 1
ATOM 2711 C C . LEU A 1 332 ? -5.260 -1.502 2.760 1.00 97.75 332 LEU A C 1
ATOM 2713 O O . LEU A 1 332 ? -4.689 -0.494 2.348 1.00 97.75 332 LEU A O 1
ATOM 2717 N N . ILE A 1 333 ? -5.580 -2.524 1.970 1.00 98.00 333 ILE A N 1
ATOM 2718 C CA . ILE A 1 333 ? -5.423 -2.439 0.515 1.00 98.00 333 ILE A CA 1
ATOM 2719 C C . ILE A 1 333 ? -6.736 -2.106 -0.179 1.00 98.00 333 ILE A C 1
ATOM 2721 O O . ILE A 1 333 ? -7.818 -2.407 0.322 1.00 98.00 333 ILE A O 1
ATOM 2725 N N . TYR A 1 334 ? -6.618 -1.519 -1.362 1.00 97.75 334 TYR A N 1
ATOM 2726 C CA . TYR A 1 334 ? -7.720 -1.289 -2.283 1.00 97.75 334 TYR A CA 1
ATOM 2727 C C . TYR A 1 334 ? -7.246 -1.440 -3.723 1.00 97.75 334 TYR A C 1
ATOM 2729 O O . TYR A 1 334 ? -6.045 -1.452 -4.006 1.00 97.75 334 TYR A O 1
ATOM 2737 N N . LEU A 1 335 ? -8.208 -1.568 -4.632 1.00 97.44 335 LEU A N 1
ATOM 2738 C CA . LEU A 1 335 ? -7.936 -1.716 -6.055 1.00 97.44 335 LEU A CA 1
ATOM 2739 C C . LEU A 1 335 ? -8.047 -0.370 -6.762 1.00 97.44 335 LEU A C 1
ATOM 2741 O O . LEU A 1 335 ? -8.959 0.411 -6.487 1.00 97.44 335 LEU A O 1
ATOM 2745 N N . VAL A 1 336 ? -7.126 -0.126 -7.687 1.00 95.44 336 VAL A N 1
ATOM 2746 C CA . VAL A 1 336 ? -7.109 1.045 -8.565 1.00 95.44 336 VAL A CA 1
ATOM 2747 C C . VAL A 1 336 ? -7.294 0.579 -10.003 1.00 95.44 336 VAL A C 1
ATOM 2749 O O . VAL A 1 336 ? -6.554 -0.289 -10.458 1.00 95.44 336 VAL A O 1
ATOM 2752 N N . ILE A 1 337 ? -8.254 1.162 -10.713 1.00 93.56 337 ILE A N 1
ATOM 2753 C CA . ILE A 1 337 ? -8.560 0.909 -12.125 1.00 93.56 337 ILE A CA 1
ATOM 2754 C C . ILE A 1 337 ? -8.562 2.263 -12.831 1.00 93.56 337 ILE A C 1
ATOM 2756 O O . ILE A 1 337 ? -9.190 3.199 -12.341 1.00 93.56 337 ILE A O 1
ATOM 2760 N N . ASP A 1 338 ? -7.832 2.384 -13.941 1.00 89.81 338 ASP A N 1
ATOM 2761 C CA . ASP A 1 338 ? -7.701 3.638 -14.701 1.00 89.81 338 ASP A CA 1
ATOM 2762 C C . ASP A 1 338 ? -7.363 4.845 -13.805 1.00 89.81 338 ASP A C 1
ATOM 2764 O O . ASP A 1 338 ? -7.986 5.904 -13.865 1.00 89.81 338 ASP A O 1
ATOM 2768 N N . GLU A 1 339 ? -6.391 4.640 -12.909 1.00 88.75 339 GLU A N 1
ATOM 2769 C CA . GLU A 1 339 ? -5.899 5.630 -11.936 1.00 88.75 339 GLU A CA 1
ATOM 2770 C C . GLU A 1 339 ? -6.927 6.102 -10.895 1.00 88.75 339 GLU A C 1
ATOM 2772 O O . GLU A 1 339 ? -6.666 7.035 -10.135 1.00 88.75 339 GLU A O 1
ATOM 2777 N N . LYS A 1 340 ? -8.081 5.433 -10.803 1.00 92.69 340 LYS A N 1
ATOM 2778 C CA . LYS A 1 340 ? -9.137 5.730 -9.833 1.00 92.69 340 LYS A CA 1
ATOM 2779 C C . LYS A 1 340 ? -9.401 4.546 -8.906 1.00 92.69 340 LYS A C 1
ATOM 2781 O O . LYS A 1 340 ? -9.227 3.399 -9.313 1.00 92.69 340 LYS A O 1
ATOM 2786 N N . PRO A 1 341 ? -9.845 4.784 -7.662 1.00 95.06 341 PRO A N 1
ATOM 2787 C CA . PRO A 1 341 ? -10.269 3.701 -6.786 1.00 95.06 341 PRO A CA 1
ATOM 2788 C C . PRO A 1 341 ? -11.439 2.922 -7.403 1.00 95.06 341 PRO A C 1
ATOM 2790 O O . PRO A 1 341 ? -12.360 3.517 -7.963 1.00 95.06 341 PRO A O 1
ATOM 2793 N N . LEU A 1 342 ? -11.417 1.596 -7.281 1.00 96.06 342 LEU A N 1
ATOM 2794 C CA . LEU A 1 342 ? -12.536 0.744 -7.667 1.00 96.06 342 LEU A CA 1
ATOM 2795 C C . LEU A 1 342 ? -13.760 1.072 -6.804 1.00 96.06 342 LEU A C 1
ATOM 2797 O O . LEU A 1 342 ? -13.728 0.877 -5.590 1.00 96.06 342 LEU A O 1
ATOM 2801 N N . ILE A 1 343 ? -14.854 1.469 -7.451 1.00 95.38 343 ILE A N 1
ATOM 2802 C CA . ILE A 1 343 ? -16.173 1.601 -6.831 1.00 95.38 343 ILE A CA 1
ATOM 2803 C C . ILE A 1 343 ? -17.102 0.538 -7.420 1.00 95.38 343 ILE A C 1
ATOM 2805 O O . ILE A 1 343 ? -17.184 0.379 -8.637 1.00 95.38 343 ILE A O 1
ATOM 2809 N N . VAL A 1 344 ? -17.810 -0.187 -6.558 1.00 92.25 344 VAL A N 1
ATOM 2810 C CA . VAL A 1 344 ? -18.767 -1.237 -6.927 1.00 92.25 344 VAL A CA 1
ATOM 2811 C C . VAL A 1 344 ? -20.109 -0.890 -6.305 1.00 92.25 344 VAL A C 1
ATOM 2813 O O . VAL A 1 344 ? -20.223 -0.952 -5.089 1.00 92.25 344 VAL A O 1
ATOM 2816 N N . ASN A 1 345 ? -21.129 -0.563 -7.105 1.00 89.38 345 ASN A N 1
ATOM 2817 C CA . ASN A 1 345 ? -22.483 -0.248 -6.612 1.00 89.38 345 ASN A CA 1
ATOM 2818 C C . ASN A 1 345 ? -22.464 0.752 -5.431 1.00 89.38 345 ASN A C 1
ATOM 2820 O O . ASN A 1 345 ? -22.965 0.447 -4.351 1.00 89.38 345 ASN A O 1
ATOM 2824 N N . ASP A 1 346 ? -21.801 1.899 -5.618 1.00 94.00 346 ASP A N 1
ATOM 2825 C CA . ASP A 1 346 ? -21.584 2.942 -4.597 1.00 94.00 346 ASP A CA 1
ATOM 2826 C C . ASP A 1 346 ? -20.828 2.478 -3.339 1.00 94.00 346 ASP A C 1
ATOM 2828 O O . ASP A 1 346 ? -20.833 3.147 -2.306 1.00 94.00 346 ASP A O 1
ATOM 2832 N N . MET A 1 347 ? -20.127 1.345 -3.410 1.00 95.94 347 MET A N 1
ATOM 2833 C CA . MET A 1 347 ? -19.267 0.846 -2.341 1.00 95.94 347 MET A CA 1
ATOM 2834 C C . MET A 1 347 ? -17.799 0.964 -2.722 1.00 95.94 347 MET A C 1
ATOM 2836 O O . MET A 1 347 ? -17.427 0.735 -3.872 1.00 95.94 347 MET A O 1
ATOM 2840 N N . PHE A 1 348 ? -16.959 1.266 -1.736 1.00 97.69 348 PHE A N 1
ATOM 2841 C CA . PHE A 1 348 ? -15.506 1.262 -1.869 1.00 97.69 348 PHE A CA 1
ATOM 2842 C C . PHE A 1 348 ? -14.915 0.053 -1.123 1.00 97.69 348 PHE A C 1
ATOM 2844 O O . PHE A 1 348 ? -14.828 0.091 0.111 1.00 97.69 348 PHE A O 1
ATOM 2851 N N . PRO A 1 349 ? -14.546 -1.032 -1.834 1.00 97.44 349 PRO A N 1
ATOM 2852 C CA . PRO A 1 349 ? -13.976 -2.222 -1.218 1.00 97.44 349 PRO A CA 1
ATOM 2853 C C . PRO A 1 349 ? -12.576 -1.961 -0.661 1.00 97.44 349 PRO A C 1
ATOM 2855 O O . PRO A 1 349 ? -11.683 -1.487 -1.365 1.00 97.44 349 PRO A O 1
ATOM 2858 N N . LEU A 1 350 ? -12.385 -2.336 0.597 1.00 98.06 350 LEU A N 1
ATOM 2859 C CA . LEU A 1 350 ? -11.111 -2.332 1.306 1.00 98.06 350 LEU A CA 1
ATOM 2860 C C . LEU A 1 350 ? -10.802 -3.752 1.774 1.00 98.06 350 LEU A C 1
ATOM 2862 O O . LEU A 1 350 ? -11.721 -4.495 2.107 1.00 98.06 350 LEU A O 1
ATOM 2866 N N . PHE A 1 351 ? -9.528 -4.127 1.852 1.00 96.81 351 PHE A N 1
ATOM 2867 C CA . PHE A 1 351 ? -9.145 -5.466 2.303 1.00 96.81 351 PHE A CA 1
ATOM 2868 C C . PHE A 1 351 ? -8.053 -5.417 3.366 1.00 96.81 351 PHE A C 1
ATOM 2870 O O . PHE A 1 351 ? -7.072 -4.675 3.245 1.00 96.81 351 PHE A O 1
ATOM 2877 N N . THR A 1 352 ? -8.225 -6.224 4.411 1.00 95.69 352 THR A N 1
ATOM 2878 C CA . THR A 1 352 ? -7.269 -6.325 5.518 1.00 95.69 352 THR A CA 1
ATOM 2879 C C . THR A 1 352 ? -6.084 -7.219 5.179 1.00 95.69 352 THR A C 1
ATOM 2881 O O . THR A 1 352 ? -4.975 -6.965 5.642 1.00 95.69 352 THR A O 1
ATOM 2884 N N . ASN A 1 353 ? -6.281 -8.242 4.347 1.00 94.44 353 ASN A N 1
ATOM 2885 C CA . ASN A 1 353 ? -5.238 -9.202 4.012 1.00 94.44 353 ASN A CA 1
ATOM 2886 C C . ASN A 1 353 ? -4.985 -9.256 2.495 1.00 94.44 353 ASN A C 1
ATOM 2888 O O . ASN A 1 353 ? -5.797 -9.824 1.763 1.00 94.44 353 ASN A O 1
ATOM 2892 N N . PRO A 1 354 ? -3.840 -8.739 2.010 1.00 94.75 354 PRO A N 1
ATOM 2893 C CA . PRO A 1 354 ? -3.462 -8.829 0.607 1.00 94.75 354 PRO A CA 1
ATOM 2894 C C . PRO A 1 354 ? -3.408 -10.262 0.099 1.00 94.75 354 PRO A C 1
ATOM 2896 O O . PRO A 1 354 ? -3.806 -10.506 -1.029 1.00 94.75 354 PRO A O 1
ATOM 2899 N N . LEU A 1 355 ? -2.986 -11.222 0.926 1.00 93.12 355 LEU A N 1
ATOM 2900 C CA . LEU A 1 355 ? -2.842 -12.620 0.511 1.00 93.12 355 LEU A CA 1
ATOM 2901 C C . LEU A 1 355 ? -4.188 -13.300 0.220 1.00 93.12 355 LEU A C 1
ATOM 2903 O O . LEU A 1 355 ? -4.230 -14.315 -0.465 1.00 93.12 355 LEU A O 1
ATOM 2907 N N . GLU A 1 356 ? -5.293 -12.726 0.696 1.00 93.88 356 GLU A N 1
ATOM 2908 C CA . GLU A 1 356 ? -6.649 -13.214 0.431 1.00 93.88 356 GLU A CA 1
ATOM 2909 C C . GLU A 1 356 ? -7.303 -12.525 -0.775 1.00 93.88 356 GLU A C 1
ATOM 2911 O O . GLU A 1 356 ? -8.420 -12.889 -1.149 1.00 93.88 356 GLU A O 1
ATOM 2916 N N . LEU A 1 357 ? -6.626 -11.559 -1.416 1.00 95.56 357 LEU A N 1
ATOM 2917 C CA . LEU A 1 357 ? -7.195 -10.746 -2.494 1.00 95.56 357 LEU A CA 1
ATOM 2918 C C . LEU A 1 357 ? -7.781 -11.597 -3.628 1.00 95.56 357 LEU A C 1
ATOM 2920 O O . LEU A 1 357 ? -8.875 -11.301 -4.104 1.00 95.56 357 LEU A O 1
ATOM 2924 N N . ASN A 1 358 ? -7.107 -12.683 -4.017 1.00 93.44 358 ASN A N 1
ATOM 2925 C CA . ASN A 1 358 ? -7.606 -13.566 -5.072 1.00 93.44 358 ASN A CA 1
ATOM 2926 C C . ASN A 1 358 ? -8.991 -14.152 -4.743 1.00 93.44 358 ASN A C 1
ATOM 2928 O O . ASN A 1 358 ? -9.855 -14.219 -5.609 1.00 93.44 358 ASN A O 1
ATOM 2932 N N . GLY A 1 359 ? -9.247 -14.496 -3.477 1.00 94.38 359 GLY A N 1
ATOM 2933 C CA . GLY A 1 359 ? -10.550 -15.006 -3.049 1.00 94.38 359 GLY A CA 1
ATOM 2934 C C . GLY A 1 359 ? -11.671 -13.965 -3.147 1.00 94.38 359 GLY A C 1
ATOM 2935 O O . GLY A 1 359 ? -12.817 -14.321 -3.432 1.00 94.38 359 GLY A O 1
ATOM 2936 N N . TYR A 1 360 ? -11.355 -12.682 -2.947 1.00 95.38 360 TYR A N 1
ATOM 2937 C CA . TYR A 1 360 ? -12.305 -11.586 -3.157 1.00 95.38 360 TYR A CA 1
ATOM 2938 C C . TYR A 1 360 ? -12.573 -11.349 -4.646 1.00 95.38 360 TYR A C 1
ATOM 2940 O O . TYR A 1 360 ? -13.730 -11.213 -5.039 1.00 95.38 360 TYR A O 1
ATOM 2948 N N . LEU A 1 361 ? -11.533 -11.382 -5.487 1.00 95.12 361 LEU A N 1
ATOM 2949 C CA . LEU A 1 361 ? -11.674 -11.279 -6.944 1.00 95.12 361 LEU A CA 1
ATOM 2950 C C . LEU A 1 361 ? -12.534 -12.423 -7.511 1.00 95.12 361 LEU A C 1
ATOM 2952 O O . LEU A 1 361 ? -13.470 -12.165 -8.268 1.00 95.12 361 LEU A O 1
ATOM 2956 N N . ASP A 1 362 ? -12.307 -13.661 -7.059 1.00 94.62 362 ASP A N 1
ATOM 2957 C CA . ASP A 1 362 ? -13.121 -14.827 -7.429 1.00 94.62 362 ASP A CA 1
ATOM 2958 C C . ASP A 1 362 ? -14.588 -14.675 -6.987 1.00 94.62 362 ASP A C 1
ATOM 2960 O O . ASP A 1 362 ? -15.514 -15.138 -7.660 1.00 94.62 362 ASP A O 1
ATOM 2964 N N . ASN A 1 363 ? -14.832 -14.059 -5.823 1.00 95.44 363 ASN A N 1
ATOM 2965 C CA . ASN A 1 363 ? -16.186 -13.767 -5.355 1.00 95.44 363 ASN A CA 1
ATOM 2966 C C . ASN A 1 363 ? -16.869 -12.714 -6.235 1.00 95.44 363 ASN A C 1
ATOM 2968 O O . ASN A 1 363 ? -18.027 -12.906 -6.596 1.00 95.44 363 ASN A O 1
ATOM 2972 N N . PHE A 1 364 ? -16.152 -11.656 -6.609 1.00 95.19 364 PHE A N 1
ATOM 2973 C CA . PHE A 1 364 ? -16.657 -10.586 -7.467 1.00 95.19 364 PHE A CA 1
ATOM 2974 C C . PHE A 1 364 ? -17.008 -11.115 -8.861 1.00 95.19 364 PHE A C 1
ATOM 2976 O O . PHE A 1 364 ? -18.086 -10.823 -9.383 1.00 95.19 364 PHE A O 1
ATOM 2983 N N . GLU A 1 365 ? -16.175 -11.985 -9.434 1.00 94.31 365 GLU A N 1
ATOM 2984 C CA . GLU A 1 365 ? -16.457 -12.576 -10.742 1.00 94.31 365 GLU A CA 1
ATOM 2985 C C . GLU A 1 365 ? -17.729 -13.442 -10.733 1.00 94.31 365 GLU A C 1
ATOM 2987 O O . GLU A 1 365 ? -18.537 -13.361 -11.662 1.00 94.31 365 GLU A O 1
ATOM 2992 N N . LYS A 1 366 ? -17.975 -14.204 -9.655 1.00 94.06 366 LYS A N 1
ATOM 2993 C CA . LYS A 1 366 ? -19.193 -15.030 -9.492 1.00 94.06 366 LYS A CA 1
ATOM 2994 C C . LYS A 1 366 ? -20.488 -14.221 -9.475 1.00 94.06 366 LYS A C 1
ATOM 2996 O O . LYS A 1 366 ? -21.547 -14.780 -9.756 1.00 94.06 366 LYS A O 1
ATOM 3001 N N . VAL A 1 367 ? -20.403 -12.932 -9.161 1.00 93.69 367 VAL A N 1
ATOM 3002 C CA . VAL A 1 367 ? -21.528 -11.989 -9.159 1.00 93.69 367 VAL A CA 1
ATOM 3003 C C . VAL A 1 367 ? -21.465 -11.009 -10.340 1.00 93.69 367 VAL A C 1
ATOM 3005 O O . VAL A 1 367 ? -22.076 -9.946 -10.324 1.00 93.69 367 VAL A O 1
ATOM 3008 N N . ASN A 1 368 ? -20.746 -11.387 -11.404 1.00 92.25 368 ASN A N 1
ATOM 3009 C CA . ASN A 1 368 ? -20.568 -10.634 -12.650 1.00 92.25 368 ASN A CA 1
ATOM 3010 C C . ASN A 1 368 ? -19.824 -9.290 -12.521 1.00 92.25 368 ASN A C 1
ATOM 3012 O O . ASN A 1 368 ? -19.878 -8.474 -13.442 1.00 92.25 368 ASN A O 1
ATOM 3016 N N . ILE A 1 369 ? -19.065 -9.072 -11.445 1.00 91.25 369 ILE A N 1
ATOM 3017 C CA . ILE A 1 369 ? -18.151 -7.932 -11.310 1.00 91.25 369 ILE A CA 1
ATOM 3018 C C . ILE A 1 369 ? -16.775 -8.365 -11.830 1.00 91.25 369 ILE A C 1
ATOM 3020 O O . ILE A 1 369 ? -15.998 -9.010 -11.131 1.00 91.25 369 ILE A O 1
ATOM 3024 N N . LYS A 1 370 ? -16.475 -8.042 -13.092 1.00 88.50 370 LYS A N 1
ATOM 3025 C CA . LYS A 1 370 ? -15.225 -8.452 -13.752 1.00 88.50 370 LYS A CA 1
ATOM 3026 C C . LYS A 1 370 ? -14.160 -7.367 -13.647 1.00 88.50 370 LYS A C 1
ATOM 3028 O O . LYS A 1 370 ? -14.304 -6.306 -14.247 1.00 88.50 370 LYS A O 1
ATOM 3033 N N . ILE A 1 371 ? -13.064 -7.674 -12.959 1.00 90.12 371 ILE A N 1
ATOM 3034 C CA . ILE A 1 371 ? -11.901 -6.792 -12.813 1.00 90.12 371 ILE A CA 1
ATOM 3035 C C . ILE A 1 371 ? -10.722 -7.452 -13.526 1.00 90.12 371 ILE A C 1
ATOM 3037 O O . ILE A 1 371 ? -10.241 -8.493 -13.091 1.00 90.12 371 ILE A O 1
ATOM 3041 N N . LYS A 1 372 ? -10.281 -6.879 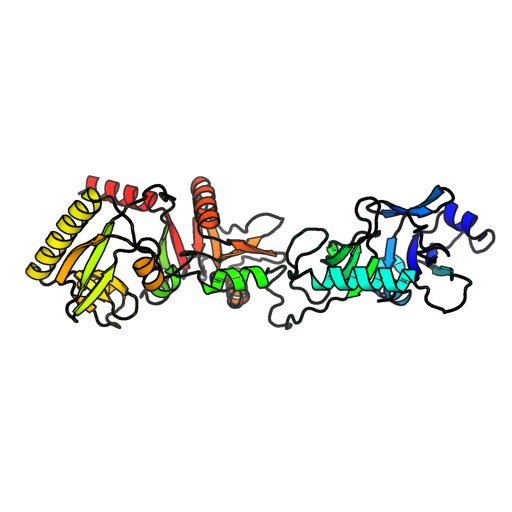-14.651 1.00 80.31 372 LYS A N 1
ATOM 3042 C CA . LYS A 1 372 ? -9.192 -7.451 -15.467 1.00 80.31 372 LYS A CA 1
ATOM 3043 C C . LYS A 1 372 ? -7.864 -6.735 -15.243 1.00 80.31 372 LYS A C 1
ATOM 3045 O O . LYS A 1 372 ? -6.866 -7.360 -14.884 1.00 80.31 372 LYS A O 1
ATOM 3050 N N . GLU A 1 373 ? -7.870 -5.416 -15.400 1.00 89.62 373 GLU A N 1
ATOM 3051 C CA . GLU A 1 373 ? -6.699 -4.575 -15.173 1.00 89.62 373 GLU A CA 1
ATOM 3052 C C . GLU A 1 373 ? -6.895 -3.720 -13.933 1.00 89.62 373 GLU A C 1
ATOM 3054 O O . GLU A 1 373 ? -7.903 -3.032 -13.792 1.00 89.62 373 GLU A O 1
ATOM 3059 N N . TYR A 1 374 ? -5.945 -3.829 -13.009 1.00 93.56 374 TYR A N 1
ATOM 3060 C CA . TYR A 1 374 ? -5.968 -3.122 -11.742 1.00 93.56 374 TYR A CA 1
ATOM 3061 C C . TYR A 1 374 ? -4.561 -3.021 -11.152 1.00 93.56 374 TYR A C 1
ATOM 3063 O O . TYR A 1 374 ? -3.652 -3.764 -11.525 1.00 93.56 374 TYR A O 1
ATOM 3071 N N . GLN A 1 375 ? -4.408 -2.122 -10.189 1.00 92.56 375 GLN A N 1
ATOM 3072 C CA . GLN A 1 375 ? -3.247 -2.021 -9.309 1.00 92.56 375 GLN A CA 1
ATOM 3073 C C . GLN A 1 375 ? -3.699 -2.184 -7.858 1.00 92.56 375 GLN A C 1
ATOM 3075 O O . GLN A 1 375 ? -4.844 -1.872 -7.524 1.00 92.56 375 GLN A O 1
ATOM 3080 N N . VAL A 1 376 ? -2.805 -2.666 -6.999 1.00 95.19 376 VAL A N 1
ATOM 3081 C CA . VAL A 1 376 ? -3.049 -2.786 -5.559 1.00 95.19 376 VAL A CA 1
ATOM 3082 C C . VAL A 1 376 ? -2.383 -1.618 -4.845 1.00 95.19 376 VAL A C 1
ATOM 3084 O O . VAL A 1 376 ? -1.160 -1.510 -4.811 1.00 95.19 376 VAL A O 1
ATOM 3087 N N . ALA A 1 377 ? -3.198 -0.749 -4.256 1.00 95.25 377 ALA A N 1
ATOM 3088 C CA . ALA A 1 377 ? -2.743 0.393 -3.474 1.00 95.25 377 ALA A CA 1
ATOM 3089 C C . ALA A 1 377 ? -2.987 0.166 -1.976 1.00 95.25 377 ALA A C 1
ATOM 3091 O O . ALA A 1 377 ? -3.781 -0.689 -1.588 1.00 95.25 377 ALA A O 1
ATOM 3092 N N . ILE A 1 378 ? -2.289 0.931 -1.130 1.00 96.56 378 ILE A N 1
ATOM 3093 C CA . ILE A 1 378 ? -2.327 0.802 0.332 1.00 96.56 378 ILE A CA 1
ATOM 3094 C C . ILE A 1 378 ? -2.796 2.126 0.936 1.00 96.56 378 ILE A C 1
ATOM 3096 O O . ILE A 1 378 ? -2.162 3.151 0.707 1.00 96.56 378 ILE A O 1
ATOM 3100 N N . ILE A 1 379 ? -3.839 2.093 1.766 1.00 97.19 379 ILE A N 1
ATOM 3101 C CA . ILE A 1 379 ? -4.114 3.155 2.739 1.00 97.19 379 ILE A CA 1
ATOM 3102 C C . ILE A 1 379 ? -3.165 2.943 3.911 1.00 97.19 379 ILE A C 1
ATOM 3104 O O . ILE A 1 379 ? -3.251 1.940 4.624 1.00 97.19 379 ILE A O 1
ATOM 3108 N N . ARG A 1 380 ? -2.212 3.858 4.075 1.00 94.75 380 ARG A N 1
ATOM 3109 C CA . ARG A 1 380 ? -0.995 3.604 4.863 1.00 94.75 380 ARG A CA 1
ATOM 3110 C C . ARG A 1 380 ? -1.195 3.776 6.355 1.00 94.75 380 ARG A C 1
ATOM 3112 O O . ARG A 1 380 ? -0.708 2.971 7.147 1.00 94.75 380 ARG A O 1
ATOM 3119 N N . ASP A 1 381 ? -1.880 4.842 6.731 1.00 94.06 381 ASP A N 1
ATOM 3120 C CA . ASP A 1 381 ? -2.051 5.248 8.113 1.00 94.06 381 ASP A CA 1
ATOM 3121 C C . ASP A 1 381 ? -3.479 5.707 8.393 1.00 94.06 381 ASP A C 1
ATOM 3123 O O . ASP A 1 381 ? -4.283 6.005 7.505 1.00 94.06 381 ASP A O 1
ATOM 3127 N N . ASP A 1 382 ? -3.775 5.758 9.679 1.00 93.44 382 ASP A N 1
ATOM 3128 C CA . ASP A 1 382 ? -5.068 6.120 10.223 1.00 93.44 382 ASP A CA 1
ATOM 3129 C C . ASP A 1 382 ? -5.530 7.537 9.826 1.00 93.44 382 ASP A C 1
ATOM 3131 O O . ASP A 1 382 ? -6.733 7.792 9.775 1.00 93.44 382 ASP A O 1
ATOM 3135 N N . LYS A 1 383 ? -4.603 8.458 9.522 1.00 91.44 383 LYS A N 1
ATOM 3136 C CA . LYS A 1 383 ? -4.930 9.815 9.056 1.00 91.44 383 LYS A CA 1
ATOM 3137 C C . LYS A 1 383 ? -5.410 9.776 7.607 1.00 91.44 383 LYS A C 1
ATOM 3139 O O . LYS A 1 383 ? -6.446 10.363 7.295 1.00 91.44 383 LYS A O 1
ATOM 3144 N N . GLU A 1 384 ? -4.670 9.091 6.740 1.00 94.44 384 GLU A N 1
ATOM 3145 C CA . GLU A 1 384 ? -5.046 8.863 5.345 1.00 94.44 384 GLU A CA 1
ATOM 3146 C C . GLU A 1 384 ? -6.398 8.146 5.256 1.00 94.44 384 GLU A C 1
ATOM 3148 O O . GLU A 1 384 ? -7.264 8.556 4.481 1.00 94.44 384 GLU A O 1
ATOM 3153 N N . PHE A 1 385 ? -6.621 7.147 6.113 1.00 95.19 385 PHE A N 1
ATOM 3154 C CA . PHE A 1 385 ? -7.900 6.453 6.218 1.00 95.19 385 PHE A CA 1
ATOM 3155 C C . PHE A 1 385 ? -9.038 7.397 6.590 1.00 95.19 385 PHE A C 1
ATOM 3157 O O . PHE A 1 385 ? -9.977 7.526 5.811 1.00 95.19 385 PHE A O 1
ATOM 3164 N N . CYS A 1 386 ? -8.955 8.110 7.719 1.00 92.75 386 CYS A N 1
ATOM 3165 C CA . CYS A 1 386 ? -10.027 9.014 8.148 1.00 92.75 386 CYS A CA 1
ATOM 3166 C C . CYS A 1 386 ? -10.377 10.053 7.065 1.00 92.75 386 CYS A C 1
ATOM 3168 O O . CYS A 1 386 ? -11.558 10.268 6.794 1.00 92.75 386 CYS A O 1
ATOM 3170 N N . LEU A 1 387 ? -9.376 10.656 6.408 1.00 92.69 387 LEU A N 1
ATOM 3171 C CA . LEU A 1 387 ? -9.593 11.605 5.305 1.00 92.69 387 LEU A CA 1
ATOM 3172 C C . LEU A 1 387 ? -10.297 10.955 4.107 1.00 92.69 387 LEU A C 1
ATOM 3174 O O . LEU A 1 387 ? -11.234 11.531 3.554 1.00 92.69 387 LEU A O 1
ATOM 3178 N N . THR A 1 388 ? -9.875 9.747 3.735 1.00 94.12 388 THR A N 1
ATOM 3179 C CA . THR A 1 388 ? -10.472 8.982 2.633 1.00 94.12 388 THR A CA 1
ATOM 3180 C C . THR A 1 388 ? -11.930 8.638 2.928 1.00 94.12 388 THR A C 1
ATOM 3182 O O . THR A 1 388 ? -12.797 8.894 2.094 1.00 94.12 388 THR A O 1
ATOM 3185 N N . ILE A 1 389 ? -12.219 8.127 4.131 1.00 93.19 389 ILE A N 1
ATOM 3186 C CA . ILE A 1 389 ? -13.580 7.787 4.564 1.00 93.19 389 ILE A CA 1
ATOM 3187 C C . ILE A 1 389 ? -14.479 9.023 4.524 1.00 93.19 389 ILE A C 1
ATOM 3189 O O . ILE A 1 389 ? -15.553 8.958 3.935 1.00 93.19 389 ILE A O 1
ATOM 3193 N N . MET A 1 390 ? -14.043 10.156 5.087 1.00 90.94 390 MET A N 1
ATOM 3194 C CA . MET A 1 390 ? -14.835 11.393 5.063 1.00 90.94 390 MET A CA 1
ATOM 3195 C C . MET A 1 390 ? -15.157 11.846 3.633 1.00 90.94 390 MET A C 1
ATOM 3197 O O . MET A 1 390 ? -16.299 12.196 3.345 1.00 90.94 390 MET A O 1
ATOM 3201 N N . ASN A 1 391 ? -14.177 11.809 2.726 1.00 93.12 391 ASN A N 1
ATOM 3202 C CA . ASN A 1 391 ? -14.382 12.226 1.340 1.00 93.12 391 ASN A CA 1
ATOM 3203 C C . ASN A 1 391 ? -15.373 11.317 0.593 1.00 93.12 391 ASN A C 1
ATOM 3205 O O . ASN A 1 391 ? -16.293 11.814 -0.049 1.00 93.12 391 ASN A O 1
ATOM 3209 N N . LEU A 1 392 ? -15.215 9.996 0.707 1.00 94.25 392 LEU A N 1
ATOM 3210 C CA . LEU A 1 392 ? -16.099 9.025 0.051 1.00 94.25 392 LEU A CA 1
ATOM 3211 C C . LEU A 1 392 ? -17.532 9.120 0.573 1.00 94.25 392 LEU A C 1
ATOM 3213 O O . LEU A 1 392 ? -18.480 9.192 -0.206 1.00 94.25 392 LEU A O 1
ATOM 3217 N N . MET A 1 393 ? -17.678 9.208 1.892 1.00 91.75 393 MET A N 1
ATOM 3218 C CA . MET A 1 393 ? -18.971 9.330 2.556 1.00 91.75 393 MET A CA 1
ATOM 3219 C C . MET A 1 393 ? -19.726 10.593 2.123 1.00 91.75 393 MET A C 1
ATOM 3221 O O . MET A 1 393 ? -20.927 10.530 1.869 1.00 91.75 393 MET A O 1
ATOM 3225 N N . ASN A 1 394 ? -19.026 11.721 1.952 1.00 91.06 394 ASN A N 1
ATOM 3226 C CA . ASN A 1 394 ? -19.614 12.961 1.430 1.00 91.06 394 ASN A CA 1
ATOM 3227 C C . ASN A 1 394 ? -20.089 12.844 -0.029 1.00 91.06 394 ASN A C 1
ATOM 3229 O O . ASN A 1 394 ? -20.937 13.620 -0.462 1.00 91.06 394 ASN A O 1
ATOM 3233 N N . GLN A 1 395 ? -19.556 11.883 -0.785 1.00 94.19 395 GLN A N 1
ATOM 3234 C CA . GLN A 1 395 ? -19.958 11.581 -2.161 1.00 94.19 395 GLN A CA 1
ATOM 3235 C C . GLN A 1 395 ? -21.047 10.498 -2.235 1.00 94.19 395 GLN A C 1
ATOM 3237 O O . GLN A 1 395 ? -21.422 10.089 -3.329 1.00 94.19 395 GLN A O 1
ATOM 3242 N N . GLY A 1 396 ? -21.554 10.022 -1.092 1.00 94.06 396 GLY A N 1
ATOM 3243 C CA . GLY A 1 396 ? -22.524 8.927 -1.036 1.00 94.06 396 GLY A CA 1
ATOM 3244 C C . GLY A 1 396 ? -21.913 7.538 -1.247 1.00 94.06 396 GLY A C 1
ATOM 3245 O O . GLY A 1 396 ? -22.657 6.571 -1.369 1.00 94.06 396 GLY A O 1
ATOM 3246 N N . ILE A 1 397 ? -20.582 7.422 -1.257 1.00 96.69 397 ILE A N 1
ATOM 3247 C CA . ILE A 1 397 ? -19.872 6.154 -1.443 1.00 96.69 397 ILE A CA 1
ATOM 3248 C C . ILE A 1 397 ? -19.579 5.534 -0.075 1.00 96.69 397 ILE A C 1
ATOM 3250 O O . ILE A 1 397 ? -18.950 6.163 0.777 1.00 96.69 397 ILE A O 1
ATOM 3254 N N . ARG A 1 398 ? -19.995 4.280 0.133 1.00 96.25 398 ARG A N 1
ATOM 3255 C CA . ARG A 1 398 ? -19.829 3.551 1.398 1.00 96.25 398 ARG A CA 1
ATOM 3256 C C . ARG A 1 398 ? -18.574 2.673 1.389 1.00 96.25 398 ARG A C 1
ATOM 3258 O O . ARG A 1 398 ? -18.523 1.694 0.646 1.00 96.25 398 ARG A O 1
ATOM 3265 N N . PRO A 1 399 ? -17.575 2.929 2.245 1.00 96.94 399 PRO A N 1
ATOM 3266 C CA . PRO A 1 399 ? -16.440 2.025 2.388 1.00 96.94 399 PRO A CA 1
ATOM 3267 C C . PRO A 1 399 ? -16.862 0.731 3.088 1.00 96.94 399 PRO A C 1
ATOM 3269 O O . PRO A 1 399 ? -17.572 0.769 4.097 1.00 96.94 399 PRO A O 1
ATOM 3272 N N . ILE A 1 400 ? -16.430 -0.414 2.559 1.00 96.50 400 ILE A N 1
ATOM 3273 C CA . ILE A 1 400 ? -16.710 -1.729 3.147 1.00 96.50 400 ILE A CA 1
ATOM 3274 C C . ILE A 1 400 ? -15.434 -2.557 3.149 1.00 96.50 400 ILE A C 1
ATOM 3276 O O . ILE A 1 400 ? -14.804 -2.746 2.111 1.00 96.50 400 ILE A O 1
ATOM 3280 N N . ILE A 1 401 ? -15.057 -3.045 4.327 1.00 96.12 401 ILE A N 1
ATOM 3281 C CA . ILE A 1 401 ? -13.829 -3.817 4.523 1.00 96.12 401 ILE A CA 1
ATOM 3282 C C . ILE A 1 401 ? -14.144 -5.313 4.463 1.00 96.12 401 ILE A C 1
ATOM 3284 O O . ILE A 1 401 ? -15.113 -5.759 5.077 1.00 96.12 401 ILE A O 1
ATOM 3288 N N . ASP A 1 402 ? -13.318 -6.079 3.750 1.00 95.19 402 ASP A N 1
ATOM 3289 C CA . ASP A 1 402 ? -13.417 -7.535 3.584 1.00 95.19 402 ASP A CA 1
ATOM 3290 C C . ASP A 1 402 ? -14.799 -7.984 3.068 1.00 95.19 402 ASP A C 1
ATOM 3292 O O . ASP A 1 402 ? -15.405 -8.945 3.550 1.00 95.19 402 ASP A O 1
ATOM 3296 N N . ILE A 1 403 ? -15.319 -7.244 2.084 1.00 95.00 403 ILE A N 1
ATOM 3297 C CA . ILE A 1 403 ? -16.646 -7.455 1.500 1.00 95.00 403 ILE A CA 1
ATOM 3298 C C . ILE A 1 403 ? -16.735 -8.775 0.723 1.00 95.00 403 ILE A C 1
ATOM 3300 O O . ILE A 1 403 ? -15.892 -9.070 -0.123 1.00 95.00 403 ILE A O 1
ATOM 3304 N N . LYS A 1 404 ? -17.808 -9.542 0.946 1.00 94.62 404 LYS A N 1
ATOM 3305 C CA . LYS A 1 404 ? -18.225 -10.629 0.048 1.00 94.62 404 LYS A CA 1
ATOM 3306 C C . LYS A 1 404 ? -19.688 -10.504 -0.330 1.00 94.62 404 LYS A C 1
ATOM 3308 O O . LYS A 1 404 ? -20.542 -10.224 0.515 1.00 94.62 404 LYS A O 1
ATOM 3313 N N . PHE A 1 405 ? -19.958 -10.809 -1.589 1.00 95.00 405 PHE A N 1
ATOM 3314 C CA . PHE A 1 405 ? -21.291 -10.839 -2.161 1.00 95.00 405 PHE A CA 1
ATOM 3315 C C . PHE A 1 405 ? -21.875 -12.252 -2.187 1.00 95.00 405 PHE A C 1
ATOM 3317 O O . PHE A 1 405 ? -21.170 -13.238 -2.433 1.00 95.00 405 PHE A O 1
ATOM 3324 N N . GLY A 1 406 ? -23.179 -12.332 -1.937 1.00 93.56 406 GLY A N 1
ATOM 3325 C CA . GLY A 1 406 ? -24.016 -13.490 -2.215 1.00 93.56 406 GLY A CA 1
ATOM 3326 C C . GLY A 1 406 ? -24.493 -13.505 -3.667 1.00 93.56 406 GLY A C 1
ATOM 3327 O O . GLY A 1 406 ? -24.111 -12.665 -4.479 1.00 93.56 406 GLY A O 1
ATOM 3328 N N . LYS A 1 407 ? -25.319 -14.494 -4.025 1.00 88.50 407 LYS A N 1
ATOM 3329 C CA . LYS A 1 407 ? -25.698 -14.745 -5.430 1.00 88.50 407 LYS A CA 1
ATOM 3330 C C . LYS A 1 407 ? -26.541 -13.629 -6.059 1.00 88.50 407 LYS A C 1
ATOM 3332 O O . LYS A 1 407 ? -26.588 -13.555 -7.282 1.00 88.50 407 LYS A O 1
ATOM 3337 N N . ASN A 1 408 ? -27.198 -12.797 -5.256 1.00 87.19 408 ASN A N 1
ATOM 3338 C CA . ASN A 1 408 ? -28.072 -11.715 -5.707 1.00 87.19 408 ASN A CA 1
ATOM 3339 C C . ASN A 1 408 ? -27.416 -10.333 -5.525 1.00 87.19 408 ASN A C 1
ATOM 3341 O O . ASN A 1 408 ? -28.121 -9.330 -5.438 1.00 87.19 408 ASN A O 1
ATOM 3345 N N . ASN A 1 409 ? -26.080 -10.274 -5.466 1.00 87.12 409 ASN A N 1
ATOM 3346 C CA . ASN A 1 409 ? -25.284 -9.064 -5.213 1.00 87.12 409 ASN A CA 1
ATOM 3347 C C . ASN A 1 409 ? -25.507 -8.443 -3.821 1.00 87.12 409 ASN A C 1
ATOM 3349 O O . ASN A 1 409 ? -25.127 -7.297 -3.582 1.00 87.12 409 ASN A O 1
ATOM 3353 N N . GLU A 1 410 ? -26.101 -9.186 -2.889 1.00 91.81 410 GLU A N 1
ATOM 3354 C CA . GLU A 1 410 ? -26.251 -8.786 -1.497 1.00 91.81 410 GLU A CA 1
ATOM 3355 C C . GLU A 1 410 ? -24.942 -8.965 -0.723 1.00 91.81 410 GLU A C 1
ATOM 3357 O O . GLU A 1 410 ? -24.189 -9.908 -0.967 1.00 91.81 410 GLU A O 1
ATOM 3362 N N . ILE A 1 411 ? -24.669 -8.087 0.242 1.00 93.56 411 ILE A N 1
ATOM 3363 C CA . ILE A 1 411 ? -23.510 -8.240 1.126 1.00 93.56 411 ILE A CA 1
ATOM 3364 C C . ILE A 1 411 ? -23.812 -9.370 2.111 1.00 93.56 411 ILE A C 1
ATOM 3366 O O . ILE A 1 411 ? -24.724 -9.258 2.929 1.00 93.56 411 ILE A O 1
ATOM 3370 N N . ILE A 1 412 ? -23.031 -10.445 2.051 1.00 93.31 412 ILE A N 1
ATOM 3371 C CA . ILE A 1 412 ? -23.145 -11.582 2.979 1.00 93.31 412 ILE A CA 1
ATOM 3372 C C . ILE A 1 412 ? -22.063 -11.558 4.057 1.00 93.31 412 ILE A C 1
ATOM 3374 O O . ILE A 1 412 ? -22.223 -12.192 5.101 1.00 93.31 412 ILE A O 1
ATOM 3378 N N . GLN A 1 413 ? -20.973 -10.829 3.808 1.00 92.81 413 GLN A N 1
ATOM 3379 C CA . GLN A 1 413 ? -19.865 -10.659 4.737 1.00 92.81 413 GLN A CA 1
ATOM 3380 C C . GLN A 1 413 ? -19.211 -9.285 4.553 1.00 92.81 413 GLN A C 1
ATOM 3382 O O . GLN A 1 413 ? -19.110 -8.802 3.425 1.00 92.81 413 GLN A O 1
ATOM 3387 N N . GLY A 1 414 ? -18.737 -8.690 5.647 1.00 93.50 414 GLY A N 1
ATOM 3388 C CA . GLY A 1 414 ? -17.864 -7.514 5.624 1.00 93.50 414 GLY A CA 1
ATOM 3389 C C . GLY A 1 414 ? -18.112 -6.554 6.785 1.00 93.50 414 GLY A C 1
ATOM 3390 O O . GLY A 1 414 ? -19.078 -6.695 7.541 1.00 93.50 414 GLY A O 1
ATOM 3391 N N . TYR A 1 415 ? -17.244 -5.553 6.908 1.00 93.94 415 TYR A N 1
ATOM 3392 C CA . TYR A 1 415 ? -17.391 -4.463 7.867 1.00 93.94 415 TYR A CA 1
ATOM 3393 C C . TY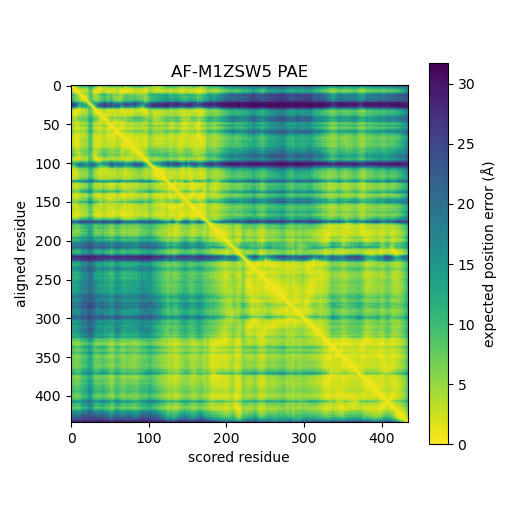R A 1 415 ? -17.852 -3.194 7.156 1.00 93.94 415 TYR A C 1
ATOM 3395 O O . TYR A 1 415 ? -17.087 -2.577 6.411 1.00 93.94 415 TYR A O 1
ATOM 3403 N N . VAL A 1 416 ? -19.105 -2.807 7.383 1.00 94.31 416 VAL A N 1
ATOM 3404 C CA . VAL A 1 416 ? -19.702 -1.605 6.794 1.00 94.31 416 VAL A CA 1
ATOM 3405 C C . VAL A 1 416 ? -19.241 -0.395 7.592 1.00 94.31 416 VAL A C 1
ATOM 3407 O O . VAL A 1 416 ? -19.539 -0.285 8.782 1.00 94.31 416 VAL A O 1
ATOM 3410 N N . VAL A 1 417 ? -18.495 0.507 6.959 1.00 94.88 417 VAL A N 1
ATOM 3411 C CA . VAL A 1 417 ? -17.916 1.655 7.659 1.00 94.88 417 VAL A CA 1
ATOM 3412 C C . VAL A 1 417 ? -18.970 2.732 7.884 1.00 94.88 417 VAL A C 1
ATOM 3414 O O . VAL A 1 417 ? -19.560 3.238 6.934 1.00 94.88 417 VAL A O 1
ATOM 3417 N N . HIS A 1 418 ? -19.153 3.133 9.137 1.00 92.81 418 HIS A N 1
ATOM 3418 C CA . HIS A 1 418 ? -19.971 4.269 9.556 1.00 92.81 418 HIS A CA 1
ATOM 3419 C C . HIS A 1 418 ? -19.103 5.294 10.271 1.00 92.81 418 HIS A C 1
ATOM 3421 O O . HIS A 1 418 ? -18.156 4.926 10.962 1.00 92.81 418 HIS A O 1
ATOM 3427 N N . THR A 1 419 ? -19.422 6.580 10.154 1.00 90.75 419 THR A N 1
ATOM 3428 C CA . THR A 1 419 ? -18.764 7.582 11.001 1.00 90.75 419 THR A CA 1
ATOM 3429 C C . THR A 1 419 ? -19.442 7.629 12.367 1.00 90.75 419 THR A C 1
ATOM 3431 O O . THR A 1 419 ? -20.638 7.361 12.500 1.00 90.75 419 THR A O 1
ATOM 3434 N N . MET A 1 420 ? -18.688 7.987 13.405 1.00 87.12 420 MET A N 1
ATOM 3435 C CA . MET A 1 420 ? -19.260 8.191 14.739 1.00 87.12 420 MET A CA 1
ATOM 3436 C C . MET A 1 420 ? -20.380 9.243 14.717 1.00 87.12 420 MET A C 1
ATOM 3438 O O . MET A 1 420 ? -21.424 9.035 15.328 1.00 87.12 420 MET A O 1
ATOM 3442 N N . TYR A 1 421 ? -20.206 10.314 13.938 1.00 84.62 421 TYR A N 1
ATOM 3443 C CA . TYR A 1 421 ? -21.213 11.359 13.751 1.00 84.62 421 TYR A CA 1
ATOM 3444 C C . TYR A 1 421 ? -22.524 10.832 13.141 1.00 84.62 421 TYR A C 1
ATOM 3446 O O . TYR A 1 421 ? -23.602 11.126 13.652 1.00 84.62 421 TYR A O 1
ATOM 3454 N N . GLU A 1 422 ? -22.446 9.997 12.096 1.00 87.00 422 GLU A N 1
ATOM 3455 C CA . GLU A 1 422 ? -23.624 9.358 11.488 1.00 87.00 422 GLU A CA 1
ATOM 3456 C C . GLU A 1 422 ? -24.400 8.532 12.524 1.00 87.00 422 GLU A C 1
ATOM 3458 O O . GLU A 1 422 ? -25.623 8.637 12.635 1.00 87.00 422 GLU A O 1
ATOM 3463 N N . MET A 1 423 ? -23.685 7.750 13.335 1.00 85.50 423 MET A N 1
ATOM 3464 C CA . MET A 1 423 ? -24.301 6.921 14.372 1.00 85.50 423 MET A CA 1
ATOM 3465 C C . MET A 1 423 ? -24.929 7.749 15.497 1.00 85.50 423 MET A C 1
ATOM 3467 O O . MET A 1 423 ? -25.992 7.376 16.000 1.00 85.50 423 MET A O 1
ATOM 3471 N N . MET A 1 424 ? -24.312 8.873 15.871 1.00 83.69 424 MET A N 1
ATOM 3472 C CA . MET A 1 424 ? -24.870 9.809 16.851 1.00 83.69 424 MET A CA 1
ATOM 3473 C C . MET A 1 424 ? -26.189 10.412 16.359 1.00 83.69 424 MET A C 1
ATOM 3475 O O . MET A 1 424 ? -27.182 10.347 17.080 1.00 83.69 424 MET A O 1
ATOM 3479 N N . LEU A 1 425 ? -26.244 10.888 15.111 1.00 84.56 425 LEU A N 1
ATOM 3480 C CA . LEU A 1 425 ? -27.476 11.421 14.520 1.00 84.56 425 LEU A CA 1
ATOM 3481 C C . LEU A 1 425 ? -28.599 10.376 14.495 1.00 84.56 425 LEU A C 1
ATOM 3483 O O . LEU A 1 425 ? -29.735 10.663 14.873 1.00 84.56 425 LEU A O 1
ATOM 3487 N N . ILE A 1 426 ? -28.288 9.136 14.104 1.00 83.25 426 ILE A N 1
ATOM 3488 C CA . ILE A 1 426 ? -29.264 8.036 14.113 1.00 83.25 426 ILE A CA 1
ATOM 3489 C C . ILE A 1 426 ? -29.796 7.787 15.530 1.00 83.25 426 ILE A C 1
ATOM 3491 O O . ILE A 1 426 ? -30.987 7.516 15.708 1.00 83.25 426 ILE A O 1
ATOM 3495 N N . HIS A 1 427 ? -28.927 7.850 16.540 1.00 80.38 427 HIS A N 1
ATOM 3496 C CA . HIS A 1 427 ? -29.315 7.659 17.933 1.00 80.38 427 HIS A CA 1
ATOM 3497 C C . HIS A 1 427 ? -30.230 8.786 18.431 1.00 80.38 427 HIS A C 1
ATOM 3499 O O . HIS A 1 427 ? -31.292 8.503 18.985 1.00 80.38 427 HIS A O 1
ATOM 3505 N N . GLU A 1 428 ? -29.877 10.045 18.167 1.00 80.75 428 GLU A N 1
ATOM 3506 C CA . GLU A 1 428 ? -30.689 11.216 18.520 1.00 80.75 428 GLU A CA 1
ATOM 3507 C C . GLU A 1 428 ? -32.078 11.159 17.872 1.00 80.75 428 GLU A C 1
ATOM 3509 O O . GLU A 1 428 ? -33.092 11.340 18.546 1.00 80.75 428 GLU A O 1
ATOM 3514 N N . MET A 1 429 ? -32.151 10.803 16.586 1.00 80.12 429 MET A N 1
ATOM 3515 C CA . MET A 1 429 ? -33.423 10.647 15.875 1.00 80.12 429 MET A CA 1
ATOM 3516 C C . MET A 1 429 ? -34.306 9.531 16.451 1.00 80.12 429 MET A C 1
ATOM 3518 O O . MET A 1 429 ? -35.532 9.625 16.390 1.00 80.12 429 MET A O 1
ATOM 3522 N N . LYS A 1 430 ? -33.712 8.454 16.985 1.00 78.31 430 LYS A N 1
ATOM 3523 C CA . LYS A 1 430 ? -34.459 7.379 17.660 1.00 78.31 430 LYS A CA 1
ATOM 3524 C C . LYS A 1 430 ? -34.978 7.829 19.021 1.00 78.31 430 LYS A C 1
ATOM 3526 O O . LYS A 1 430 ? -36.115 7.517 19.352 1.00 78.31 430 LYS A O 1
ATOM 3531 N N . MET A 1 431 ? -34.173 8.578 19.771 1.00 71.75 431 MET A N 1
ATOM 3532 C CA . MET A 1 431 ? -34.565 9.123 21.073 1.00 71.75 431 MET A CA 1
ATOM 3533 C C . MET A 1 431 ? -35.661 10.186 20.966 1.00 71.75 431 MET A C 1
ATOM 3535 O O . MET A 1 431 ? -36.452 10.310 21.883 1.00 71.75 431 MET A O 1
ATOM 3539 N N . GLN A 1 432 ? -35.756 10.913 19.849 1.00 67.12 432 GLN A N 1
ATOM 3540 C CA . GLN A 1 432 ? -36.851 11.864 19.597 1.00 67.12 432 GLN A CA 1
ATOM 3541 C C . GLN A 1 432 ? -38.180 11.202 19.185 1.00 67.12 432 GLN A C 1
ATOM 3543 O O . GLN A 1 432 ? -39.208 11.875 19.138 1.00 67.12 432 GLN A O 1
ATOM 3548 N N . LYS A 1 433 ? -38.166 9.913 18.823 1.00 59.22 433 LYS A N 1
ATOM 3549 C CA . LYS A 1 433 ? -39.363 9.152 18.417 1.00 59.22 433 LYS A CA 1
ATOM 3550 C C . LYS A 1 433 ? -39.972 8.312 19.545 1.00 59.22 433 LYS A C 1
ATOM 3552 O O . LYS A 1 433 ? -41.077 7.807 19.357 1.00 59.22 433 LYS A O 1
ATOM 3557 N N . ASN A 1 434 ? -39.257 8.162 20.656 1.00 43.59 434 ASN A N 1
ATOM 3558 C CA . ASN A 1 434 ? -39.732 7.553 21.899 1.00 43.59 434 ASN A CA 1
ATOM 3559 C C . ASN A 1 434 ? -40.028 8.651 22.919 1.00 43.59 434 ASN A C 1
ATOM 3561 O O . ASN A 1 434 ? -40.859 8.384 23.814 1.00 43.59 434 ASN A O 1
#

Radius of gyration: 31.47 Å; Cα contacts (8 Å, |Δi|>4): 790; chains: 1; bounding box: 80×37×93 Å

Sequence (434 aa):
MEVRKDYILVLQNQQIDLLFNLKNEIQDSNKLYLIELFRFNEVGKKELRYEEPYFLTLTNGIKLELVYRSATAKGIERFISSKEYKDRFEEYDVVYIGSNDSDDENQFEKIHNDLLLKYLNEKSNCLCSNCGKAIFQEDSLLIEIDNDNCEADIGIIHKECLIPVNRVLGIAKMPSDREYKFLKNFDINLWIKQIKDGQFCYNGAKILNQSVNPLVVETDTNNLVLGSYCVKTLLEDGTYKFATRRGNIDRYSKKDAEDFVNELNEKIKTGQIEKNPICYSSKSFIFGNYTTLVSQLGGTEEYIECKKSEVVKYNESIAKLHNKCKNFYTPLIYLVIDEKPLIVNDMFPLFTNPLELNGYLDNFEKVNIKIKEYQVAIIRDDKEFCLTIMNLMNQGIRPIIDIKFGKNNEIIQGYVVHTMYEMMLIHEMKMQKN

Mean predicted aligned error: 9.11 Å

Solvent-accessible surface area (backbone atoms only — not comparable to full-atom values): 23932 Å² total; per-residue (Å²): 123,72,57,58,45,40,27,36,32,28,66,71,47,74,67,56,40,59,74,69,66,51,86,81,71,69,97,84,62,55,40,31,36,40,37,49,39,70,41,54,50,100,86,57,48,70,54,68,44,28,42,87,59,34,34,38,36,43,84,87,68,54,73,43,62,38,67,35,30,14,37,37,66,71,50,49,54,51,51,48,66,27,91,90,34,28,79,79,45,67,78,41,52,76,46,81,43,77,64,94,74,79,92,76,84,54,74,54,43,54,54,50,45,52,52,45,52,49,47,44,69,67,56,84,64,62,40,14,73,76,79,66,47,33,56,49,52,57,71,21,32,26,30,36,44,51,32,84,92,37,86,74,46,48,43,42,28,52,66,88,64,66,46,25,49,39,30,36,68,49,72,41,67,48,94,57,55,83,87,54,66,83,44,31,38,30,50,61,69,61,46,59,68,33,47,79,42,21,37,53,57,53,69,45,56,76,60,40,81,60,56,64,39,83,39,74,38,80,62,76,79,72,79,80,58,82,31,58,20,27,44,38,36,35,33,71,88,72,49,72,46,64,48,60,53,73,53,24,70,40,49,23,48,69,64,59,31,50,54,50,32,52,54,50,41,51,51,34,53,50,17,53,76,69,74,38,35,33,21,33,33,74,81,66,65,49,74,43,37,43,68,58,49,36,67,44,45,71,61,80,59,56,70,46,40,52,73,46,52,43,72,42,76,58,49,71,73,58,44,72,74,60,41,68,45,82,15,31,74,11,35,30,35,34,48,29,38,96,94,34,75,49,70,57,94,56,25,35,60,30,32,77,52,77,91,51,44,63,62,46,51,56,42,34,44,76,57,73,48,80,82,87,73,62,36,39,44,70,43,62,38,47,65,59,42,38,55,48,52,54,55,36,50,77,70,68,29,42,45,25,37,55,57,37,58,39,92,84,70,41,80,60,29,23,33,42,55,39,46,47,67,60,54,49,51,55,49,53,58,52,61,75,74,107